Protein AF-A0A820LFN4-F1 (afdb_monomer)

pLDDT: mean 80.14, std 15.96, range [29.31, 95.5]

Radius of gyration: 34.93 Å; Cα contacts (8 Å, |Δi|>4): 357; chains: 1; bounding box: 84×39×100 Å

Nearest PDB structures (foldseek):
  8i0w-assembly1_V  TM=6.886E-01  e=8.663E-28  Homo sapiens
  5z58-assembly1_V  TM=6.796E-01  e=5.036E-28  Homo sapiens
  7a5p-assembly1_T  TM=9.919E-01  e=1.146E-20  Homo sapiens
  4c9b-assembly1_B  TM=9.437E-01  e=3.873E-21  Homo sapiens
  6yvh-assembly1_F  TM=9.446E-01  e=1.195E-20  Homo sapiens

Sequence (429 aa):
MFPTRTYYRPLSRFDIYKLALIDESTIEYQRSAWERLKKSINSKINKVNTSNLPSIIRELFNNNIIRGRGLLAHNIIRAQIASPFYTPVYAALVSVINTILPEIGELIAKHLISSFHHTYEQNDKINCLSTIKFIGHFINQNILHSLVALEMLVVLLENPTDDSVELAIEFLNICVEKLSQVSLHGLDSVFSTLNNLLNESSLNECTLHIIEVLFAIRKDQFKVNPMIQPGLDLVDESDQHTHIITLDDPCEPEPMLNIFRYDDQYEENENEYEEFRRKIISESYGDKQERQQRQIKIIDLTETNLVEHQCTVYRTIQSNTNVEECAQKLINMNLHSGQEIELCQMIVDICAQQRTYEHVFGLLGQHFCLSRKEYVEYFEKIFQDQYKIIDYLEYVKLRKVAKFFAHLLVTDAISCAVDVELVVRNSCN

Foldseek 3Di:
DDPDDPDDDPDDPVNVVVLVVDPCQDPVVLVVLLVVLLVQLLVLLLPFDLVCLVVSLLSNLVGLCVLCLLSNLVSLLVSLLVPVVCLLRSLLSLQVVCLLPVVSLLLSVLVLLVQLVVCVVVVPLSSNLSSLSNVLSNCLSQQAPCVQLLQLLCVLLVDDDLSSLVSSLSSCLQNVLVCVVPPVPSNVVSLVSLVCCLPPPPYDPVSNVSSVVSVVCVVVVSPVHDSHDPSSNPDDPVSGDYDHDHSPDNRDSPNVSVDDDNDSCVVVSVVVSVVSSCVCVCVVCVVCVVVVPPVPPVVPPPCVVVVVVLVVLVCLLVVDPDLLVSLVVLVPPPDDPPCVLVSLVSLLVSQLPDPDADCSSLVNLLVQLVVDVVSLVSVLVSVVVCVVCVVVDDPSSVVRSVVSVVSCVVVVSHDPVSVVVVVVVVVVD

Solvent-accessible surface area (backbone atoms only — not comparable to full-atom values): 24390 Å² total; per-residue (Å²): 136,79,84,78,78,80,77,85,72,83,80,48,77,67,55,56,57,54,54,74,74,51,62,81,86,38,67,69,44,50,52,51,51,49,54,49,49,53,52,49,53,48,56,50,61,79,64,65,43,75,89,47,39,76,59,49,52,55,61,49,61,72,42,69,51,82,79,35,35,38,47,49,41,53,44,52,55,53,48,31,67,77,38,58,88,51,32,61,51,54,33,35,54,44,41,62,44,19,53,79,40,49,69,55,41,51,50,39,50,28,36,44,54,41,47,35,55,53,24,56,77,68,66,37,64,71,63,26,47,42,37,43,51,44,52,23,35,26,38,48,60,41,40,34,44,66,64,42,57,54,53,51,46,47,64,31,56,72,69,71,41,65,66,36,46,51,48,39,50,58,35,41,63,52,31,45,58,52,38,58,74,75,37,52,69,62,50,51,50,53,53,49,52,54,51,48,45,70,76,75,52,96,66,52,72,68,51,48,49,54,52,51,52,50,56,54,43,56,74,62,69,44,76,88,46,65,53,65,58,92,77,51,78,84,70,60,80,88,58,57,55,60,42,87,65,60,89,86,53,90,46,72,63,62,69,66,50,62,50,94,71,89,63,96,55,48,70,60,56,50,50,54,48,50,53,51,41,50,50,52,52,48,55,61,41,61,51,40,58,45,44,73,59,49,57,73,66,70,78,63,87,56,66,57,69,59,50,50,49,51,51,50,53,49,51,46,58,73,70,41,93,48,58,68,63,37,50,54,51,61,69,68,43,92,68,57,97,77,48,63,54,56,51,57,50,49,54,51,51,53,48,32,67,43,97,61,77,59,70,64,58,28,53,38,53,34,52,46,27,72,71,40,71,68,47,30,58,40,53,53,51,49,49,55,55,53,59,75,44,47,93,79,49,55,71,74,33,48,57,28,45,50,52,37,51,50,43,25,48,75,66,67,39,40,70,74,64,61,60,54,59,56,54,57,60,65,74,74,110

Secondary structure (DSSP, 8-state):
--------PPPPHHHHHHHTTS-TTSHHHHHHHHHHHHHHHHHHHTT--TTTHHHHHHHHHTS-TTTTHHHHHHHHHHHHHH-GGGHHHHHHHHHHHHHH-HHHHHHHHHHHHHHHHHHHHTT-HHHHHHHHHHHHHHHHTTSB-THHHHHHHHHHHHS--HHHHHHHHHHHHHHHHHHHHH-HHHHHHHHHHHHHHHHH----HHHHHHHHHHHHHHHTTTTTS-SS-TT---S-TTT---B---TTS-----GGGGS----TTHHHHHHHHHHHHHHHHHHHHHHHHHHHSTTT----SSTHHHHHHHHHHHHHHHH-S-HHHHHHHHHHS---TT-HHHHHHHHHHHHHHSSS--HHHHHHHHHHHHH-HHHHHHHHHHHHHHHHTGGGS-HHHHHHHHHHHHHHHHTTSS-THHHHHHHHHHT--

Mean predicted aligned error: 17.39 Å

Structure (mmCIF, N/CA/C/O backbone):
data_AF-A0A820LFN4-F1
#
_entry.id   AF-A0A820LFN4-F1
#
loop_
_atom_site.group_PDB
_atom_site.id
_atom_site.type_symbol
_atom_site.label_atom_id
_atom_site.label_alt_id
_atom_site.label_comp_id
_atom_site.label_asym_id
_atom_site.label_entity_id
_atom_site.label_seq_id
_atom_site.pdbx_PDB_ins_code
_atom_site.Cartn_x
_atom_site.Cartn_y
_atom_site.Cartn_z
_atom_site.occupancy
_atom_site.B_iso_or_equiv
_atom_site.auth_seq_id
_atom_site.auth_comp_id
_atom_site.auth_asym_id
_atom_site.auth_atom_id
_atom_site.pdbx_PDB_model_num
ATOM 1 N N . MET A 1 1 ? 40.929 16.765 24.473 1.00 36.00 1 MET A N 1
ATOM 2 C CA . MET A 1 1 ? 41.136 16.481 23.038 1.00 36.00 1 MET A CA 1
ATOM 3 C C . MET A 1 1 ? 39.747 16.363 22.424 1.00 36.00 1 MET A C 1
ATOM 5 O O . MET A 1 1 ? 39.068 15.382 22.681 1.00 36.00 1 MET A O 1
ATOM 9 N N . PHE A 1 2 ? 39.244 17.432 21.803 1.00 29.31 2 PHE A N 1
ATOM 10 C CA . PHE A 1 2 ? 37.882 17.470 21.252 1.00 29.31 2 PHE A CA 1
ATOM 11 C C . PHE A 1 2 ? 37.838 16.719 19.913 1.00 29.31 2 PHE A C 1
ATOM 13 O O . PHE A 1 2 ? 38.783 16.867 19.135 1.00 29.31 2 PHE A O 1
ATOM 20 N N . PRO A 1 3 ? 36.780 15.942 19.613 1.00 37.44 3 PRO A N 1
ATOM 21 C CA . PRO A 1 3 ? 36.648 15.292 18.320 1.00 37.44 3 PRO A CA 1
ATOM 22 C C . PRO A 1 3 ? 36.396 16.367 17.261 1.00 37.44 3 PRO A C 1
ATOM 24 O O . PRO A 1 3 ? 35.478 17.184 17.363 1.00 37.44 3 PRO A O 1
ATOM 27 N N . THR A 1 4 ? 37.259 16.400 16.254 1.00 33.12 4 THR A N 1
ATOM 28 C CA . THR A 1 4 ? 37.147 17.276 15.094 1.00 33.12 4 THR A CA 1
ATOM 29 C C . THR A 1 4 ? 35.836 16.986 14.369 1.00 33.12 4 THR A C 1
ATOM 31 O O . THR A 1 4 ? 35.651 15.916 13.795 1.00 33.12 4 THR A O 1
ATOM 34 N N . ARG A 1 5 ? 34.911 17.956 14.395 1.00 35.72 5 ARG A N 1
ATOM 35 C CA . ARG A 1 5 ? 33.731 17.986 13.521 1.00 35.72 5 ARG A CA 1
ATOM 36 C C . ARG A 1 5 ? 34.196 17.780 12.079 1.00 35.72 5 ARG A C 1
ATOM 38 O O . ARG A 1 5 ? 34.885 18.634 11.522 1.00 35.72 5 ARG A O 1
ATOM 45 N N . THR A 1 6 ? 33.816 16.661 11.479 1.00 33.75 6 THR A N 1
ATOM 46 C CA . THR A 1 6 ? 33.948 16.418 10.045 1.00 33.75 6 THR A CA 1
ATOM 47 C C . THR A 1 6 ? 33.048 17.412 9.313 1.00 33.75 6 THR A C 1
ATOM 49 O O . THR A 1 6 ? 31.830 17.268 9.262 1.00 33.75 6 THR A O 1
ATOM 52 N N . TYR A 1 7 ? 33.643 18.487 8.793 1.00 33.78 7 TYR A N 1
ATOM 53 C CA . TYR A 1 7 ? 32.939 19.441 7.943 1.00 33.78 7 TYR A CA 1
ATOM 54 C C . TYR A 1 7 ? 32.480 18.728 6.665 1.00 33.78 7 TYR A C 1
ATOM 56 O O . TYR A 1 7 ? 33.297 18.289 5.857 1.00 33.78 7 TYR A O 1
ATOM 64 N N . TYR A 1 8 ? 31.164 18.614 6.481 1.00 40.34 8 TYR A N 1
ATOM 65 C CA . TYR A 1 8 ? 30.566 18.141 5.236 1.00 40.34 8 TYR A CA 1
ATOM 66 C C . TYR A 1 8 ? 30.820 19.184 4.142 1.00 40.34 8 TYR A C 1
ATOM 68 O O . TYR A 1 8 ? 30.209 20.253 4.131 1.00 40.34 8 TYR A O 1
ATOM 76 N N . ARG A 1 9 ? 31.741 18.881 3.223 1.00 41.72 9 ARG A N 1
ATOM 77 C CA . ARG A 1 9 ? 31.922 19.640 1.984 1.00 41.72 9 ARG A CA 1
ATOM 78 C C . ARG A 1 9 ? 31.079 18.979 0.886 1.00 41.72 9 ARG A C 1
ATOM 80 O O . ARG A 1 9 ? 31.307 17.804 0.599 1.00 41.72 9 ARG A O 1
ATOM 87 N N . PRO A 1 10 ? 30.128 19.688 0.254 1.00 40.12 10 PRO A N 1
ATOM 88 C CA . PRO A 1 10 ? 29.429 19.170 -0.917 1.00 40.12 10 PRO A CA 1
ATOM 89 C C . PRO A 1 10 ? 30.435 18.876 -2.041 1.00 40.12 10 PRO A C 1
ATOM 91 O O . PRO A 1 10 ? 31.251 19.737 -2.373 1.00 40.12 10 PRO A O 1
ATOM 94 N N . LEU A 1 11 ? 30.384 17.667 -2.605 1.00 42.28 11 LEU A N 1
ATOM 95 C CA . LEU A 1 11 ? 31.255 17.236 -3.706 1.00 42.28 11 LEU A CA 1
ATOM 96 C C . LEU A 1 11 ? 31.038 18.123 -4.941 1.00 42.28 11 LEU A C 1
ATOM 98 O O . LEU A 1 11 ? 29.904 18.318 -5.385 1.00 42.28 11 LEU A O 1
ATOM 102 N N . SER A 1 12 ? 32.125 18.665 -5.490 1.00 48.03 12 SER A N 1
ATOM 103 C CA . SER A 1 12 ? 32.093 19.492 -6.697 1.00 48.03 12 SER A CA 1
ATOM 104 C C . SER A 1 12 ? 31.940 18.629 -7.958 1.00 48.03 12 SER A C 1
ATOM 106 O O . SER A 1 12 ? 32.261 17.441 -7.954 1.00 48.03 12 SER A O 1
ATOM 108 N N . ARG A 1 13 ? 31.509 19.218 -9.086 1.00 43.47 13 ARG A N 1
ATOM 109 C CA . ARG A 1 13 ? 31.481 18.527 -10.398 1.00 43.47 13 ARG A CA 1
ATOM 110 C C . ARG A 1 13 ? 32.843 17.931 -10.793 1.00 43.47 13 ARG A C 1
ATOM 112 O O . ARG A 1 13 ? 32.877 16.930 -11.498 1.00 43.47 13 ARG A O 1
ATOM 119 N N . PHE A 1 14 ? 33.941 18.516 -10.313 1.00 37.91 14 PHE A N 1
ATOM 120 C CA . PHE A 1 14 ? 35.305 18.026 -10.523 1.00 37.91 14 PHE A CA 1
ATOM 121 C C . PHE A 1 14 ? 35.622 16.764 -9.706 1.00 37.91 14 PHE A C 1
ATOM 123 O O . PHE A 1 14 ? 36.299 15.870 -10.207 1.00 37.91 14 PHE A O 1
ATOM 130 N N . ASP A 1 15 ? 35.098 16.653 -8.482 1.00 46.69 15 ASP A N 1
ATOM 131 C CA . ASP A 1 15 ? 35.273 15.460 -7.640 1.00 46.69 15 ASP A CA 1
ATOM 132 C C . ASP A 1 15 ? 34.484 14.269 -8.204 1.00 46.69 15 ASP A C 1
ATOM 134 O O . ASP A 1 15 ? 34.960 13.137 -8.189 1.00 46.69 15 ASP A O 1
ATOM 138 N N . ILE A 1 16 ? 33.310 14.537 -8.792 1.00 51.78 16 ILE A N 1
ATOM 139 C CA . ILE A 1 16 ? 32.507 13.547 -9.530 1.00 51.78 16 ILE A CA 1
ATOM 140 C C . ILE A 1 16 ? 33.272 13.024 -10.759 1.00 51.78 16 ILE A C 1
ATOM 142 O O . ILE A 1 16 ? 33.251 11.825 -11.017 1.00 51.78 16 ILE A O 1
ATOM 146 N N . TYR A 1 17 ? 33.978 13.904 -11.480 1.00 46.34 17 TYR A N 1
ATOM 147 C CA . TYR A 1 17 ? 34.806 13.536 -12.637 1.00 46.34 17 TYR A CA 1
ATOM 148 C C . TYR A 1 17 ? 36.045 12.716 -12.251 1.00 46.34 17 TYR A C 1
ATOM 150 O O . TYR A 1 17 ? 36.409 11.795 -12.972 1.00 46.34 17 TYR A O 1
ATOM 158 N N . LYS A 1 18 ? 36.675 13.006 -11.103 1.00 46.16 18 LYS A N 1
ATOM 159 C CA . LYS A 1 18 ? 37.775 12.184 -10.571 1.00 46.16 18 LYS A CA 1
ATOM 160 C C . LYS A 1 18 ? 37.310 10.795 -10.136 1.00 46.16 18 LYS A C 1
ATOM 162 O O . LYS A 1 18 ? 38.029 9.840 -10.371 1.00 46.16 18 LYS A O 1
ATOM 167 N N . LEU A 1 19 ? 36.116 10.676 -9.553 1.00 46.59 19 LEU A N 1
ATOM 168 C CA . LEU A 1 19 ? 35.523 9.393 -9.145 1.00 46.59 19 LEU A CA 1
ATOM 169 C C . LEU A 1 19 ? 35.143 8.489 -10.326 1.00 46.59 19 LEU A C 1
ATOM 171 O O . LEU A 1 19 ? 35.111 7.279 -10.159 1.00 46.59 19 LEU A O 1
ATOM 175 N N . ALA A 1 20 ? 34.868 9.058 -11.504 1.00 47.06 20 ALA A N 1
ATOM 176 C CA . ALA A 1 20 ? 34.620 8.300 -12.735 1.00 47.06 20 ALA A CA 1
ATOM 177 C C . ALA A 1 20 ? 35.900 7.700 -13.359 1.00 47.06 20 ALA A C 1
ATOM 179 O O . ALA A 1 20 ? 35.815 6.991 -14.353 1.00 47.06 20 ALA A O 1
ATOM 180 N N . LEU A 1 21 ? 37.075 8.015 -12.799 1.00 47.03 21 LEU A N 1
ATOM 181 C CA . LEU A 1 21 ? 38.388 7.494 -13.202 1.00 47.03 21 LEU A CA 1
ATOM 182 C C . LEU A 1 21 ? 38.960 6.494 -12.175 1.00 47.03 21 LEU A C 1
ATOM 184 O O . LEU A 1 21 ? 40.120 6.108 -12.293 1.00 47.03 21 LEU A O 1
ATOM 188 N N . ILE A 1 22 ? 38.187 6.138 -11.142 1.00 53.41 22 ILE A N 1
ATOM 189 C CA . ILE A 1 22 ? 38.587 5.224 -10.063 1.00 53.41 22 ILE A CA 1
ATOM 190 C C . ILE A 1 22 ? 38.001 3.844 -10.365 1.00 53.41 22 ILE A C 1
ATOM 192 O O . ILE A 1 22 ? 36.822 3.757 -10.699 1.00 53.41 22 ILE A O 1
ATOM 196 N N . ASP A 1 23 ? 38.824 2.799 -10.236 1.00 56.22 23 ASP A N 1
ATOM 197 C CA . ASP A 1 23 ? 38.423 1.396 -10.408 1.00 56.22 23 ASP A CA 1
ATOM 198 C C . ASP A 1 23 ? 37.182 1.071 -9.563 1.00 56.22 23 ASP A C 1
ATOM 200 O O . ASP A 1 23 ? 37.118 1.429 -8.378 1.00 56.22 23 ASP A O 1
ATOM 204 N N . GLU A 1 24 ? 36.217 0.372 -10.166 1.00 61.47 24 GLU A N 1
ATOM 205 C CA . GLU A 1 24 ? 34.894 0.074 -9.591 1.00 61.47 24 GLU A CA 1
ATOM 206 C C . GLU A 1 24 ? 34.969 -0.769 -8.298 1.00 61.47 24 GLU A C 1
ATOM 208 O O . GLU A 1 24 ? 34.047 -0.758 -7.480 1.00 61.47 24 GLU A O 1
ATOM 213 N N . SER A 1 25 ? 36.116 -1.400 -8.038 1.00 62.16 25 SER A N 1
ATOM 214 C CA . SER A 1 25 ? 36.418 -2.174 -6.828 1.00 62.16 25 SER A CA 1
ATOM 215 C C . SER A 1 25 ? 36.936 -1.344 -5.642 1.00 62.16 25 SER A C 1
ATOM 217 O O . SER A 1 25 ? 37.047 -1.847 -4.525 1.00 62.16 25 SER A O 1
ATOM 219 N N . THR A 1 26 ? 37.235 -0.053 -5.818 1.00 76.31 26 THR A N 1
ATOM 220 C CA . THR A 1 26 ? 37.826 0.752 -4.736 1.00 76.31 26 THR A CA 1
ATOM 221 C C . THR A 1 26 ? 36.796 1.069 -3.641 1.00 76.31 26 THR A C 1
ATOM 223 O O . THR A 1 26 ? 35.670 1.485 -3.924 1.00 76.31 26 THR A O 1
ATOM 226 N N . ILE A 1 27 ? 37.200 0.998 -2.363 1.00 83.31 27 ILE A N 1
ATOM 227 C CA . ILE A 1 27 ? 36.373 1.371 -1.189 1.00 83.31 27 ILE A CA 1
ATOM 228 C C . ILE A 1 27 ? 35.704 2.750 -1.370 1.00 83.31 27 ILE A C 1
ATOM 230 O O . ILE A 1 27 ? 34.554 2.965 -0.985 1.00 83.31 27 ILE A O 1
ATOM 234 N N . GLU A 1 28 ? 36.422 3.701 -1.967 1.00 82.25 28 GLU A N 1
ATOM 235 C CA . GLU A 1 28 ? 35.956 5.067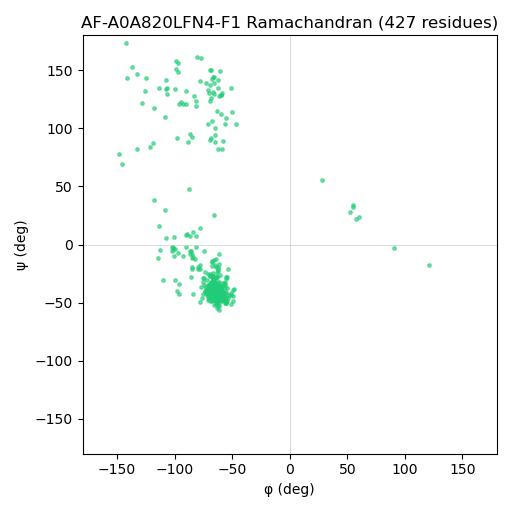 -2.226 1.00 82.25 28 GLU A CA 1
ATOM 236 C C . GLU A 1 28 ? 34.831 5.122 -3.269 1.00 82.25 28 GLU A C 1
ATOM 238 O O . GLU A 1 28 ? 33.867 5.877 -3.093 1.00 82.25 28 GLU A O 1
ATOM 243 N N . TYR A 1 29 ? 34.917 4.290 -4.312 1.00 83.94 29 TYR A N 1
ATOM 244 C CA . TYR A 1 29 ? 33.874 4.144 -5.323 1.00 83.94 29 TYR A CA 1
ATOM 245 C C . TYR A 1 29 ? 32.613 3.548 -4.700 1.00 83.94 29 TYR A C 1
ATOM 247 O O . TYR A 1 29 ? 31.550 4.173 -4.761 1.00 83.94 29 TYR A O 1
ATOM 255 N N . GLN A 1 30 ? 32.738 2.417 -3.995 1.00 85.75 30 GLN A N 1
ATOM 256 C CA . GLN A 1 30 ? 31.607 1.766 -3.330 1.00 85.75 30 GLN A CA 1
ATOM 257 C C . GLN A 1 30 ? 30.922 2.688 -2.315 1.00 85.75 30 GLN A C 1
ATOM 259 O O . GLN A 1 30 ? 29.693 2.721 -2.229 1.00 85.75 30 GLN A O 1
ATOM 264 N N . ARG A 1 31 ? 31.699 3.483 -1.569 1.00 87.31 31 ARG A N 1
ATOM 265 C CA . ARG A 1 31 ? 31.161 4.463 -0.619 1.00 87.31 31 ARG A CA 1
ATOM 266 C C . ARG A 1 31 ? 30.415 5.593 -1.325 1.00 87.31 31 ARG A C 1
ATOM 268 O O . ARG A 1 31 ? 29.363 6.025 -0.857 1.00 87.31 31 ARG A O 1
ATOM 275 N N . SER A 1 32 ? 30.930 6.071 -2.457 1.00 86.81 32 SER A N 1
ATOM 276 C CA . SER A 1 32 ? 30.243 7.066 -3.288 1.00 86.81 32 SER A CA 1
ATOM 277 C C . SER A 1 32 ? 28.946 6.507 -3.878 1.00 86.81 32 SER A C 1
ATOM 279 O O . SER A 1 32 ? 27.911 7.177 -3.833 1.00 86.81 32 SER A O 1
ATOM 281 N N . ALA A 1 33 ? 28.975 5.266 -4.373 1.00 87.31 33 ALA A N 1
ATOM 282 C CA . ALA A 1 33 ? 27.810 4.549 -4.879 1.00 87.31 33 ALA A CA 1
ATOM 283 C C . ALA A 1 33 ? 26.737 4.382 -3.791 1.00 87.31 33 ALA A C 1
ATOM 285 O O . ALA A 1 33 ? 25.573 4.707 -4.025 1.00 87.31 33 ALA A O 1
ATOM 286 N N . TRP A 1 34 ? 27.130 4.009 -2.570 1.00 89.69 34 TRP A N 1
ATOM 287 C CA . TRP A 1 34 ? 26.231 3.920 -1.417 1.00 89.69 34 TRP A CA 1
ATOM 288 C C . TRP A 1 34 ? 25.566 5.260 -1.069 1.00 89.69 34 TRP A C 1
ATOM 290 O O . TRP A 1 34 ? 24.355 5.331 -0.854 1.00 89.69 34 TRP A O 1
ATOM 300 N N . GLU A 1 35 ? 26.322 6.361 -1.061 1.00 89.44 35 GLU A N 1
ATOM 301 C CA . GLU A 1 35 ? 25.761 7.696 -0.813 1.00 89.44 35 GLU A CA 1
ATOM 302 C C . GLU A 1 35 ? 24.798 8.146 -1.924 1.00 89.44 35 GLU A C 1
ATOM 304 O O . GLU A 1 35 ? 23.790 8.809 -1.651 1.00 89.44 35 GLU A O 1
ATOM 309 N N . ARG A 1 36 ? 25.068 7.776 -3.184 1.00 89.81 36 ARG A N 1
ATOM 310 C CA . ARG A 1 36 ? 24.137 8.006 -4.302 1.00 89.81 36 ARG A CA 1
ATOM 311 C C . ARG A 1 36 ? 22.860 7.188 -4.127 1.00 89.81 36 ARG A C 1
ATOM 313 O O . ARG A 1 36 ? 21.778 7.762 -4.242 1.00 89.81 36 ARG A O 1
ATOM 320 N N . LEU A 1 37 ? 22.981 5.904 -3.786 1.00 91.19 37 LEU A N 1
ATOM 321 C CA . LEU A 1 37 ? 21.861 5.001 -3.518 1.00 91.19 37 LEU A CA 1
ATOM 322 C C . LEU A 1 37 ? 20.960 5.560 -2.410 1.00 91.19 37 LEU A C 1
ATOM 324 O O . LEU A 1 37 ? 19.761 5.745 -2.613 1.00 91.19 37 LEU A O 1
ATOM 328 N N . LYS A 1 38 ? 21.553 5.951 -1.277 1.00 92.25 38 LYS A N 1
ATOM 329 C CA . LYS A 1 38 ? 20.849 6.565 -0.143 1.00 92.25 38 LYS A CA 1
ATOM 330 C C . LYS A 1 38 ? 20.072 7.821 -0.538 1.00 92.25 38 LYS A C 1
ATOM 332 O O . LYS A 1 38 ? 18.911 7.977 -0.158 1.00 92.25 38 LYS A O 1
ATOM 337 N N . LYS A 1 39 ? 20.692 8.725 -1.304 1.00 92.25 39 LYS A N 1
ATOM 338 C CA . LYS A 1 39 ? 20.036 9.954 -1.787 1.00 92.25 39 LYS A CA 1
ATOM 339 C C . LYS A 1 39 ? 18.926 9.655 -2.791 1.00 92.25 39 LYS A C 1
ATOM 341 O O . LYS A 1 39 ? 17.886 10.310 -2.736 1.00 92.25 39 LYS A O 1
ATOM 346 N N . SER A 1 40 ? 19.143 8.687 -3.680 1.00 92.88 40 SER A N 1
ATOM 347 C CA . SER A 1 40 ? 18.160 8.250 -4.672 1.00 92.88 40 SER A CA 1
ATOM 348 C C . SER A 1 40 ? 16.910 7.705 -3.981 1.00 92.88 40 SER A C 1
ATOM 350 O O . SER A 1 40 ? 15.837 8.282 -4.146 1.00 92.88 40 SER A O 1
ATOM 352 N N . ILE A 1 41 ? 17.064 6.702 -3.106 1.00 93.75 41 ILE A N 1
ATOM 353 C CA . ILE A 1 41 ? 15.966 6.074 -2.351 1.00 93.75 41 ILE A CA 1
ATOM 354 C C . ILE A 1 41 ? 15.178 7.124 -1.557 1.00 93.75 41 ILE A C 1
ATOM 356 O O . ILE A 1 41 ? 13.961 7.225 -1.705 1.00 93.75 41 ILE A O 1
ATOM 360 N N . ASN A 1 42 ? 15.862 7.973 -0.784 1.00 93.38 42 ASN A N 1
ATOM 361 C CA . ASN A 1 42 ? 15.201 9.017 0.002 1.00 93.38 42 ASN A CA 1
ATOM 362 C C . ASN A 1 42 ? 14.433 10.021 -0.885 1.00 93.38 42 ASN A C 1
ATOM 364 O O . ASN A 1 42 ? 13.319 10.427 -0.566 1.00 93.38 42 ASN A O 1
ATOM 368 N N . SER A 1 43 ? 15.000 10.420 -2.027 1.00 92.88 43 SER A N 1
ATOM 369 C CA . SER A 1 43 ? 14.329 11.319 -2.977 1.00 92.88 43 SER A CA 1
ATOM 370 C C . SER A 1 43 ? 13.078 10.688 -3.591 1.00 92.88 43 SER A C 1
ATOM 372 O O . SER A 1 43 ? 12.085 11.386 -3.788 1.00 92.88 43 SER A O 1
ATOM 374 N N . LYS A 1 44 ? 13.109 9.380 -3.881 1.00 92.75 44 LYS A N 1
ATOM 375 C CA . LYS A 1 44 ? 11.953 8.648 -4.410 1.00 92.75 44 LYS A CA 1
ATOM 376 C C . LYS A 1 44 ? 10.841 8.535 -3.372 1.00 92.75 44 LYS A C 1
ATOM 378 O O . LYS A 1 44 ? 9.725 8.927 -3.686 1.00 92.75 44 LYS A O 1
ATOM 383 N N . ILE A 1 45 ? 11.156 8.119 -2.143 1.00 93.44 45 ILE A N 1
ATOM 384 C CA . ILE A 1 45 ? 10.174 7.947 -1.054 1.00 93.44 45 ILE A CA 1
ATOM 385 C C . ILE A 1 45 ? 9.455 9.262 -0.727 1.00 93.44 45 ILE A C 1
ATOM 387 O O . ILE A 1 45 ? 8.232 9.286 -0.648 1.00 93.44 45 ILE A O 1
ATOM 391 N N . ASN A 1 46 ? 10.181 10.380 -0.640 1.00 91.62 46 ASN A N 1
ATOM 392 C CA . ASN A 1 46 ? 9.573 11.685 -0.340 1.00 91.62 46 ASN A CA 1
ATOM 393 C C . ASN A 1 46 ? 8.651 12.220 -1.451 1.00 91.62 46 ASN A C 1
ATOM 395 O O . ASN A 1 46 ? 7.939 13.197 -1.236 1.00 91.62 46 ASN A O 1
ATOM 399 N N . LYS A 1 47 ? 8.696 11.639 -2.656 1.00 91.00 47 LYS A N 1
ATOM 400 C CA . LYS A 1 47 ? 7.859 12.047 -3.793 1.00 91.00 47 LYS A CA 1
ATOM 401 C C . LYS A 1 47 ? 6.645 11.145 -3.991 1.00 91.00 47 LYS A C 1
ATOM 403 O O . LYS A 1 47 ? 5.867 11.426 -4.900 1.00 91.00 47 LYS A O 1
ATOM 408 N N . VAL A 1 48 ? 6.497 10.075 -3.210 1.00 91.25 48 VAL A N 1
ATOM 409 C CA . VAL A 1 48 ? 5.437 9.085 -3.421 1.00 91.25 48 VAL A CA 1
ATOM 410 C C . VAL A 1 48 ? 4.062 9.693 -3.171 1.00 91.25 48 VAL A C 1
ATOM 412 O O . VAL A 1 48 ? 3.818 10.323 -2.149 1.00 91.25 48 VAL A O 1
ATOM 415 N N . ASN A 1 49 ? 3.162 9.494 -4.129 1.00 89.81 49 ASN A N 1
ATOM 416 C CA . ASN A 1 49 ? 1.747 9.812 -4.044 1.00 89.81 49 ASN A CA 1
ATOM 417 C C . ASN A 1 49 ? 0.922 8.721 -4.757 1.00 89.81 49 ASN A C 1
ATOM 419 O O . ASN A 1 49 ? 1.472 7.829 -5.401 1.00 89.81 49 ASN A O 1
ATOM 423 N N . THR A 1 50 ? -0.403 8.789 -4.652 1.00 89.00 50 THR A N 1
ATOM 424 C CA . THR A 1 50 ? -1.318 7.796 -5.241 1.00 89.00 50 THR A CA 1
ATOM 425 C C . THR A 1 50 ? -1.216 7.701 -6.769 1.00 89.00 50 THR A C 1
ATOM 427 O O . THR A 1 50 ? -1.326 6.612 -7.321 1.00 89.00 50 THR A O 1
ATOM 430 N N . SER A 1 51 ? -0.971 8.810 -7.475 1.00 87.94 51 SER A N 1
ATOM 431 C CA . SER A 1 51 ? -0.965 8.850 -8.946 1.00 87.94 51 SER A CA 1
ATOM 432 C C . SER A 1 51 ? 0.374 8.465 -9.580 1.00 87.94 51 SER A C 1
ATOM 434 O O . SER A 1 51 ? 0.410 7.965 -10.703 1.00 87.94 51 SER A O 1
ATOM 436 N N . ASN A 1 52 ? 1.487 8.677 -8.880 1.00 90.38 52 ASN A N 1
ATOM 437 C CA . ASN A 1 52 ? 2.839 8.419 -9.369 1.00 90.38 52 ASN A CA 1
ATOM 438 C C . ASN A 1 52 ? 3.447 7.118 -8.830 1.00 90.38 52 ASN A C 1
ATOM 440 O O . ASN A 1 52 ? 4.543 6.752 -9.265 1.00 90.38 52 ASN A O 1
ATOM 444 N N . LEU A 1 53 ? 2.744 6.415 -7.937 1.00 89.56 53 LEU A N 1
ATOM 445 C CA . LEU A 1 53 ? 3.210 5.193 -7.290 1.00 89.56 53 LEU A CA 1
ATOM 446 C C . LEU A 1 53 ? 3.778 4.165 -8.295 1.00 89.56 53 LEU A C 1
ATOM 448 O O . LEU A 1 53 ? 4.933 3.769 -8.119 1.00 89.56 53 LEU A O 1
ATOM 452 N N . PRO A 1 54 ? 3.106 3.823 -9.419 1.00 88.31 54 PRO A N 1
ATOM 453 C CA . PRO A 1 54 ? 3.659 2.876 -10.395 1.00 88.31 54 PRO A CA 1
ATOM 454 C C . PRO A 1 54 ? 4.955 3.360 -11.060 1.00 88.31 54 PRO A C 1
ATOM 456 O O . PRO A 1 54 ? 5.833 2.561 -11.387 1.00 88.31 54 PRO A O 1
ATOM 459 N N . SER A 1 55 ? 5.087 4.672 -11.277 1.00 89.12 55 SER A N 1
ATOM 460 C CA . SER A 1 55 ? 6.297 5.259 -11.855 1.00 89.12 55 SER A CA 1
ATOM 461 C C . SER A 1 55 ? 7.452 5.210 -10.862 1.00 89.12 55 SER A C 1
ATOM 463 O O . SER A 1 55 ? 8.558 4.824 -11.235 1.00 89.12 55 SER A O 1
ATOM 465 N N . ILE A 1 56 ? 7.203 5.563 -9.599 1.00 91.44 56 ILE A N 1
ATOM 466 C CA . ILE A 1 56 ? 8.242 5.551 -8.568 1.00 91.44 56 ILE A CA 1
ATOM 467 C C . ILE A 1 56 ? 8.720 4.134 -8.293 1.00 91.44 56 ILE A C 1
ATOM 469 O O . ILE A 1 56 ? 9.922 3.941 -8.163 1.00 91.44 56 ILE A O 1
ATOM 473 N N . ILE A 1 57 ? 7.823 3.147 -8.275 1.00 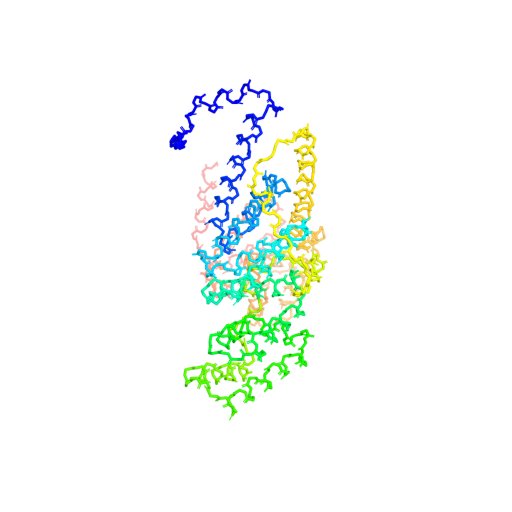89.94 57 ILE A N 1
ATOM 474 C CA . ILE A 1 57 ? 8.194 1.737 -8.117 1.00 89.94 57 ILE A CA 1
ATOM 475 C C . ILE A 1 57 ? 9.225 1.329 -9.180 1.00 89.94 57 ILE A C 1
ATOM 477 O O . ILE A 1 57 ? 10.285 0.804 -8.850 1.00 89.94 57 ILE A O 1
ATOM 481 N N . ARG A 1 58 ? 8.979 1.653 -10.456 1.00 87.00 58 ARG A N 1
ATOM 482 C CA . ARG A 1 58 ? 9.925 1.359 -11.551 1.00 87.00 58 ARG A CA 1
ATOM 483 C C . ARG A 1 58 ? 11.268 2.054 -11.355 1.00 87.00 58 ARG A C 1
ATOM 485 O O . ARG A 1 58 ? 12.320 1.450 -11.538 1.00 87.00 58 ARG A O 1
ATOM 492 N N . GLU A 1 59 ? 11.241 3.331 -10.989 1.00 88.88 59 GLU A N 1
ATOM 493 C CA . GLU A 1 59 ? 12.463 4.088 -10.722 1.00 88.88 59 GLU A CA 1
ATOM 494 C C . GLU A 1 59 ? 13.208 3.589 -9.480 1.00 88.88 59 GLU A C 1
ATOM 496 O O . GLU A 1 59 ? 14.426 3.738 -9.405 1.00 88.88 59 GLU A O 1
ATOM 501 N N . LEU A 1 60 ? 12.496 3.018 -8.508 1.00 90.62 60 LEU A N 1
ATOM 502 C CA . LEU A 1 60 ? 13.066 2.447 -7.300 1.00 90.62 60 LEU A CA 1
ATOM 503 C C . LEU A 1 60 ? 13.812 1.154 -7.630 1.00 90.62 60 LEU A C 1
ATOM 505 O O . LEU A 1 60 ? 14.981 1.060 -7.264 1.00 90.62 60 LEU A O 1
ATOM 509 N N . PHE A 1 61 ? 13.201 0.252 -8.409 1.00 89.19 61 PHE A N 1
ATOM 510 C CA . PHE A 1 61 ? 13.830 -0.983 -8.902 1.00 89.19 61 PHE A CA 1
ATOM 511 C C . PHE A 1 61 ? 15.041 -0.735 -9.814 1.00 89.19 61 PHE A C 1
ATOM 513 O O . PHE A 1 61 ? 15.889 -1.614 -9.958 1.00 89.19 61 PHE A O 1
ATOM 520 N N . ASN A 1 62 ? 15.178 0.465 -10.393 1.00 88.00 62 ASN A N 1
ATOM 521 C CA . ASN A 1 62 ? 16.408 0.851 -11.092 1.00 88.00 62 ASN A CA 1
ATOM 522 C C . ASN A 1 62 ? 17.619 1.004 -10.162 1.00 88.00 62 ASN A C 1
ATOM 524 O O . ASN A 1 62 ? 18.743 0.998 -10.652 1.00 88.00 62 ASN A O 1
ATOM 528 N N . ASN A 1 63 ? 17.410 1.161 -8.854 1.00 88.19 63 ASN A N 1
ATOM 529 C CA . ASN A 1 63 ? 18.482 1.159 -7.866 1.00 88.19 63 ASN A CA 1
ATOM 530 C C . ASN A 1 63 ? 18.564 -0.220 -7.204 1.00 88.19 63 ASN A C 1
ATOM 532 O O . ASN A 1 63 ? 17.537 -0.872 -7.048 1.00 88.19 63 ASN A O 1
ATOM 536 N N . ASN A 1 64 ? 19.751 -0.627 -6.748 1.00 89.69 64 ASN A N 1
ATOM 537 C CA . ASN A 1 64 ? 19.943 -1.885 -6.025 1.00 89.69 64 ASN A CA 1
ATOM 538 C C . ASN A 1 64 ? 19.290 -1.851 -4.631 1.00 89.69 64 ASN A C 1
ATOM 540 O O . ASN A 1 64 ? 19.894 -1.433 -3.638 1.00 89.69 64 ASN A O 1
ATOM 544 N N . ILE A 1 65 ? 18.021 -2.261 -4.566 1.00 90.00 65 ILE A N 1
ATOM 545 C CA . ILE A 1 65 ? 17.242 -2.308 -3.322 1.00 90.00 65 ILE A CA 1
ATOM 546 C C . ILE A 1 65 ? 17.574 -3.517 -2.445 1.00 90.00 65 ILE A C 1
ATOM 548 O O . ILE A 1 65 ? 17.291 -3.452 -1.255 1.00 90.00 65 ILE A O 1
ATOM 552 N N . ILE A 1 66 ? 18.213 -4.569 -2.971 1.00 89.75 66 ILE A N 1
ATOM 553 C CA . ILE A 1 66 ? 18.677 -5.705 -2.152 1.00 89.75 66 ILE A CA 1
ATOM 554 C C . ILE A 1 66 ? 19.821 -5.241 -1.250 1.00 89.75 66 ILE A C 1
ATOM 556 O O . ILE A 1 66 ? 19.788 -5.427 -0.030 1.00 89.75 66 ILE A O 1
ATOM 560 N N . ARG A 1 67 ? 20.796 -4.542 -1.843 1.00 89.44 67 ARG A N 1
ATOM 561 C CA . ARG A 1 67 ? 21.892 -3.891 -1.118 1.00 89.44 67 ARG A CA 1
ATOM 562 C C . ARG A 1 67 ? 21.381 -2.751 -0.236 1.00 89.44 67 ARG A C 1
ATOM 564 O O . ARG A 1 67 ? 21.818 -2.582 0.898 1.00 89.44 67 ARG A O 1
ATOM 571 N N . GLY A 1 68 ? 20.432 -1.971 -0.748 1.00 90.06 68 GLY A N 1
ATOM 572 C CA . GLY A 1 68 ? 19.824 -0.839 -0.054 1.00 90.06 68 GLY A CA 1
ATOM 573 C C . GLY A 1 68 ? 18.667 -1.181 0.889 1.00 90.06 68 GLY A C 1
ATOM 574 O O . GLY A 1 68 ? 17.993 -0.246 1.319 1.00 90.06 68 GLY A O 1
ATOM 575 N N . ARG A 1 69 ? 18.398 -2.455 1.211 1.00 91.56 69 ARG A N 1
ATOM 576 C CA . ARG A 1 69 ? 17.160 -2.866 1.907 1.00 91.56 69 ARG A CA 1
ATOM 577 C C . ARG A 1 69 ? 16.963 -2.192 3.263 1.00 91.56 69 ARG A C 1
ATOM 579 O O . ARG A 1 69 ? 15.874 -1.703 3.550 1.00 91.56 69 ARG A O 1
ATOM 586 N N . GLY A 1 70 ? 18.038 -2.054 4.045 1.00 90.75 70 GLY A N 1
ATOM 587 C CA . GLY A 1 70 ? 18.006 -1.315 5.308 1.00 90.75 70 GLY A CA 1
ATOM 588 C C . GLY A 1 70 ? 17.684 0.164 5.087 1.00 90.75 70 GLY A C 1
ATOM 589 O O . GLY A 1 70 ? 16.776 0.708 5.713 1.00 90.75 70 GLY A O 1
ATOM 590 N N . LEU A 1 71 ? 18.362 0.807 4.127 1.00 92.00 71 LEU A N 1
ATOM 591 C CA . LEU A 1 71 ? 18.109 2.210 3.779 1.00 92.00 71 LEU A CA 1
ATOM 592 C C . LEU A 1 71 ? 16.662 2.431 3.335 1.00 92.00 71 LEU A C 1
ATOM 594 O O . LEU A 1 71 ? 16.066 3.449 3.679 1.00 92.00 71 LEU A O 1
ATOM 598 N N . LEU A 1 72 ? 16.112 1.509 2.549 1.00 93.75 72 LEU A N 1
ATOM 599 C CA . LEU A 1 72 ? 14.731 1.546 2.093 1.00 93.75 72 LEU A CA 1
ATOM 600 C C . LEU A 1 72 ? 13.771 1.455 3.282 1.00 93.75 72 LEU A C 1
ATOM 602 O O . LEU A 1 72 ? 12.972 2.373 3.467 1.00 93.75 72 LEU A O 1
ATOM 606 N N . ALA A 1 73 ? 13.914 0.426 4.120 1.00 93.50 73 ALA A N 1
ATOM 607 C CA . ALA A 1 73 ? 13.098 0.234 5.315 1.00 93.50 73 ALA A CA 1
ATOM 608 C C . ALA A 1 73 ? 13.145 1.460 6.242 1.00 93.50 73 ALA A C 1
ATOM 610 O O . ALA A 1 73 ? 12.113 2.042 6.579 1.00 93.50 73 ALA A O 1
ATOM 611 N N . HIS A 1 74 ? 14.351 1.937 6.559 1.00 91.88 74 HIS A N 1
ATOM 612 C CA . HIS A 1 74 ? 14.558 3.101 7.415 1.00 91.88 74 HIS A CA 1
ATOM 613 C C . HIS A 1 74 ? 13.924 4.377 6.844 1.00 91.88 74 HIS A C 1
ATOM 615 O O . HIS A 1 74 ? 13.279 5.129 7.575 1.00 91.88 74 HIS A O 1
ATOM 621 N N . ASN A 1 75 ? 14.101 4.647 5.546 1.00 93.62 75 ASN A N 1
ATOM 622 C CA . ASN A 1 75 ? 13.537 5.849 4.934 1.00 93.62 75 ASN A CA 1
ATOM 623 C C . ASN A 1 75 ? 12.004 5.785 4.846 1.00 93.62 75 ASN A C 1
ATOM 625 O O . ASN A 1 75 ? 11.374 6.819 5.045 1.00 93.62 75 ASN A O 1
ATOM 629 N N . ILE A 1 76 ? 11.404 4.614 4.591 1.00 94.69 76 ILE A N 1
ATOM 630 C CA . ILE A 1 76 ? 9.940 4.448 4.564 1.00 94.69 76 ILE A CA 1
ATOM 631 C C . ILE A 1 76 ? 9.352 4.711 5.954 1.00 94.69 76 ILE A C 1
ATOM 633 O O . ILE A 1 76 ? 8.459 5.545 6.084 1.00 94.69 76 ILE A O 1
ATOM 637 N N . ILE A 1 77 ? 9.890 4.070 6.997 1.00 92.62 77 ILE A N 1
ATOM 638 C CA . ILE A 1 77 ? 9.414 4.246 8.380 1.00 92.62 77 ILE A CA 1
ATOM 639 C C . ILE A 1 77 ? 9.556 5.708 8.811 1.00 92.62 77 ILE A C 1
ATOM 641 O O . ILE A 1 77 ? 8.621 6.317 9.325 1.00 92.62 77 ILE A O 1
ATOM 645 N N . ARG A 1 78 ? 10.709 6.325 8.534 1.00 93.06 78 ARG A N 1
ATOM 646 C CA . ARG A 1 78 ? 10.943 7.733 8.867 1.00 93.06 78 ARG A CA 1
ATOM 647 C C . ARG A 1 78 ? 10.011 8.682 8.107 1.00 93.06 78 ARG A C 1
ATOM 649 O O . ARG A 1 78 ? 9.561 9.672 8.682 1.00 93.06 78 ARG A O 1
ATOM 656 N N . ALA A 1 79 ? 9.745 8.416 6.829 1.00 92.94 79 ALA A N 1
ATOM 657 C CA . ALA A 1 79 ? 8.824 9.217 6.028 1.00 92.94 79 ALA A CA 1
ATOM 658 C C . ALA A 1 79 ? 7.376 9.081 6.521 1.00 92.94 79 ALA A C 1
ATOM 660 O O . ALA A 1 79 ? 6.637 10.064 6.520 1.00 92.94 79 ALA A O 1
ATOM 661 N N . GLN A 1 80 ? 6.994 7.895 7.000 1.00 94.31 80 GLN A N 1
ATOM 662 C CA . GLN A 1 80 ? 5.688 7.648 7.601 1.00 94.31 80 GLN A CA 1
ATOM 663 C C . GLN A 1 80 ? 5.514 8.412 8.920 1.00 94.31 80 GLN A C 1
ATOM 665 O O . GLN A 1 80 ? 4.532 9.135 9.056 1.00 94.31 80 GLN A O 1
ATOM 670 N N . ILE A 1 81 ? 6.496 8.360 9.828 1.00 91.50 81 ILE A N 1
ATOM 671 C CA . ILE A 1 81 ? 6.469 9.124 11.090 1.00 91.50 81 ILE A CA 1
ATOM 672 C C . ILE A 1 81 ? 6.380 10.633 10.814 1.00 91.50 81 ILE A C 1
ATOM 674 O O . ILE A 1 81 ? 5.637 11.357 11.473 1.00 91.50 81 ILE A O 1
ATOM 678 N N . ALA A 1 82 ? 7.110 11.127 9.809 1.00 91.88 82 ALA A N 1
ATOM 679 C CA . ALA A 1 82 ? 7.064 12.536 9.425 1.00 91.88 82 ALA A CA 1
ATOM 680 C C . ALA A 1 82 ? 5.748 12.939 8.736 1.00 91.88 82 ALA A C 1
ATOM 682 O O . ALA A 1 82 ? 5.396 14.119 8.719 1.00 91.88 82 ALA A O 1
ATOM 683 N N . SER A 1 83 ? 5.042 12.002 8.100 1.00 91.50 83 SER A N 1
ATOM 684 C CA . SER A 1 83 ? 3.809 12.275 7.354 1.00 91.50 83 SER A CA 1
ATOM 685 C C . SER A 1 83 ? 2.832 11.090 7.394 1.00 91.50 83 SER A C 1
ATOM 687 O O . SER A 1 83 ? 2.660 10.396 6.385 1.00 91.50 83 SER A O 1
ATOM 689 N N . PRO A 1 84 ? 2.109 10.903 8.518 1.00 89.31 84 PRO A N 1
ATOM 690 C CA . PRO A 1 84 ? 1.196 9.771 8.706 1.00 89.31 84 PRO A CA 1
ATOM 691 C C . PRO A 1 84 ? 0.010 9.750 7.733 1.00 89.31 84 PRO A C 1
ATOM 693 O O . PRO A 1 84 ? -0.594 8.704 7.510 1.00 89.31 84 PRO A O 1
ATOM 696 N N . PHE A 1 85 ? -0.319 10.882 7.10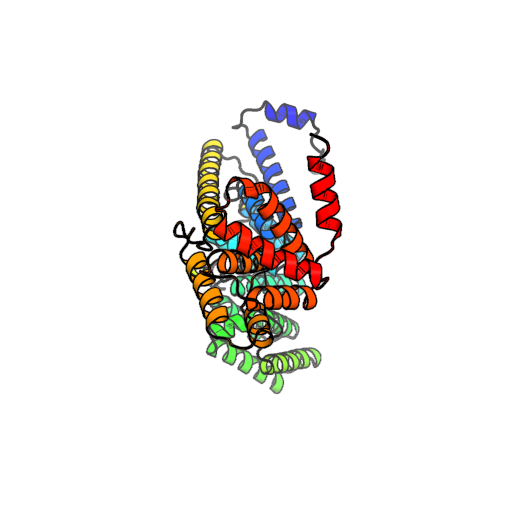5 1.00 90.19 85 PHE A N 1
ATOM 697 C CA . PHE A 1 85 ? -1.387 10.964 6.104 1.00 90.19 85 PHE A CA 1
ATOM 698 C C . PHE A 1 85 ? -1.127 10.076 4.871 1.00 90.19 85 PHE A C 1
ATOM 700 O O . PHE A 1 85 ? -2.061 9.525 4.299 1.00 90.19 85 PHE A O 1
ATOM 707 N N . TYR A 1 86 ? 0.139 9.885 4.485 1.00 91.56 86 TYR A N 1
ATOM 708 C CA . TYR A 1 86 ? 0.519 9.066 3.326 1.00 91.56 86 TYR A CA 1
ATOM 709 C C . TYR A 1 86 ? 0.761 7.589 3.672 1.00 91.56 86 TYR A C 1
ATOM 711 O O . TYR A 1 86 ? 1.200 6.826 2.813 1.00 91.56 86 TYR A O 1
ATOM 719 N N . THR A 1 87 ? 0.447 7.154 4.899 1.00 93.75 87 THR A N 1
ATOM 720 C CA . THR A 1 87 ? 0.624 5.758 5.340 1.00 93.75 87 THR A CA 1
ATOM 721 C C . THR A 1 87 ? 0.006 4.722 4.385 1.00 93.75 87 THR A C 1
ATOM 723 O O . THR A 1 87 ? 0.711 3.766 4.056 1.00 93.75 87 THR A O 1
ATOM 726 N N . PRO A 1 88 ? -1.224 4.903 3.850 1.00 93.38 88 PRO A N 1
ATOM 727 C CA . PRO A 1 88 ? -1.789 3.963 2.877 1.00 93.38 88 PRO A CA 1
ATOM 728 C C . PRO A 1 88 ? -0.921 3.819 1.621 1.00 93.38 88 PRO A C 1
ATOM 730 O O . PRO A 1 88 ? -0.759 2.726 1.085 1.00 93.38 88 PRO A O 1
ATOM 733 N N . VAL A 1 89 ? -0.328 4.926 1.166 1.00 94.00 89 VAL A N 1
ATOM 734 C CA . VAL A 1 89 ? 0.515 4.971 -0.032 1.00 94.00 89 VAL A CA 1
ATOM 735 C C . VAL A 1 89 ? 1.850 4.268 0.218 1.00 94.00 89 VAL A C 1
ATOM 737 O O . VAL A 1 89 ? 2.318 3.517 -0.635 1.00 94.00 89 VAL A O 1
ATOM 740 N N . TYR A 1 90 ? 2.448 4.461 1.398 1.00 95.12 90 TYR A N 1
ATOM 741 C CA . TYR A 1 90 ? 3.650 3.725 1.792 1.00 95.12 90 TYR A CA 1
ATOM 742 C C . TYR A 1 90 ? 3.378 2.224 1.936 1.00 95.12 90 TYR A C 1
ATOM 744 O O . TYR A 1 90 ? 4.195 1.423 1.494 1.00 95.12 90 TYR A O 1
ATOM 752 N N . ALA A 1 91 ? 2.226 1.828 2.484 1.00 94.62 91 ALA A N 1
ATOM 753 C CA . ALA A 1 91 ? 1.842 0.420 2.574 1.00 94.62 91 ALA A CA 1
ATOM 754 C C . ALA A 1 91 ? 1.648 -0.210 1.184 1.00 94.62 91 ALA A C 1
ATOM 756 O O . ALA A 1 91 ? 2.154 -1.299 0.935 1.00 94.62 91 ALA A O 1
ATOM 757 N N . ALA A 1 92 ? 1.011 0.501 0.248 1.00 93.81 92 ALA A N 1
ATOM 758 C CA . ALA A 1 92 ? 0.874 0.050 -1.137 1.00 93.81 92 ALA A CA 1
ATOM 759 C C . ALA A 1 92 ? 2.231 -0.072 -1.856 1.00 93.81 92 ALA A C 1
ATOM 761 O O . ALA A 1 92 ? 2.464 -1.030 -2.591 1.00 93.81 92 ALA A O 1
ATOM 762 N N . LEU A 1 93 ? 3.160 0.863 -1.612 1.00 94.12 93 LEU A N 1
ATOM 763 C CA . LEU A 1 93 ? 4.535 0.765 -2.110 1.00 94.12 93 LEU A CA 1
ATOM 764 C C . LEU A 1 93 ? 5.221 -0.506 -1.600 1.00 94.12 93 LEU A C 1
ATOM 766 O O . LEU A 1 93 ? 5.824 -1.227 -2.392 1.00 94.12 93 LEU A O 1
ATOM 770 N N . VAL A 1 94 ? 5.135 -0.776 -0.294 1.00 95.00 94 VAL A N 1
ATOM 771 C CA . VAL A 1 94 ? 5.743 -1.976 0.294 1.00 95.00 94 VAL A CA 1
ATOM 772 C C . VAL A 1 94 ? 5.059 -3.240 -0.214 1.00 95.00 94 VAL A C 1
ATOM 774 O O . VAL A 1 94 ? 5.765 -4.197 -0.496 1.00 95.00 94 VAL A O 1
ATOM 777 N N . SER A 1 95 ? 3.739 -3.236 -0.421 1.00 94.00 95 SER A N 1
ATOM 778 C CA . SER A 1 95 ? 2.997 -4.378 -0.975 1.00 94.00 95 SER A CA 1
ATOM 779 C C . SER A 1 95 ? 3.575 -4.830 -2.320 1.00 94.00 95 SER A C 1
ATOM 781 O O . SER A 1 95 ? 3.944 -5.991 -2.474 1.00 94.00 95 SER A O 1
ATOM 783 N N . VAL A 1 96 ? 3.802 -3.896 -3.252 1.00 91.94 96 VAL A N 1
ATOM 784 C CA . VAL A 1 96 ? 4.404 -4.215 -4.562 1.00 91.94 96 VAL A CA 1
ATOM 785 C C . VAL A 1 96 ? 5.868 -4.654 -4.445 1.00 91.94 96 VAL A C 1
ATOM 787 O O . VAL A 1 96 ? 6.351 -5.454 -5.240 1.00 91.94 96 VAL A O 1
ATOM 790 N N . ILE A 1 97 ? 6.618 -4.128 -3.475 1.00 92.44 97 ILE A N 1
ATOM 791 C CA . ILE A 1 97 ? 7.999 -4.578 -3.245 1.00 92.44 97 ILE A CA 1
ATOM 792 C C . ILE A 1 97 ? 8.000 -5.996 -2.665 1.00 92.44 97 ILE A C 1
ATOM 794 O O . ILE A 1 97 ? 8.824 -6.810 -3.065 1.00 92.44 97 ILE A O 1
ATOM 798 N N . ASN A 1 98 ? 7.059 -6.299 -1.776 1.00 94.31 98 ASN A N 1
ATOM 799 C CA . ASN A 1 98 ? 6.940 -7.562 -1.062 1.00 94.31 98 ASN A CA 1
ATOM 800 C C . ASN A 1 98 ? 6.601 -8.744 -1.982 1.00 94.31 98 ASN A C 1
ATOM 802 O O . ASN A 1 98 ? 7.051 -9.852 -1.719 1.00 94.31 98 ASN A O 1
ATOM 806 N N . THR A 1 99 ? 5.888 -8.524 -3.091 1.00 91.12 99 THR A N 1
ATOM 807 C CA . THR A 1 99 ? 5.654 -9.586 -4.089 1.00 91.12 99 THR A CA 1
ATOM 808 C C . THR A 1 99 ? 6.931 -10.031 -4.797 1.00 91.12 99 THR A C 1
ATOM 810 O O . THR A 1 99 ? 7.035 -11.168 -5.241 1.00 91.12 99 THR A O 1
ATOM 813 N N . ILE A 1 100 ? 7.898 -9.122 -4.948 1.00 89.19 100 ILE A N 1
ATOM 814 C CA . ILE A 1 100 ? 9.137 -9.361 -5.700 1.00 89.19 100 ILE A CA 1
ATOM 815 C C . ILE A 1 100 ? 10.285 -9.736 -4.753 1.00 89.19 100 ILE A C 1
ATOM 817 O O . ILE A 1 100 ? 11.089 -10.610 -5.066 1.00 89.19 100 ILE A O 1
ATOM 821 N N . LEU A 1 101 ? 10.367 -9.069 -3.601 1.00 90.94 101 LEU A N 1
ATOM 822 C CA . LEU A 1 101 ? 11.372 -9.260 -2.556 1.00 90.94 101 LEU A CA 1
ATOM 823 C C . LEU A 1 101 ? 10.681 -9.344 -1.180 1.00 90.94 101 LEU A C 1
ATOM 825 O O . LEU A 1 101 ? 10.648 -8.342 -0.452 1.00 90.94 101 LEU A O 1
ATOM 829 N N . PRO A 1 102 ? 10.158 -10.525 -0.795 1.00 92.19 102 PRO A N 1
ATOM 830 C CA . PRO A 1 102 ? 9.473 -10.717 0.484 1.00 92.19 102 PRO A CA 1
ATOM 831 C C . PRO A 1 102 ? 10.329 -10.358 1.703 1.00 92.19 102 PRO A C 1
ATOM 833 O O . PRO A 1 102 ? 9.816 -9.811 2.675 1.00 92.19 102 PRO A O 1
ATOM 836 N N . GLU A 1 103 ? 11.645 -10.574 1.620 1.00 91.06 103 GLU A N 1
ATOM 837 C CA . GLU A 1 103 ? 12.610 -10.248 2.681 1.00 91.06 103 GLU A CA 1
ATOM 838 C C . GLU A 1 103 ? 12.560 -8.768 3.095 1.00 91.06 103 GLU A C 1
ATOM 840 O O . GLU A 1 103 ? 12.762 -8.427 4.259 1.00 91.06 103 GLU A O 1
ATOM 845 N N . ILE A 1 104 ? 12.274 -7.860 2.152 1.00 92.12 104 ILE A N 1
ATOM 846 C CA . ILE A 1 104 ? 12.163 -6.426 2.449 1.00 92.12 104 ILE A CA 1
ATOM 847 C C . ILE A 1 104 ? 10.865 -6.139 3.209 1.00 92.12 104 ILE A C 1
ATOM 849 O O . ILE A 1 104 ? 10.872 -5.341 4.148 1.00 92.12 104 ILE A O 1
ATOM 853 N N . GLY A 1 105 ? 9.761 -6.779 2.812 1.00 92.56 105 GLY A N 1
ATOM 854 C CA . GLY A 1 105 ? 8.486 -6.668 3.518 1.00 92.56 105 GLY A CA 1
ATOM 855 C C . GLY A 1 105 ? 8.587 -7.207 4.944 1.00 92.56 105 GLY A C 1
ATOM 856 O O . GLY A 1 105 ? 8.161 -6.532 5.881 1.00 92.56 105 GLY A O 1
ATOM 857 N N . GLU A 1 106 ? 9.240 -8.359 5.111 1.00 91.75 106 GLU A N 1
ATOM 858 C CA . GLU A 1 106 ? 9.508 -8.976 6.411 1.00 91.75 106 GLU A CA 1
ATOM 859 C C . GLU A 1 106 ? 10.377 -8.075 7.301 1.00 91.75 106 GLU A C 1
ATOM 861 O O . GLU A 1 106 ? 10.043 -7.842 8.462 1.00 91.75 106 GLU A O 1
ATOM 866 N N . LEU A 1 107 ? 11.464 -7.513 6.756 1.00 92.19 107 LEU A N 1
ATOM 867 C CA . LEU A 1 107 ? 12.356 -6.610 7.488 1.00 92.19 107 LEU A CA 1
ATOM 868 C C . LEU A 1 107 ? 11.600 -5.383 8.019 1.00 92.19 107 LEU A C 1
ATOM 870 O O . LEU A 1 107 ? 11.723 -5.043 9.196 1.00 92.19 107 LEU A O 1
ATOM 874 N N . ILE A 1 108 ? 10.786 -4.742 7.172 1.00 93.50 108 ILE A N 1
ATOM 875 C CA . ILE A 1 108 ? 9.980 -3.582 7.580 1.00 93.50 108 ILE A CA 1
ATOM 876 C C . ILE A 1 108 ? 8.943 -3.994 8.629 1.00 93.50 108 ILE A C 1
ATOM 878 O O . ILE A 1 108 ? 8.743 -3.273 9.604 1.00 93.50 108 ILE A O 1
ATOM 882 N N . ALA A 1 109 ? 8.305 -5.153 8.474 1.00 93.12 109 ALA A N 1
ATOM 883 C CA . ALA A 1 109 ? 7.349 -5.654 9.452 1.00 93.12 109 ALA A CA 1
ATOM 884 C C . ALA A 1 109 ? 7.998 -5.892 10.829 1.00 93.12 109 ALA A C 1
ATOM 886 O O . ALA A 1 109 ? 7.480 -5.405 11.835 1.00 93.12 109 ALA A O 1
ATOM 887 N N . LYS A 1 110 ? 9.174 -6.536 10.879 1.00 91.94 110 LYS A N 1
ATOM 888 C CA . LYS A 1 110 ? 9.958 -6.716 12.117 1.00 91.94 110 LYS A CA 1
ATOM 889 C C . LYS A 1 110 ? 10.340 -5.379 12.752 1.00 91.94 110 LYS A C 1
ATOM 891 O O . LYS A 1 110 ? 10.227 -5.222 13.967 1.00 91.94 110 LYS A O 1
ATOM 896 N N . HIS A 1 111 ? 10.743 -4.388 11.948 1.00 91.12 111 HIS A N 1
ATOM 897 C CA . HIS A 1 111 ? 11.002 -3.030 12.442 1.00 91.12 111 HIS A CA 1
ATOM 898 C C . HIS A 1 111 ? 9.778 -2.404 13.099 1.00 91.12 111 HIS A C 1
ATOM 900 O O . HIS A 1 111 ? 9.911 -1.784 14.151 1.00 91.12 111 HIS A O 1
ATOM 906 N N . LEU A 1 112 ? 8.606 -2.540 12.481 1.00 92.50 112 LEU A N 1
ATOM 907 C CA . LEU A 1 112 ? 7.371 -1.946 12.985 1.00 92.50 112 LEU A CA 1
ATOM 908 C C . LEU A 1 112 ? 6.908 -2.609 14.282 1.00 92.50 112 LEU A C 1
ATOM 910 O O . LEU A 1 112 ? 6.557 -1.895 15.215 1.00 92.50 112 LEU A O 1
ATOM 914 N N . ILE A 1 113 ? 6.980 -3.937 14.376 1.00 92.25 113 ILE A N 1
ATOM 915 C CA . ILE A 1 113 ? 6.632 -4.676 15.598 1.00 92.25 113 ILE A CA 1
ATOM 916 C C . ILE A 1 113 ? 7.594 -4.315 16.739 1.00 92.25 113 ILE A C 1
ATOM 918 O O . ILE A 1 113 ? 7.158 -3.972 17.837 1.00 92.25 113 ILE A O 1
ATOM 922 N N . SER A 1 114 ? 8.903 -4.284 16.470 1.00 91.38 114 SER A N 1
ATOM 923 C CA . SER A 1 114 ? 9.906 -3.851 17.453 1.00 91.38 114 SER A CA 1
ATOM 924 C C . SER A 1 114 ? 9.699 -2.390 17.890 1.00 91.38 114 SER A C 1
ATOM 926 O O . SER A 1 114 ? 9.770 -2.071 19.077 1.00 91.38 114 SER A O 1
ATOM 928 N N . SER A 1 115 ? 9.376 -1.498 16.946 1.00 90.44 115 SER A N 1
ATOM 929 C CA . SER A 1 115 ? 9.053 -0.093 17.228 1.00 90.44 115 SER A CA 1
ATOM 930 C C . SER A 1 115 ? 7.781 0.043 18.064 1.00 90.44 115 SER A C 1
ATOM 932 O O . SER A 1 115 ? 7.727 0.897 18.947 1.00 90.44 115 SER A O 1
ATOM 934 N N . PHE A 1 116 ? 6.768 -0.792 17.827 1.00 92.31 116 PHE A N 1
ATOM 935 C CA . PHE A 1 116 ? 5.541 -0.810 18.621 1.00 92.31 116 PHE A CA 1
ATOM 936 C C . PHE A 1 116 ? 5.841 -1.170 20.076 1.00 92.31 116 PHE A C 1
ATOM 938 O O . PHE A 1 116 ? 5.529 -0.370 20.953 1.00 92.31 116 PHE A O 1
ATOM 945 N N . HIS A 1 117 ? 6.535 -2.285 20.327 1.00 90.50 117 HIS A N 1
ATOM 946 C CA . HIS A 1 117 ? 6.940 -2.680 21.683 1.00 90.50 117 HIS A CA 1
ATOM 947 C C . HIS A 1 117 ? 7.732 -1.576 22.382 1.00 90.50 117 HIS A C 1
ATOM 949 O O . HIS A 1 117 ? 7.374 -1.145 23.474 1.00 90.50 117 HIS A O 1
ATOM 955 N N . HIS A 1 118 ? 8.751 -1.032 21.711 1.00 89.69 118 HIS A N 1
ATOM 956 C CA . HIS A 1 118 ? 9.574 0.024 22.290 1.00 89.69 118 HIS A CA 1
ATOM 957 C C . HIS A 1 118 ? 8.773 1.301 22.597 1.00 89.69 118 HIS A C 1
ATOM 959 O O . HIS A 1 118 ? 8.905 1.872 23.676 1.00 89.69 118 HIS A O 1
ATOM 965 N N . THR A 1 119 ? 7.935 1.771 21.670 1.00 89.69 119 THR A N 1
ATOM 966 C CA . THR A 1 119 ? 7.151 3.006 21.869 1.00 89.69 119 THR A CA 1
ATOM 967 C C . THR A 1 119 ? 6.025 2.832 22.883 1.00 89.69 119 THR A C 1
ATOM 969 O O . THR A 1 119 ? 5.714 3.786 23.599 1.00 89.69 119 THR A O 1
ATOM 972 N N . TYR A 1 120 ? 5.460 1.627 22.995 1.00 88.62 120 TYR A N 1
ATOM 973 C CA . TYR A 1 120 ? 4.461 1.285 24.001 1.00 88.62 120 TYR A CA 1
ATOM 974 C C . TYR A 1 120 ? 5.076 1.223 25.405 1.00 88.62 120 TYR A C 1
ATOM 976 O O . TYR A 1 120 ? 4.582 1.889 26.311 1.00 88.62 120 TYR A O 1
ATOM 984 N N . GLU A 1 121 ? 6.221 0.552 25.577 1.00 88.62 121 GLU A N 1
ATOM 985 C CA . GLU A 1 121 ? 6.949 0.519 26.857 1.00 88.62 121 GLU A CA 1
ATOM 986 C C . GLU A 1 121 ? 7.396 1.914 27.326 1.00 88.62 121 GLU A C 1
ATOM 988 O O . GLU A 1 121 ? 7.382 2.215 28.521 1.00 88.62 121 GLU A O 1
ATOM 993 N N . GLN A 1 122 ? 7.785 2.787 26.391 1.00 90.69 122 GLN A N 1
ATOM 994 C CA . GLN A 1 122 ? 8.188 4.166 26.692 1.00 90.69 122 GLN A CA 1
ATOM 995 C C . GLN A 1 122 ? 7.003 5.132 26.873 1.00 90.69 122 GLN A C 1
ATOM 997 O O . GLN A 1 122 ? 7.228 6.300 27.189 1.00 90.69 122 GLN A O 1
ATOM 1002 N N . ASN A 1 123 ? 5.757 4.673 26.703 1.00 87.38 123 ASN A N 1
ATOM 1003 C CA . ASN A 1 123 ? 4.543 5.499 26.735 1.00 87.38 123 ASN A CA 1
ATOM 1004 C C . ASN A 1 123 ? 4.577 6.692 25.750 1.00 87.38 123 ASN A C 1
ATOM 1006 O O . ASN A 1 123 ? 4.038 7.766 26.025 1.00 87.38 123 ASN A O 1
ATOM 1010 N N . ASP A 1 124 ? 5.206 6.522 24.583 1.00 91.62 124 ASP A N 1
ATOM 1011 C CA . ASP A 1 124 ? 5.238 7.543 23.530 1.00 91.62 124 ASP A CA 1
ATOM 1012 C C . ASP A 1 124 ? 4.030 7.394 22.598 1.00 91.62 124 ASP A C 1
ATOM 1014 O O . ASP A 1 124 ? 4.078 6.724 21.560 1.00 91.62 124 ASP A O 1
ATOM 1018 N N . LYS A 1 125 ? 2.927 8.051 22.969 1.00 89.50 125 LYS A N 1
ATOM 1019 C CA . LYS A 1 125 ? 1.652 7.989 22.241 1.00 89.50 125 LYS A CA 1
ATOM 1020 C C . LYS A 1 125 ? 1.774 8.369 20.765 1.00 89.50 125 LYS A C 1
ATOM 1022 O O . LYS A 1 125 ? 1.147 7.733 19.923 1.00 89.50 125 LYS A O 1
ATOM 1027 N N . ILE A 1 126 ? 2.553 9.397 20.423 1.00 90.44 126 ILE A N 1
ATOM 1028 C CA . ILE A 1 126 ? 2.586 9.951 19.057 1.00 90.44 126 ILE A CA 1
ATOM 1029 C C . ILE A 1 126 ? 3.276 8.974 18.099 1.00 90.44 126 ILE A C 1
ATOM 1031 O O . ILE A 1 126 ? 2.781 8.702 16.997 1.00 90.44 126 ILE A O 1
ATOM 1035 N N . ASN A 1 127 ? 4.414 8.426 18.526 1.00 90.50 127 ASN A N 1
ATOM 1036 C CA . ASN A 1 127 ? 5.154 7.457 17.725 1.00 90.50 127 ASN A CA 1
ATOM 1037 C C . ASN A 1 127 ? 4.461 6.088 17.714 1.00 90.50 127 ASN A C 1
ATOM 1039 O O . ASN A 1 127 ? 4.431 5.433 16.667 1.00 90.50 127 ASN A O 1
ATOM 1043 N N . CYS A 1 128 ? 3.827 5.695 18.823 1.00 93.12 128 CYS A N 1
ATOM 1044 C CA . CYS A 1 128 ? 3.015 4.483 18.886 1.00 93.12 128 CYS A CA 1
ATOM 1045 C C . CYS A 1 128 ? 1.822 4.567 17.919 1.00 93.12 128 CYS A C 1
ATOM 1047 O O . CYS A 1 128 ? 1.654 3.688 17.077 1.00 93.12 128 CYS A O 1
ATOM 1049 N N . LEU A 1 129 ? 1.080 5.682 17.921 1.00 93.31 129 LEU A N 1
ATOM 1050 C CA . LEU A 1 129 ? -0.018 5.942 16.983 1.00 93.31 129 LEU A CA 1
ATOM 1051 C C . LEU A 1 129 ? 0.435 5.823 15.523 1.00 93.31 129 LEU A C 1
ATOM 1053 O O . LEU A 1 129 ? -0.233 5.188 14.710 1.00 93.31 129 LEU A O 1
ATOM 1057 N N . SER A 1 130 ? 1.580 6.417 15.179 1.00 93.31 130 SER A N 1
ATOM 1058 C CA . SER A 1 130 ? 2.126 6.348 13.817 1.00 93.31 130 SER A CA 1
ATOM 1059 C C . SER A 1 130 ? 2.482 4.909 13.427 1.00 93.31 130 SER A C 1
ATOM 1061 O O . SER A 1 130 ? 2.135 4.473 12.329 1.00 93.31 130 SER A O 1
ATOM 1063 N N . THR A 1 131 ? 3.097 4.155 14.340 1.00 93.62 131 THR A N 1
ATOM 1064 C CA . THR A 1 131 ? 3.482 2.751 14.126 1.00 93.62 131 THR A CA 1
ATOM 1065 C C . THR A 1 131 ? 2.255 1.854 13.946 1.00 93.62 131 THR A C 1
ATOM 1067 O O . THR A 1 131 ? 2.169 1.109 12.972 1.00 93.62 131 THR A O 1
ATOM 1070 N N . ILE A 1 132 ? 1.265 1.990 14.829 1.00 94.25 132 ILE A N 1
ATOM 1071 C CA . ILE A 1 132 ? -0.014 1.273 14.795 1.00 94.25 132 ILE A CA 1
ATOM 1072 C C . ILE A 1 132 ? -0.758 1.531 13.480 1.00 94.25 132 ILE A C 1
ATOM 1074 O O . ILE A 1 132 ? -1.211 0.589 12.829 1.00 94.25 132 ILE A O 1
ATOM 1078 N N . LYS A 1 133 ? -0.833 2.796 13.039 1.00 94.25 133 LYS A N 1
ATOM 1079 C CA . LYS A 1 133 ? -1.429 3.154 11.740 1.00 94.25 133 LYS A CA 1
ATOM 1080 C C . LYS A 1 133 ? -0.756 2.412 10.594 1.00 94.25 133 LYS A C 1
ATOM 1082 O O . LYS A 1 133 ? -1.427 1.946 9.674 1.00 94.25 133 LYS A O 1
ATOM 1087 N N . PHE A 1 134 ? 0.568 2.301 10.644 1.00 95.50 134 PHE A N 1
ATOM 1088 C CA . PHE A 1 134 ? 1.319 1.659 9.579 1.00 95.50 134 PHE A CA 1
ATOM 1089 C C . PHE A 1 134 ? 1.142 0.141 9.565 1.00 95.50 134 PHE A C 1
ATOM 1091 O O . PHE A 1 134 ? 0.883 -0.422 8.501 1.00 95.50 134 PHE A O 1
ATOM 1098 N N . ILE A 1 135 ? 1.165 -0.498 10.739 1.00 95.19 135 ILE A N 1
ATOM 1099 C CA . ILE A 1 135 ? 0.849 -1.924 10.885 1.00 95.19 135 ILE A CA 1
ATOM 1100 C C . ILE A 1 135 ? -0.576 -2.212 10.393 1.00 95.19 135 ILE A C 1
ATOM 1102 O O . ILE A 1 135 ? -0.793 -3.186 9.673 1.00 95.19 135 ILE A O 1
ATOM 1106 N N . GLY A 1 136 ? -1.538 -1.335 10.689 1.00 94.31 136 GLY A N 1
ATOM 1107 C CA . GLY A 1 136 ? -2.920 -1.529 10.254 1.00 94.31 136 GLY A CA 1
ATOM 1108 C C . GLY A 1 136 ? -3.069 -1.540 8.734 1.00 94.31 136 GLY A C 1
ATOM 1109 O O . GLY A 1 136 ? -3.694 -2.432 8.163 1.00 94.31 136 GLY A O 1
ATOM 1110 N N . HIS A 1 137 ? -2.393 -0.619 8.046 1.00 94.62 137 HIS A N 1
ATOM 1111 C CA . HIS A 1 137 ? -2.362 -0.637 6.585 1.00 94.62 137 HIS A CA 1
ATOM 1112 C C . HIS A 1 137 ? -1.567 -1.819 6.000 1.00 94.62 137 HIS A C 1
ATOM 1114 O O . HIS A 1 137 ? -1.891 -2.259 4.899 1.00 94.62 137 HIS A O 1
ATOM 1120 N N . PHE A 1 138 ? -0.576 -2.370 6.711 1.00 94.62 138 PHE A N 1
ATOM 1121 C CA . PHE A 1 138 ? 0.110 -3.608 6.306 1.00 94.62 138 PHE A CA 1
ATOM 1122 C C . PHE A 1 138 ? -0.820 -4.822 6.336 1.00 94.62 138 PHE A C 1
ATOM 1124 O O . PHE A 1 138 ? -0.764 -5.655 5.432 1.00 94.62 138 PHE A O 1
ATOM 1131 N N . ILE A 1 139 ? -1.690 -4.905 7.344 1.00 93.62 139 ILE A N 1
ATOM 1132 C CA . ILE A 1 139 ? -2.708 -5.958 7.455 1.00 93.62 139 ILE A CA 1
ATOM 1133 C C . ILE A 1 139 ? -3.754 -5.801 6.347 1.00 93.62 139 ILE A C 1
ATOM 1135 O O . ILE A 1 139 ? -4.116 -6.776 5.689 1.00 93.62 139 ILE A O 1
ATOM 1139 N N . ASN A 1 140 ? -4.195 -4.569 6.075 1.00 92.50 140 ASN A N 1
ATOM 1140 C CA . ASN A 1 140 ? -5.130 -4.307 4.981 1.00 92.50 140 ASN A CA 1
ATOM 1141 C C . ASN A 1 140 ? -4.537 -4.634 3.600 1.00 92.50 140 ASN A C 1
ATOM 1143 O O . ASN A 1 140 ? -5.273 -5.031 2.711 1.00 92.50 140 ASN A O 1
ATOM 1147 N N . GLN A 1 141 ? -3.225 -4.499 3.412 1.00 91.69 141 GLN A N 1
ATOM 1148 C CA . GLN A 1 141 ? -2.530 -4.857 2.167 1.00 91.69 141 GLN A CA 1
ATOM 1149 C C . GLN A 1 141 ? -2.061 -6.328 2.132 1.00 91.69 141 GLN A C 1
ATOM 1151 O O . GLN A 1 141 ? -1.302 -6.697 1.240 1.00 91.69 141 GLN A O 1
ATOM 1156 N N . ASN A 1 142 ? -2.469 -7.164 3.100 1.00 92.00 142 ASN A N 1
ATOM 1157 C CA . ASN A 1 142 ? -2.082 -8.580 3.234 1.00 92.00 142 ASN A CA 1
ATOM 1158 C C . ASN A 1 142 ? -0.566 -8.847 3.330 1.00 92.00 142 ASN A C 1
ATOM 1160 O O . ASN A 1 142 ? -0.116 -9.964 3.073 1.00 92.00 142 ASN A O 1
ATOM 1164 N N . ILE A 1 143 ? 0.231 -7.855 3.736 1.00 93.50 143 ILE A N 1
ATOM 1165 C CA . ILE A 1 143 ? 1.668 -8.038 3.998 1.00 93.50 143 ILE A CA 1
ATOM 1166 C C . ILE A 1 143 ? 1.854 -8.780 5.323 1.00 93.50 143 ILE A C 1
ATOM 1168 O O . ILE A 1 143 ? 2.682 -9.680 5.424 1.00 93.50 143 ILE A O 1
ATOM 1172 N N . LEU A 1 144 ? 1.068 -8.406 6.336 1.00 93.62 144 LEU A N 1
ATOM 1173 C CA . LEU A 1 144 ? 1.037 -9.044 7.649 1.00 93.62 144 LEU A CA 1
ATOM 1174 C C . LEU A 1 144 ? -0.244 -9.852 7.820 1.00 93.62 144 LEU A C 1
ATOM 1176 O O . LEU A 1 144 ? -1.326 -9.420 7.417 1.00 93.62 144 LEU A O 1
ATOM 1180 N N . HIS A 1 145 ? -0.126 -11.006 8.468 1.00 92.25 145 HIS A N 1
ATOM 1181 C CA . HIS A 1 145 ? -1.286 -11.807 8.826 1.00 92.25 145 HIS A CA 1
ATOM 1182 C C . HIS A 1 145 ? -2.174 -11.084 9.859 1.00 92.25 145 HIS A C 1
ATOM 1184 O O . HIS A 1 145 ? -1.686 -10.432 10.783 1.00 92.25 145 HIS A O 1
ATOM 1190 N N . SER A 1 146 ? -3.498 -11.244 9.754 1.00 89.06 146 SER A N 1
ATOM 1191 C CA . SER A 1 146 ? -4.476 -10.553 10.612 1.00 89.06 146 SER A CA 1
ATOM 1192 C C . SER A 1 146 ? -4.422 -10.953 12.092 1.00 89.06 146 SER A C 1
ATOM 1194 O O . SER A 1 146 ? -5.002 -10.265 12.929 1.00 89.06 146 SER A O 1
ATOM 1196 N N . LEU A 1 147 ? -3.731 -12.048 12.425 1.00 90.19 147 LEU A N 1
ATOM 1197 C CA . LEU A 1 147 ? -3.503 -12.483 13.809 1.00 90.19 147 LEU A CA 1
ATOM 1198 C C . LEU A 1 147 ? -2.759 -11.414 14.619 1.00 90.19 147 LEU A C 1
ATOM 1200 O O . LEU A 1 147 ? -3.175 -11.125 15.736 1.00 90.19 147 LEU A O 1
ATOM 1204 N N . VAL A 1 148 ? -1.763 -10.751 14.016 1.00 91.38 148 VAL A N 1
ATOM 1205 C CA . VAL A 1 148 ? -1.011 -9.656 14.654 1.00 91.38 148 VAL A CA 1
ATOM 1206 C C . VAL A 1 148 ? -1.950 -8.545 15.112 1.00 91.38 148 VAL A C 1
ATOM 1208 O O . VAL A 1 148 ? -1.773 -7.981 16.185 1.00 91.38 148 VAL A O 1
ATOM 1211 N N . ALA A 1 149 ? -2.997 -8.255 14.333 1.00 92.62 149 ALA A N 1
ATOM 1212 C CA . ALA A 1 149 ? -3.966 -7.232 14.704 1.00 92.62 149 ALA A CA 1
ATOM 1213 C C . ALA A 1 149 ? -4.721 -7.598 15.991 1.00 92.62 149 ALA A C 1
ATOM 1215 O O . ALA A 1 149 ? -4.926 -6.749 16.853 1.00 92.62 149 ALA A O 1
ATOM 1216 N N . LEU A 1 150 ? -5.138 -8.860 16.123 1.00 91.19 150 LEU A N 1
ATOM 1217 C CA . LEU A 1 150 ? -5.835 -9.334 17.317 1.00 91.19 150 LEU A CA 1
ATOM 1218 C C . LEU A 1 150 ? -4.903 -9.345 18.528 1.00 91.19 150 LEU A C 1
ATOM 1220 O O . LEU A 1 150 ? -5.297 -8.863 19.584 1.00 91.19 150 LEU A O 1
ATOM 1224 N N . GLU A 1 151 ? -3.671 -9.830 18.368 1.00 91.50 151 GLU A N 1
ATOM 1225 C CA . GLU A 1 151 ? -2.663 -9.823 19.434 1.00 91.50 151 GLU A CA 1
ATOM 1226 C C . GLU A 1 151 ? -2.382 -8.391 19.918 1.00 91.50 151 GLU A C 1
ATOM 1228 O O . GLU A 1 151 ? -2.422 -8.129 21.119 1.00 91.50 151 GLU A O 1
ATOM 1233 N N . MET A 1 152 ? -2.213 -7.431 19.000 1.00 92.25 152 MET A N 1
ATOM 1234 C CA . MET A 1 152 ? -1.992 -6.023 19.356 1.00 92.25 152 MET A CA 1
ATOM 1235 C C . MET A 1 152 ? -3.186 -5.423 20.100 1.00 92.25 152 MET A C 1
ATOM 1237 O O . MET A 1 152 ? -3.000 -4.695 21.072 1.00 92.25 152 MET A O 1
ATOM 1241 N N . LEU A 1 153 ? -4.414 -5.726 19.666 1.00 92.88 153 LEU A N 1
ATOM 1242 C CA . LEU A 1 153 ? -5.629 -5.265 20.345 1.00 92.88 153 LEU A CA 1
ATOM 1243 C C . LEU A 1 153 ? -5.757 -5.860 21.750 1.00 92.88 153 LEU A C 1
ATOM 1245 O O . LEU A 1 153 ? -6.192 -5.157 22.657 1.00 92.88 153 LEU A O 1
ATOM 1249 N N . VAL A 1 154 ? -5.365 -7.122 21.944 1.00 91.88 154 VAL A N 1
ATOM 1250 C CA . VAL A 1 154 ? -5.342 -7.754 23.270 1.00 91.88 154 VAL A CA 1
ATOM 1251 C C . VAL A 1 154 ? -4.327 -7.059 24.175 1.00 91.88 154 VAL A C 1
ATOM 1253 O O . VAL A 1 154 ? -4.703 -6.657 25.270 1.00 91.88 154 VAL A O 1
ATOM 1256 N N . VAL A 1 155 ? -3.096 -6.826 23.705 1.00 92.19 155 VAL A N 1
ATOM 1257 C CA . VAL A 1 155 ? -2.054 -6.128 24.484 1.00 92.19 155 VAL A CA 1
ATOM 1258 C C . VAL A 1 155 ? -2.491 -4.708 24.862 1.00 92.19 155 VAL A C 1
ATOM 1260 O O . VAL A 1 155 ? -2.343 -4.296 26.010 1.00 92.19 155 VAL A O 1
ATOM 1263 N N . LEU A 1 156 ? -3.087 -3.960 23.927 1.00 91.25 156 LEU A N 1
ATOM 1264 C CA . LEU A 1 156 ? -3.558 -2.594 24.189 1.00 91.25 156 LEU A CA 1
ATOM 1265 C C . LEU A 1 156 ? -4.744 -2.536 25.166 1.00 91.25 156 LEU A C 1
ATOM 1267 O O . LEU A 1 156 ? -4.914 -1.522 25.839 1.00 91.25 156 LEU A O 1
ATOM 1271 N N . LEU A 1 157 ? -5.567 -3.587 25.242 1.00 90.50 157 LEU A N 1
ATOM 1272 C CA . LEU A 1 157 ? -6.768 -3.633 26.085 1.00 90.50 157 LEU A CA 1
ATOM 1273 C C . LEU A 1 157 ? -6.597 -4.441 27.381 1.00 90.50 157 LEU A C 1
ATOM 1275 O O . LEU A 1 157 ? -7.514 -4.441 28.201 1.00 90.50 157 LEU A O 1
ATOM 1279 N N . GLU A 1 158 ? -5.459 -5.110 27.592 1.00 88.69 158 GLU A N 1
ATOM 1280 C CA . GLU A 1 158 ? -5.194 -5.900 28.803 1.00 88.69 158 GLU A CA 1
ATOM 1281 C C . GLU A 1 158 ? -5.153 -5.013 30.056 1.00 88.69 158 GLU A C 1
ATOM 1283 O O . GLU A 1 158 ? -5.787 -5.325 31.063 1.00 88.69 158 GLU A O 1
ATOM 1288 N N . ASN A 1 159 ? -4.459 -3.873 29.970 1.00 85.19 159 ASN A N 1
ATOM 1289 C CA . ASN A 1 159 ? -4.382 -2.864 31.027 1.00 85.19 159 ASN A CA 1
ATOM 1290 C C . ASN A 1 159 ? -4.901 -1.513 30.497 1.00 85.19 159 ASN A C 1
ATOM 1292 O O . ASN A 1 159 ? -4.107 -0.680 30.050 1.00 85.19 159 ASN A O 1
ATOM 1296 N N . PRO A 1 160 ? -6.228 -1.287 30.517 1.00 84.69 160 PRO A N 1
ATOM 1297 C CA . PRO A 1 160 ? -6.863 -0.159 29.845 1.00 84.69 160 PRO A CA 1
ATOM 1298 C C . PRO A 1 160 ? -6.555 1.166 30.557 1.00 84.69 160 PRO A C 1
ATOM 1300 O O . PRO A 1 160 ? -7.129 1.506 31.590 1.00 84.69 160 PRO A O 1
ATOM 1303 N N . THR A 1 161 ? -5.655 1.938 29.964 1.00 87.88 161 THR A N 1
ATOM 1304 C CA . THR A 1 161 ? -5.459 3.376 30.207 1.00 87.88 161 THR A CA 1
ATOM 1305 C C . THR A 1 161 ? -6.157 4.191 29.116 1.00 87.88 161 THR A C 1
ATOM 1307 O O . THR A 1 161 ? -6.350 3.682 28.009 1.00 87.88 161 THR A O 1
ATOM 1310 N N . ASP A 1 162 ? -6.489 5.460 29.377 1.00 88.12 162 ASP A N 1
ATOM 1311 C CA . ASP A 1 162 ? -7.138 6.327 28.376 1.00 88.12 162 ASP A CA 1
ATOM 1312 C C . ASP A 1 162 ? -6.370 6.361 27.043 1.00 88.12 162 ASP A C 1
ATOM 1314 O O . ASP A 1 162 ? -6.962 6.200 25.976 1.00 88.12 162 ASP A O 1
ATOM 1318 N N . ASP A 1 163 ? -5.040 6.474 27.106 1.00 89.62 163 ASP A N 1
ATOM 1319 C CA . ASP A 1 163 ? -4.185 6.492 25.919 1.00 89.62 163 ASP A CA 1
ATOM 1320 C C . ASP A 1 163 ? -4.169 5.142 25.194 1.00 89.62 163 ASP A C 1
ATOM 1322 O O . ASP A 1 163 ? -4.284 5.105 23.971 1.00 89.62 163 ASP A O 1
ATOM 1326 N N . SER A 1 164 ? -4.066 4.024 25.920 1.00 91.19 164 SER A N 1
ATOM 1327 C CA . SER A 1 164 ? -4.083 2.689 25.302 1.00 91.19 164 SER A CA 1
ATOM 1328 C C . SER A 1 164 ? -5.414 2.373 24.615 1.00 91.19 164 SER A C 1
ATOM 1330 O O . SER A 1 164 ? -5.421 1.788 23.533 1.00 91.19 164 SER A O 1
ATOM 1332 N N . VAL A 1 165 ? -6.533 2.823 25.195 1.00 90.81 165 VAL A N 1
ATOM 1333 C CA . VAL A 1 165 ? -7.871 2.647 24.624 1.00 90.81 165 VAL A CA 1
ATOM 1334 C C . VAL A 1 165 ? -8.030 3.513 23.376 1.00 90.81 165 VAL A C 1
ATOM 1336 O O . VAL A 1 165 ? -8.525 3.026 22.362 1.00 90.81 165 VAL A O 1
ATOM 1339 N N . GLU A 1 166 ? -7.555 4.760 23.393 1.00 91.38 166 GLU A N 1
ATOM 1340 C CA . GLU A 1 166 ? -7.550 5.616 22.201 1.00 91.38 166 GLU A CA 1
ATOM 1341 C C . GLU A 1 166 ? -6.722 4.997 21.061 1.00 91.38 166 GLU A C 1
ATOM 1343 O O . GLU A 1 166 ? -7.192 4.922 19.923 1.00 91.38 166 GLU A O 1
ATOM 1348 N N . LEU A 1 167 ? -5.523 4.485 21.367 1.00 93.38 167 LEU A N 1
ATOM 1349 C CA . LEU A 1 167 ? -4.673 3.784 20.400 1.00 93.38 167 LEU A CA 1
ATOM 1350 C C . LEU A 1 167 ? -5.354 2.523 19.845 1.00 93.38 167 LEU A C 1
ATOM 1352 O O . LEU A 1 167 ? -5.306 2.288 18.635 1.00 93.38 167 LEU A O 1
ATOM 1356 N N . ALA A 1 168 ? -6.014 1.738 20.702 1.00 93.50 168 ALA A N 1
ATOM 1357 C CA . ALA A 1 168 ? -6.746 0.541 20.298 1.00 93.50 168 ALA A CA 1
ATOM 1358 C C . ALA A 1 168 ? -7.912 0.874 19.361 1.00 93.50 168 ALA A C 1
ATOM 1360 O O . ALA A 1 168 ? -8.108 0.188 18.359 1.00 93.50 168 ALA A O 1
ATOM 1361 N N . ILE A 1 169 ? -8.668 1.937 19.649 1.00 91.38 169 ILE A N 1
ATOM 1362 C CA . ILE A 1 169 ? -9.807 2.351 18.822 1.00 91.38 169 ILE A CA 1
ATOM 1363 C C . ILE A 1 169 ? -9.334 2.872 17.465 1.00 91.38 169 ILE A C 1
ATOM 1365 O O . ILE A 1 169 ? -9.912 2.502 16.441 1.00 91.38 169 ILE A O 1
ATOM 1369 N N . GLU A 1 170 ? -8.269 3.676 17.426 1.00 91.44 170 GLU A N 1
ATOM 1370 C CA . GLU A 1 170 ? -7.705 4.137 16.155 1.00 91.44 170 GLU A CA 1
ATOM 1371 C C . GLU A 1 170 ? -7.204 2.957 15.309 1.00 91.44 170 GLU A C 1
ATOM 1373 O O . GLU A 1 170 ? -7.482 2.889 14.111 1.00 91.44 170 GLU A O 1
ATOM 1378 N N . PHE A 1 171 ? -6.502 2.001 15.925 1.00 93.75 171 PHE A N 1
ATOM 1379 C CA . PHE A 1 171 ? -6.046 0.799 15.231 1.00 93.75 171 PHE A CA 1
ATOM 1380 C C . PHE A 1 171 ? -7.211 -0.021 14.681 1.00 93.75 171 PHE A C 1
ATOM 1382 O O . PHE A 1 171 ? -7.206 -0.433 13.518 1.00 93.75 171 PHE A O 1
ATOM 1389 N N . LEU A 1 172 ? -8.229 -0.228 15.519 1.00 91.56 172 LEU A N 1
ATOM 1390 C CA . LEU A 1 172 ? -9.418 -0.975 15.161 1.00 91.56 172 LEU A CA 1
ATOM 1391 C C . LEU A 1 172 ? -10.112 -0.319 13.970 1.00 91.56 172 LEU A C 1
ATOM 1393 O O . LEU A 1 172 ? -10.390 -1.009 12.999 1.00 91.56 172 LEU A O 1
ATOM 1397 N N . ASN A 1 173 ? -10.296 1.004 13.978 1.00 89.25 173 ASN A N 1
ATOM 1398 C CA . ASN A 1 173 ? -10.919 1.749 12.878 1.00 89.25 173 ASN A CA 1
ATOM 1399 C C . ASN A 1 173 ? -10.250 1.530 11.510 1.00 89.25 173 ASN A C 1
ATOM 1401 O O . ASN A 1 173 ? -10.931 1.655 10.491 1.00 89.25 173 ASN A O 1
ATOM 1405 N N . ILE A 1 174 ? -8.953 1.213 11.475 1.00 89.50 174 ILE A N 1
ATOM 1406 C CA . ILE A 1 174 ? -8.194 0.953 10.242 1.00 89.50 174 ILE A CA 1
ATOM 1407 C C . ILE A 1 174 ? -8.361 -0.500 9.787 1.00 89.50 174 ILE A C 1
ATOM 1409 O O . ILE A 1 174 ? -8.549 -0.754 8.598 1.00 89.50 174 ILE A O 1
ATOM 1413 N N . CYS A 1 175 ? -8.302 -1.449 10.724 1.00 90.50 175 CYS A N 1
ATOM 1414 C CA . CYS A 1 175 ? -8.276 -2.888 10.437 1.00 90.50 175 CYS A CA 1
ATOM 1415 C C . CYS A 1 175 ? -9.660 -3.553 10.435 1.00 90.50 175 CYS A C 1
ATOM 1417 O O . CYS A 1 175 ? -9.771 -4.728 10.085 1.00 90.50 175 CYS A O 1
ATOM 1419 N N . VAL A 1 176 ? -10.714 -2.856 10.871 1.00 88.31 176 VAL A N 1
ATOM 1420 C CA . VAL A 1 176 ? -12.006 -3.478 11.200 1.00 88.31 176 VAL A CA 1
ATOM 1421 C C . VAL A 1 176 ? -12.654 -4.194 10.020 1.00 88.31 176 VAL A C 1
ATOM 1423 O O . VAL A 1 176 ? -13.183 -5.287 10.198 1.00 88.31 176 VAL A O 1
ATOM 1426 N N . GLU A 1 177 ? -12.583 -3.628 8.812 1.00 87.31 177 GLU A N 1
ATOM 1427 C CA . GLU A 1 177 ? -13.160 -4.256 7.621 1.00 87.31 177 GLU A CA 1
ATOM 1428 C C . GLU A 1 177 ? -12.434 -5.568 7.301 1.00 87.31 177 GLU A C 1
ATOM 1430 O O . GLU A 1 177 ? -13.073 -6.599 7.087 1.00 87.31 177 GLU A O 1
ATOM 1435 N N . LYS A 1 178 ? -11.098 -5.563 7.384 1.00 87.69 178 LYS A N 1
ATOM 1436 C CA . LYS A 1 178 ? -10.275 -6.755 7.172 1.00 87.69 178 LYS A CA 1
ATOM 1437 C C . LYS A 1 178 ? -10.524 -7.823 8.239 1.00 87.69 178 LYS A C 1
ATOM 1439 O O . LYS A 1 178 ? -10.694 -8.996 7.912 1.00 87.69 178 LYS A O 1
ATOM 1444 N N . LEU A 1 179 ? -10.602 -7.430 9.509 1.00 87.88 179 LEU A N 1
ATOM 1445 C CA . LEU A 1 179 ? -10.909 -8.346 10.612 1.00 87.88 179 LEU A CA 1
ATOM 1446 C C . LEU A 1 179 ? -12.329 -8.912 10.526 1.00 87.88 179 LEU A C 1
ATOM 1448 O O . LEU A 1 179 ? -12.534 -10.080 10.838 1.00 87.88 179 LEU A O 1
ATOM 1452 N N . SER A 1 180 ? -13.295 -8.132 10.044 1.00 87.62 180 SER A N 1
ATOM 1453 C CA . SER A 1 180 ? -14.664 -8.600 9.808 1.00 87.62 180 SER A CA 1
ATOM 1454 C C . SER A 1 180 ? -14.726 -9.681 8.719 1.00 87.62 180 SER A C 1
ATOM 1456 O O . SER A 1 180 ? -15.518 -10.614 8.818 1.00 87.62 180 SER A O 1
ATOM 1458 N N . GLN A 1 181 ? -13.867 -9.605 7.697 1.00 85.44 181 GLN A N 1
ATOM 1459 C CA . GLN A 1 181 ? -13.805 -10.613 6.633 1.00 85.44 181 GLN A CA 1
ATOM 1460 C C . GLN A 1 181 ? -13.090 -11.901 7.067 1.00 85.44 181 GLN A C 1
ATOM 1462 O O . GLN A 1 181 ? -13.483 -12.987 6.645 1.00 85.44 181 GLN A O 1
ATOM 1467 N N . VAL A 1 182 ? -12.041 -11.792 7.892 1.00 86.50 182 VAL A N 1
ATOM 1468 C CA . VAL A 1 182 ? -11.181 -12.935 8.251 1.00 86.50 182 VAL A CA 1
ATOM 1469 C C . VAL A 1 182 ? -11.588 -13.591 9.575 1.00 86.50 182 VAL A C 1
ATOM 1471 O O . VAL A 1 182 ? -11.600 -14.817 9.673 1.00 86.50 182 VAL A O 1
ATOM 1474 N N . SER A 1 183 ? -11.914 -12.809 10.609 1.00 85.19 183 SER A N 1
ATOM 1475 C CA . SER A 1 183 ? -12.067 -13.297 11.987 1.00 85.19 183 SER A CA 1
ATOM 1476 C C . SER A 1 183 ? -13.157 -12.568 12.794 1.00 85.19 183 SER A C 1
ATOM 1478 O O . SER A 1 183 ? -12.888 -11.921 13.809 1.00 85.19 183 SER A O 1
ATOM 1480 N N . LEU A 1 184 ? -14.427 -12.785 12.424 1.00 85.31 184 LEU A N 1
ATOM 1481 C CA . LEU A 1 184 ? -15.610 -12.270 13.145 1.00 85.31 184 LEU A CA 1
ATOM 1482 C C . LEU A 1 184 ? -15.577 -12.541 14.659 1.00 85.31 184 LEU A C 1
ATOM 1484 O O . LEU A 1 184 ? -15.824 -11.639 15.452 1.00 85.31 184 LEU A O 1
ATOM 1488 N N . HIS A 1 185 ? -15.211 -13.758 15.073 1.00 88.75 185 HIS A N 1
ATOM 1489 C CA . HIS A 1 185 ? -15.160 -14.122 16.494 1.00 88.75 185 HIS A CA 1
ATOM 1490 C C . HIS A 1 185 ? -14.099 -13.328 17.274 1.00 88.75 185 HIS A C 1
ATOM 1492 O O . HIS A 1 185 ? -14.335 -12.917 18.409 1.00 88.75 185 HIS A O 1
ATOM 1498 N N . GLY A 1 186 ? -12.922 -13.105 16.676 1.00 87.31 186 GLY A N 1
ATOM 1499 C CA . GLY A 1 186 ? -11.871 -12.296 17.298 1.00 87.31 186 GLY A CA 1
ATOM 1500 C C . GLY A 1 186 ? -12.324 -10.848 17.469 1.00 87.31 186 GLY A C 1
ATOM 1501 O O . GLY A 1 186 ? -12.163 -10.265 18.539 1.00 87.31 186 GLY A O 1
ATOM 1502 N N . LEU A 1 187 ? -12.982 -10.307 16.442 1.00 87.81 187 LEU A N 1
ATOM 1503 C CA . LEU A 1 187 ? -13.545 -8.964 16.469 1.00 87.81 187 LEU A CA 1
ATOM 1504 C C . LEU A 1 187 ? -14.638 -8.807 17.542 1.00 87.81 187 LEU A C 1
ATOM 1506 O O . LEU A 1 187 ? -14.622 -7.843 18.307 1.00 87.81 187 LEU A O 1
ATOM 1510 N N . ASP A 1 188 ? -15.562 -9.764 17.643 1.00 90.12 188 ASP A N 1
ATOM 1511 C CA . ASP A 1 188 ? -16.626 -9.744 18.653 1.00 90.12 188 ASP A CA 1
ATOM 1512 C C . ASP A 1 188 ? -16.081 -9.827 20.084 1.00 90.12 188 ASP A C 1
ATOM 1514 O O . ASP A 1 188 ? -16.613 -9.167 20.981 1.00 90.12 188 ASP A O 1
ATOM 1518 N N . SER A 1 189 ? -14.986 -10.564 20.297 1.00 91.31 189 SER A N 1
ATOM 1519 C CA . SER A 1 189 ? -14.290 -10.589 21.587 1.00 91.31 189 SER A CA 1
ATOM 1520 C C . SER A 1 189 ? -13.755 -9.205 21.963 1.00 91.31 189 SER A C 1
ATOM 1522 O O . SER A 1 189 ? -13.983 -8.751 23.080 1.00 91.31 189 SER A O 1
ATOM 1524 N N . VAL A 1 190 ? -13.105 -8.500 21.028 1.00 91.06 190 VAL A N 1
ATOM 1525 C CA . VAL A 1 190 ? -12.574 -7.143 21.260 1.00 91.06 190 VAL A CA 1
ATOM 1526 C C . VAL A 1 190 ? -13.698 -6.160 21.594 1.00 91.06 190 VAL A C 1
ATOM 1528 O O . VAL A 1 190 ? -13.601 -5.399 22.556 1.00 91.06 190 VAL A O 1
ATOM 1531 N N . PHE A 1 191 ? -14.806 -6.201 20.851 1.00 90.38 191 PHE A N 1
ATOM 1532 C CA . PHE A 1 191 ? -15.963 -5.348 21.134 1.00 90.38 191 PHE A CA 1
ATOM 1533 C C . PHE A 1 191 ? -16.649 -5.675 22.461 1.00 90.38 191 PHE A C 1
ATOM 1535 O O . PHE A 1 191 ? -17.175 -4.770 23.107 1.00 90.38 191 PHE A O 1
ATOM 1542 N N . SER A 1 192 ? -16.639 -6.940 22.880 1.00 91.00 192 SER A N 1
ATOM 1543 C CA . SER A 1 192 ? -17.147 -7.334 24.196 1.00 91.00 192 SER A CA 1
ATOM 1544 C C . SER A 1 192 ? -16.291 -6.728 25.308 1.00 91.00 192 SER A C 1
ATOM 1546 O O . SER A 1 192 ? -16.841 -6.147 26.241 1.00 91.00 192 SER A O 1
ATOM 1548 N N . THR A 1 193 ? -14.961 -6.760 25.169 1.00 89.94 193 THR A N 1
ATOM 1549 C CA . THR A 1 193 ? -14.040 -6.084 26.095 1.00 89.94 193 THR A CA 1
ATOM 1550 C C . THR A 1 193 ? -14.304 -4.579 26.145 1.00 89.94 193 THR A C 1
ATOM 1552 O O . THR A 1 193 ? -14.473 -4.031 27.229 1.00 89.94 193 THR A O 1
ATOM 1555 N N . LEU A 1 194 ? -14.439 -3.911 24.992 1.00 89.44 194 LEU A N 1
ATOM 1556 C CA . LEU A 1 194 ? -14.758 -2.476 24.929 1.00 89.44 194 LEU A CA 1
ATOM 1557 C C . LEU A 1 194 ? -16.113 -2.136 25.574 1.00 89.44 194 LEU A C 1
ATOM 1559 O O . LEU A 1 194 ? -16.242 -1.103 26.227 1.00 89.44 194 LEU A O 1
ATOM 1563 N N . ASN A 1 195 ? -17.118 -3.004 25.431 1.00 90.38 195 ASN A N 1
ATOM 1564 C CA . ASN A 1 195 ? -18.415 -2.822 26.081 1.00 90.38 195 ASN A CA 1
ATOM 1565 C C . ASN A 1 195 ? -18.325 -2.994 27.607 1.00 90.38 195 ASN A C 1
ATOM 1567 O O . ASN A 1 195 ? -18.970 -2.259 28.350 1.00 90.38 195 ASN A O 1
ATOM 1571 N N . ASN A 1 196 ? -17.507 -3.931 28.093 1.00 89.44 196 ASN A N 1
ATOM 1572 C CA . ASN A 1 196 ? -17.255 -4.068 29.528 1.00 89.44 196 ASN A CA 1
ATOM 1573 C C . ASN A 1 196 ? -16.556 -2.817 30.076 1.00 89.44 196 ASN A C 1
ATOM 1575 O O . ASN A 1 196 ? -16.964 -2.301 31.112 1.00 89.44 196 ASN A O 1
ATOM 1579 N N . LEU A 1 197 ? -15.590 -2.256 29.338 1.00 87.06 197 LEU A N 1
ATOM 1580 C CA . LEU A 1 197 ? -14.951 -0.990 29.709 1.00 87.06 197 LEU A CA 1
ATOM 1581 C C . LEU A 1 197 ? -15.961 0.161 29.784 1.00 87.06 197 LEU A C 1
ATOM 1583 O O . LEU A 1 197 ? -15.936 0.914 30.753 1.00 87.06 197 LEU A O 1
ATOM 1587 N N . LEU A 1 198 ? -16.898 0.265 28.839 1.00 86.31 198 LEU A N 1
ATOM 1588 C CA . LEU A 1 198 ? -17.936 1.303 28.870 1.00 86.31 198 LEU A CA 1
ATOM 1589 C C . LEU A 1 198 ? -18.797 1.253 30.153 1.00 86.31 198 LEU A C 1
ATOM 1591 O O . LEU A 1 198 ? -19.242 2.293 30.630 1.00 86.31 198 LEU A O 1
ATOM 1595 N N . ASN A 1 199 ? -19.029 0.058 30.708 1.00 83.56 199 ASN A N 1
ATOM 1596 C CA . ASN A 1 199 ? -19.918 -0.145 31.857 1.00 83.56 199 ASN A CA 1
ATOM 1597 C C . ASN A 1 199 ? -19.196 -0.183 33.217 1.00 83.56 199 ASN A C 1
ATOM 1599 O O . ASN A 1 199 ? -19.778 0.226 34.221 1.00 83.56 199 ASN A O 1
ATOM 1603 N N . GLU A 1 200 ? -17.969 -0.708 33.274 1.00 73.56 200 GLU A N 1
ATOM 1604 C CA . GLU A 1 200 ? -17.299 -1.084 34.531 1.00 73.56 200 GLU A CA 1
ATOM 1605 C C . GLU A 1 200 ? -16.049 -0.249 34.851 1.00 73.56 200 GLU A C 1
ATOM 1607 O O . GLU A 1 200 ? -15.534 -0.328 35.968 1.00 73.56 200 GLU A O 1
ATOM 1612 N N . SER A 1 201 ? -15.538 0.548 33.905 1.00 68.50 201 SER A N 1
ATOM 1613 C CA . SER A 1 201 ? -14.245 1.223 34.068 1.00 68.50 201 SER A CA 1
ATOM 1614 C C . SER A 1 201 ? -14.353 2.672 34.557 1.00 68.50 201 SER A C 1
ATOM 1616 O O . SER A 1 201 ? -15.288 3.403 34.238 1.00 68.50 201 SER A O 1
ATOM 1618 N N . SER A 1 202 ? -13.348 3.114 35.319 1.00 75.81 202 SER A N 1
ATOM 1619 C CA . SER A 1 202 ? -13.156 4.511 35.730 1.00 75.81 202 SER A CA 1
ATOM 1620 C C . SER A 1 202 ? -12.358 5.304 34.683 1.00 75.81 202 SER A C 1
ATOM 1622 O O . SER A 1 202 ? -11.359 5.941 35.023 1.00 75.81 202 SER A O 1
ATOM 1624 N N . LEU A 1 203 ? -12.729 5.188 33.406 1.00 82.38 203 LEU A N 1
ATOM 1625 C CA . LEU A 1 203 ? -12.106 5.936 32.310 1.00 82.38 203 LEU A CA 1
ATOM 1626 C C . LEU A 1 203 ? -12.662 7.362 32.225 1.00 82.38 203 LEU A C 1
ATOM 1628 O O . LEU A 1 203 ? -13.739 7.667 32.742 1.00 82.38 203 LEU A O 1
ATOM 1632 N N . ASN A 1 204 ? -11.925 8.241 31.549 1.00 86.81 204 ASN A N 1
ATOM 1633 C CA . ASN A 1 204 ? -12.366 9.614 31.332 1.00 86.81 204 ASN A CA 1
ATOM 1634 C C . ASN A 1 204 ? -13.576 9.684 30.381 1.00 86.81 204 ASN A C 1
ATOM 1636 O O . ASN A 1 204 ? -13.699 8.894 29.444 1.00 86.81 204 ASN A O 1
ATOM 1640 N N . GLU A 1 205 ? -14.435 10.696 30.563 1.00 84.88 205 GLU A N 1
ATOM 1641 C CA . GLU A 1 205 ? -15.633 10.908 29.727 1.00 84.88 205 GLU A CA 1
ATOM 1642 C C . GLU A 1 205 ? -15.297 11.013 28.229 1.00 84.88 205 GLU A C 1
ATOM 1644 O O . GLU A 1 205 ? -16.038 10.507 27.388 1.00 84.88 205 GLU A O 1
ATOM 1649 N N . CYS A 1 206 ? -14.149 11.608 27.883 1.00 85.62 206 CYS A N 1
ATOM 1650 C CA . CYS A 1 206 ? -13.666 11.676 26.503 1.00 85.62 206 CYS A CA 1
ATOM 1651 C C . CYS A 1 206 ? -13.422 10.282 25.907 1.00 85.62 206 CYS A C 1
ATOM 1653 O O . CYS A 1 206 ? -13.851 10.011 24.788 1.00 85.62 206 CYS A O 1
ATOM 1655 N N . THR A 1 207 ? -12.760 9.393 26.650 1.00 84.81 207 THR A N 1
ATOM 1656 C CA . THR A 1 207 ? -12.443 8.025 26.216 1.00 84.81 207 THR A CA 1
ATOM 1657 C C . THR A 1 207 ? -13.721 7.210 26.027 1.00 84.81 207 THR A C 1
ATOM 1659 O O . THR A 1 207 ? -13.877 6.522 25.018 1.00 84.81 207 THR A O 1
ATOM 1662 N N . LEU A 1 208 ? -14.678 7.352 26.950 1.00 86.44 208 LEU A N 1
ATOM 1663 C CA . LEU A 1 208 ? -16.000 6.729 26.844 1.00 86.44 208 LEU A CA 1
ATOM 1664 C C . LEU A 1 208 ? -16.746 7.210 25.592 1.00 86.44 208 LEU A C 1
ATOM 1666 O O . LEU A 1 208 ? -17.280 6.392 24.845 1.00 86.44 208 LEU A O 1
ATOM 1670 N N . HIS A 1 209 ? -16.706 8.512 25.299 1.00 88.50 209 HIS A N 1
ATOM 1671 C CA . HIS A 1 209 ? -17.318 9.055 24.088 1.00 88.50 209 HIS A CA 1
ATOM 1672 C C . HIS A 1 209 ? -16.685 8.496 22.802 1.00 88.50 209 HIS A C 1
ATOM 1674 O O . HIS A 1 209 ? -17.397 8.191 21.846 1.00 88.50 209 HIS A O 1
ATOM 1680 N N . ILE A 1 210 ? -15.360 8.300 22.766 1.00 86.81 210 ILE A N 1
ATOM 1681 C CA . ILE A 1 210 ? -14.678 7.687 21.611 1.00 86.81 210 ILE A CA 1
ATOM 1682 C C . ILE A 1 210 ? -15.160 6.237 21.403 1.00 86.81 210 ILE A C 1
ATOM 1684 O O . ILE A 1 210 ? -15.396 5.826 20.263 1.00 86.81 210 ILE A O 1
ATOM 1688 N N . ILE A 1 211 ? -15.383 5.479 22.484 1.00 87.56 211 ILE A N 1
ATOM 1689 C CA . ILE A 1 211 ? -15.966 4.127 22.417 1.00 87.56 211 ILE A CA 1
ATOM 1690 C C . ILE A 1 211 ? -17.405 4.178 21.875 1.00 87.56 211 ILE A C 1
ATOM 1692 O O . ILE A 1 211 ? -17.765 3.386 21.003 1.00 87.56 211 ILE A O 1
ATOM 1696 N N . GLU A 1 212 ? -18.236 5.116 22.334 1.00 87.75 212 GLU A N 1
ATOM 1697 C CA . GLU A 1 212 ? -19.608 5.282 21.826 1.00 87.75 212 GLU A CA 1
ATOM 1698 C C . GLU A 1 212 ? -19.638 5.597 20.324 1.00 87.75 212 GLU A C 1
ATOM 1700 O O . GLU A 1 212 ? -20.422 5.001 19.575 1.00 87.75 212 GLU A O 1
ATOM 1705 N N . VAL A 1 213 ? -18.759 6.498 19.871 1.00 87.00 213 VAL A N 1
ATOM 1706 C CA . VAL A 1 213 ? -18.603 6.838 18.450 1.00 87.00 213 VAL A CA 1
ATOM 1707 C C . VAL A 1 213 ? -18.221 5.597 17.645 1.00 87.00 213 VAL A C 1
ATOM 1709 O O . VAL A 1 213 ? -18.818 5.343 16.598 1.00 87.00 213 VAL A O 1
ATOM 1712 N N . LEU A 1 214 ? -17.307 4.764 18.148 1.00 86.62 214 LEU A N 1
ATOM 1713 C CA . LEU A 1 214 ? -16.943 3.501 17.504 1.00 86.62 214 LEU A CA 1
ATOM 1714 C C . LEU A 1 214 ? -18.153 2.552 17.355 1.00 86.62 214 LEU A C 1
ATOM 1716 O O . LEU A 1 214 ? -18.346 1.958 16.290 1.00 86.62 214 LEU A O 1
ATOM 1720 N N . PHE A 1 215 ? -19.010 2.429 18.374 1.00 87.38 215 PHE A N 1
ATOM 1721 C CA . PHE A 1 215 ? -20.238 1.624 18.276 1.00 87.38 215 PHE A CA 1
ATOM 1722 C C . PHE A 1 215 ? -21.250 2.193 17.272 1.00 87.38 215 PHE A C 1
ATOM 1724 O O . PHE A 1 215 ? -21.987 1.422 16.650 1.00 87.38 215 PHE A O 1
ATOM 1731 N N . ALA A 1 216 ? -21.286 3.513 17.078 1.00 86.06 216 ALA A N 1
ATOM 1732 C CA . ALA A 1 216 ? -22.079 4.125 16.015 1.00 86.06 216 ALA A CA 1
ATOM 1733 C C . ALA A 1 216 ? -21.534 3.746 14.626 1.00 86.06 216 ALA A C 1
ATOM 1735 O O . ALA A 1 216 ? -22.301 3.274 13.788 1.00 86.06 216 ALA A O 1
ATOM 1736 N N . ILE A 1 217 ? -20.213 3.825 14.418 1.00 82.94 217 ILE A N 1
ATOM 1737 C CA . ILE A 1 217 ? -19.565 3.424 13.155 1.00 82.94 217 ILE A CA 1
ATOM 1738 C C . ILE A 1 217 ? -19.823 1.935 12.850 1.00 82.94 217 ILE A C 1
ATOM 1740 O O . ILE A 1 217 ? -20.065 1.565 11.696 1.00 82.94 217 ILE A O 1
ATOM 1744 N N . ARG A 1 218 ? -19.860 1.073 13.879 1.00 82.44 218 ARG A N 1
ATOM 1745 C CA . ARG A 1 218 ? -20.213 -0.349 13.727 1.00 82.44 218 ARG A CA 1
ATOM 1746 C C . ARG A 1 218 ? -21.625 -0.555 13.171 1.00 82.44 218 ARG A C 1
ATOM 1748 O O . ARG A 1 218 ? -21.825 -1.467 12.369 1.00 82.44 218 ARG A O 1
ATOM 1755 N N . LYS A 1 219 ? -22.605 0.269 13.563 1.00 82.62 219 LYS A N 1
ATOM 1756 C CA . LYS A 1 219 ? -23.984 0.180 13.036 1.00 82.62 219 LYS A CA 1
ATOM 1757 C C . LYS A 1 219 ? -24.046 0.499 11.545 1.00 82.62 219 LYS A C 1
ATOM 1759 O O . LYS A 1 219 ? -24.809 -0.137 10.824 1.00 82.62 219 LYS A O 1
ATOM 1764 N N . ASP A 1 220 ? -23.189 1.405 11.087 1.00 81.38 220 ASP A N 1
ATOM 1765 C CA . ASP A 1 220 ? -23.064 1.776 9.676 1.00 81.38 220 ASP A CA 1
ATOM 1766 C C . ASP A 1 220 ? -22.209 0.788 8.859 1.00 81.38 220 ASP A C 1
ATOM 1768 O O . ASP A 1 220 ? -21.923 1.042 7.686 1.00 81.38 220 ASP A O 1
ATOM 1772 N N . GLN A 1 221 ? -21.816 -0.349 9.452 1.00 74.88 221 GLN A N 1
ATOM 1773 C CA . GLN A 1 221 ? -20.969 -1.380 8.840 1.00 74.88 221 GLN A CA 1
ATOM 1774 C C . GLN A 1 221 ? -19.639 -0.828 8.303 1.00 74.88 221 GLN A C 1
ATOM 1776 O O . GLN A 1 221 ? -19.117 -1.327 7.312 1.00 74.88 221 GLN A O 1
ATOM 1781 N N . PHE A 1 222 ? -19.091 0.207 8.949 1.00 73.12 222 PHE A N 1
ATOM 1782 C CA . PHE A 1 222 ? -17.760 0.749 8.649 1.00 73.12 222 PHE A CA 1
ATOM 1783 C C . PHE A 1 222 ? -17.558 1.283 7.218 1.00 73.12 222 PHE A C 1
ATOM 1785 O O . PHE A 1 222 ? -16.424 1.447 6.782 1.00 73.12 222 PHE A O 1
ATOM 1792 N N . LYS A 1 223 ? -18.630 1.669 6.507 1.00 69.25 223 LYS A N 1
ATOM 1793 C CA . LYS A 1 223 ? -18.567 2.210 5.127 1.00 69.25 223 LYS A CA 1
ATOM 1794 C C . LYS A 1 223 ? -17.621 3.403 4.929 1.00 69.25 223 LYS A C 1
ATOM 1796 O O . LYS A 1 223 ? -17.260 3.714 3.799 1.00 69.25 223 LYS A O 1
ATOM 1801 N N . VAL A 1 224 ? -17.281 4.106 6.008 1.00 69.62 224 VAL A N 1
ATOM 1802 C CA . VAL A 1 224 ? -16.422 5.298 5.994 1.00 69.62 224 VAL A CA 1
ATOM 1803 C C . VAL A 1 224 ? -14.945 4.938 5.789 1.00 69.62 224 VAL A C 1
ATOM 1805 O O . VAL A 1 224 ? -14.215 5.730 5.196 1.00 69.62 224 VAL A O 1
ATOM 1808 N N . ASN A 1 225 ? -14.516 3.746 6.216 1.00 72.75 225 ASN A N 1
ATOM 1809 C CA . ASN A 1 225 ? -13.113 3.335 6.212 1.00 72.75 225 ASN A CA 1
ATOM 1810 C C . ASN A 1 225 ? -12.921 2.099 5.323 1.00 72.75 225 ASN A C 1
ATOM 1812 O O . ASN A 1 225 ? -12.985 0.984 5.837 1.00 72.75 225 ASN A O 1
ATOM 1816 N N . PRO A 1 226 ? -12.683 2.276 4.010 1.00 79.00 226 PRO A N 1
ATOM 1817 C CA . PRO A 1 226 ? -12.383 1.154 3.134 1.00 79.00 226 PRO A CA 1
ATOM 1818 C C . PRO A 1 226 ? -11.026 0.532 3.489 1.00 79.00 226 PRO A C 1
ATOM 1820 O O . PRO A 1 226 ? -10.059 1.248 3.767 1.00 79.00 226 PRO A O 1
ATOM 1823 N N . MET A 1 227 ? -10.940 -0.794 3.398 1.00 79.69 227 MET A N 1
ATOM 1824 C CA . MET A 1 227 ? -9.743 -1.598 3.649 1.00 79.69 227 MET A CA 1
ATOM 1825 C C . MET A 1 227 ? -8.538 -1.071 2.856 1.00 79.69 227 MET A C 1
ATOM 1827 O O . MET A 1 227 ? -7.486 -0.780 3.431 1.00 79.69 227 MET A O 1
ATOM 1831 N N . ILE A 1 228 ? -8.707 -0.870 1.546 1.00 84.38 228 ILE A N 1
ATOM 1832 C CA . ILE A 1 228 ? -7.711 -0.254 0.663 1.00 84.38 228 ILE A CA 1
ATOM 1833 C C . ILE A 1 228 ? -8.365 0.927 -0.057 1.00 84.38 228 ILE A C 1
ATOM 1835 O O . ILE A 1 228 ? -9.463 0.820 -0.602 1.00 84.38 228 ILE A O 1
ATOM 1839 N N . GLN A 1 229 ? -7.688 2.078 -0.070 1.00 84.50 229 GLN A N 1
ATOM 1840 C CA . GLN A 1 229 ? -8.173 3.246 -0.806 1.00 84.50 229 GLN A CA 1
ATOM 1841 C C . GLN A 1 229 ? -8.146 2.980 -2.323 1.00 84.50 229 GLN A C 1
ATOM 1843 O O . GLN A 1 229 ? -7.209 2.347 -2.820 1.00 84.50 229 GLN A O 1
ATOM 1848 N N . PRO A 1 230 ? -9.120 3.500 -3.092 1.00 79.12 230 PRO A N 1
ATOM 1849 C CA . PRO A 1 230 ? -9.177 3.272 -4.531 1.00 79.12 230 PRO A CA 1
ATOM 1850 C C . PRO A 1 230 ? -7.899 3.773 -5.221 1.00 79.12 230 PRO A C 1
ATOM 1852 O O . PRO A 1 230 ? -7.461 4.903 -5.006 1.00 79.12 230 PRO A O 1
ATOM 1855 N N . GLY A 1 231 ? -7.301 2.919 -6.055 1.00 80.31 231 GLY A N 1
ATOM 1856 C CA . GLY A 1 231 ? -6.042 3.197 -6.759 1.00 80.31 231 GLY A CA 1
ATOM 1857 C C . GLY A 1 231 ? -4.767 2.774 -6.020 1.00 80.31 231 GLY A C 1
ATOM 1858 O O . GLY A 1 231 ? -3.684 2.905 -6.587 1.00 80.31 231 GLY A O 1
ATOM 1859 N N . LEU A 1 232 ? -4.876 2.256 -4.790 1.00 85.81 232 LEU A N 1
ATOM 1860 C CA . LEU A 1 232 ? -3.755 1.677 -4.034 1.00 85.81 232 LEU A CA 1
ATOM 1861 C C . LEU A 1 232 ? -3.737 0.143 -4.025 1.00 85.81 232 LEU A C 1
ATOM 1863 O O . LEU A 1 232 ? -2.810 -0.445 -3.472 1.00 85.81 232 LEU A O 1
ATOM 1867 N N . ASP A 1 233 ? -4.734 -0.485 -4.640 1.00 85.12 233 ASP A N 1
ATOM 1868 C CA . ASP A 1 233 ? -4.763 -1.921 -4.893 1.00 85.12 233 ASP A CA 1
ATOM 1869 C C . ASP A 1 233 ? -4.049 -2.208 -6.223 1.00 85.12 233 ASP A C 1
ATOM 1871 O O . ASP A 1 233 ? -4.592 -1.985 -7.308 1.00 85.12 233 ASP A O 1
ATOM 1875 N N . LEU A 1 234 ? -2.762 -2.550 -6.134 1.00 84.62 234 LEU A N 1
ATOM 1876 C CA . LEU A 1 234 ? -1.867 -2.722 -7.288 1.00 84.62 234 LEU A CA 1
ATOM 1877 C C . LEU A 1 234 ? -1.414 -4.170 -7.496 1.00 84.62 234 LEU A C 1
ATOM 1879 O O . LEU A 1 234 ? -0.684 -4.433 -8.457 1.00 84.62 234 LEU A O 1
ATOM 1883 N N . VAL A 1 235 ? -1.778 -5.068 -6.582 1.00 85.25 235 VAL A N 1
ATOM 1884 C CA . VAL A 1 235 ? -1.249 -6.427 -6.500 1.00 85.25 235 VAL A CA 1
ATOM 1885 C C . VAL A 1 235 ? -2.404 -7.415 -6.446 1.00 85.25 235 VAL A C 1
ATOM 1887 O O . VAL A 1 235 ? -3.197 -7.376 -5.509 1.00 85.25 235 VAL A O 1
ATOM 1890 N N . ASP A 1 236 ? -2.433 -8.337 -7.407 1.00 84.81 236 ASP A N 1
ATOM 1891 C CA . ASP A 1 236 ? -3.409 -9.424 -7.450 1.00 84.81 236 ASP A CA 1
ATOM 1892 C C . ASP A 1 236 ? -3.263 -10.338 -6.218 1.00 84.81 236 ASP A C 1
ATOM 1894 O O . ASP A 1 236 ? -2.149 -10.651 -5.796 1.00 84.81 236 ASP A O 1
ATOM 1898 N N . GLU A 1 237 ? -4.378 -10.815 -5.656 1.00 82.00 237 GLU A N 1
ATOM 1899 C CA . GLU A 1 237 ? -4.394 -11.634 -4.429 1.00 82.00 237 GLU A CA 1
ATOM 1900 C C . GLU A 1 237 ? -3.515 -12.897 -4.511 1.00 82.00 237 GLU A C 1
ATOM 1902 O O . GLU A 1 237 ? -2.982 -13.338 -3.495 1.00 82.00 237 GLU A O 1
ATOM 1907 N N . SER A 1 238 ? -3.329 -13.470 -5.707 1.00 82.81 238 SER A N 1
ATOM 1908 C CA . SER A 1 238 ? -2.489 -14.659 -5.922 1.00 82.81 238 SER A CA 1
ATOM 1909 C C . SER A 1 238 ? -0.998 -14.406 -5.730 1.00 82.81 238 SER A C 1
ATOM 1911 O O . SER A 1 238 ? -0.260 -15.336 -5.409 1.00 82.81 238 SER A O 1
ATOM 1913 N N . ASP A 1 239 ? -0.563 -13.167 -5.950 1.00 86.00 239 ASP A N 1
ATOM 1914 C CA . ASP A 1 239 ? 0.850 -12.786 -5.959 1.00 86.00 239 ASP A CA 1
ATOM 1915 C C . ASP A 1 239 ? 1.276 -12.199 -4.604 1.00 86.00 239 ASP A C 1
ATOM 1917 O O . ASP A 1 239 ? 2.458 -11.938 -4.367 1.00 86.00 239 ASP A O 1
ATOM 1921 N N . GLN A 1 240 ? 0.317 -11.989 -3.698 1.00 88.12 240 GLN A N 1
ATOM 1922 C CA . GLN A 1 240 ? 0.557 -11.454 -2.365 1.00 88.12 240 GLN A CA 1
ATOM 1923 C C . GLN A 1 240 ? 1.266 -12.486 -1.486 1.00 88.12 240 GLN A C 1
ATOM 1925 O O . GLN A 1 240 ? 0.869 -13.645 -1.383 1.00 88.12 240 GLN A O 1
ATOM 1930 N N . HIS A 1 241 ? 2.313 -12.032 -0.799 1.00 89.50 241 HIS A N 1
ATOM 1931 C CA . HIS A 1 241 ? 3.037 -12.834 0.175 1.00 89.50 241 HIS A CA 1
ATOM 1932 C C . HIS A 1 241 ? 2.745 -12.335 1.591 1.00 89.50 241 HIS A C 1
ATOM 1934 O O . HIS A 1 241 ? 3.188 -11.253 1.976 1.00 89.50 241 HIS A O 1
ATOM 1940 N N . THR A 1 242 ? 2.005 -13.117 2.373 1.00 92.00 242 THR A N 1
ATOM 1941 C CA . THR A 1 242 ? 1.646 -12.750 3.747 1.00 92.00 242 THR A CA 1
ATOM 1942 C C . THR A 1 242 ? 2.632 -13.337 4.748 1.00 92.00 242 THR A C 1
ATOM 1944 O O . THR A 1 242 ? 2.783 -14.554 4.850 1.00 92.00 242 THR A O 1
ATOM 1947 N N . HIS A 1 243 ? 3.253 -12.466 5.537 1.00 91.88 243 HIS A N 1
ATOM 1948 C CA . HIS A 1 243 ? 4.163 -12.840 6.613 1.00 91.88 243 HIS A CA 1
ATOM 1949 C C . HIS A 1 243 ? 3.387 -13.193 7.882 1.00 91.88 243 HIS A C 1
ATOM 1951 O O . HIS A 1 243 ? 2.561 -12.413 8.369 1.00 91.88 243 HIS A O 1
ATOM 1957 N N . ILE A 1 244 ? 3.677 -14.370 8.435 1.00 88.88 244 ILE A N 1
ATOM 1958 C CA . ILE A 1 244 ? 3.162 -14.825 9.729 1.00 88.88 244 ILE A CA 1
ATOM 1959 C C . ILE A 1 244 ? 4.252 -14.543 10.763 1.00 88.88 244 ILE A C 1
ATOM 1961 O O . ILE A 1 244 ? 5.152 -15.351 10.962 1.00 88.88 244 ILE A O 1
ATOM 1965 N N . ILE A 1 245 ? 4.181 -13.362 11.368 1.00 87.00 245 ILE A N 1
ATOM 1966 C CA . ILE A 1 245 ? 5.052 -12.923 12.463 1.00 87.00 245 ILE A CA 1
ATOM 1967 C C . ILE A 1 245 ? 4.158 -12.785 13.689 1.00 87.00 245 ILE A C 1
ATOM 1969 O O . ILE A 1 245 ? 3.068 -12.235 13.560 1.00 87.00 245 ILE A O 1
ATOM 1973 N N . THR A 1 246 ? 4.582 -13.284 14.843 1.00 85.44 246 THR A N 1
ATOM 1974 C CA . THR A 1 246 ? 3.869 -13.083 16.113 1.00 85.44 246 THR A CA 1
ATOM 1975 C C . THR A 1 246 ? 4.485 -11.926 16.893 1.00 85.44 246 THR A C 1
ATOM 1977 O O . THR A 1 246 ? 5.648 -11.573 16.682 1.00 85.44 246 THR A O 1
ATOM 1980 N N . LEU A 1 247 ? 3.718 -11.302 17.792 1.00 82.50 247 LEU A N 1
ATOM 1981 C CA . LEU A 1 247 ? 4.245 -10.201 18.610 1.00 82.50 247 LEU A CA 1
ATOM 1982 C C . LEU A 1 247 ? 5.393 -10.618 19.540 1.00 82.50 247 LEU A C 1
ATOM 1984 O O . LEU A 1 247 ? 6.234 -9.775 19.853 1.00 82.50 247 LEU A O 1
ATOM 1988 N N . ASP A 1 248 ? 5.437 -11.881 19.961 1.00 76.88 248 ASP A N 1
ATOM 1989 C CA . ASP A 1 248 ? 6.441 -12.403 20.898 1.00 76.88 248 ASP A CA 1
ATOM 1990 C C . ASP A 1 248 ? 7.755 -12.814 20.213 1.00 76.88 248 ASP A C 1
ATOM 1992 O O . ASP A 1 248 ? 8.757 -13.083 20.886 1.00 76.88 248 ASP A O 1
ATOM 1996 N N . ASP A 1 249 ? 7.775 -12.869 18.878 1.00 78.75 249 ASP A N 1
ATOM 1997 C CA . ASP A 1 249 ? 8.968 -13.255 18.134 1.00 78.75 249 ASP A CA 1
ATOM 1998 C C . ASP A 1 249 ? 10.088 -12.215 18.314 1.00 78.75 249 ASP A C 1
ATOM 2000 O O . ASP A 1 249 ? 9.839 -11.004 18.240 1.00 78.75 249 ASP A O 1
ATOM 2004 N N . PRO A 1 250 ? 11.356 -12.647 18.482 1.00 70.56 250 PRO A N 1
ATOM 2005 C CA . PRO A 1 250 ? 12.487 -11.732 18.556 1.00 70.56 250 PRO A CA 1
ATOM 2006 C C . PRO A 1 250 ? 12.666 -11.008 17.213 1.00 70.56 250 PRO A C 1
ATOM 2008 O O . PRO A 1 250 ? 13.303 -11.495 16.278 1.00 70.56 250 PRO A O 1
ATOM 2011 N N . CYS A 1 251 ? 12.081 -9.818 17.114 1.00 75.75 251 CYS A N 1
ATOM 2012 C CA . CYS A 1 251 ? 12.157 -8.966 15.937 1.00 75.75 251 CYS A CA 1
ATOM 2013 C C . CYS A 1 251 ? 13.436 -8.127 15.992 1.00 75.75 251 CYS A C 1
ATOM 2015 O O . CYS A 1 251 ? 13.452 -7.043 16.577 1.00 75.75 251 CYS A O 1
ATOM 2017 N N . GLU A 1 252 ? 14.520 -8.616 15.386 1.00 73.75 252 GLU A N 1
ATOM 2018 C CA . GLU A 1 252 ? 15.765 -7.853 15.303 1.00 73.75 252 GLU A CA 1
ATOM 2019 C C . GLU A 1 252 ? 15.725 -6.832 14.151 1.00 73.75 252 GLU A C 1
ATOM 2021 O O . GLU A 1 252 ? 15.635 -7.209 12.983 1.00 73.75 252 GLU A O 1
ATOM 2026 N N . PRO A 1 253 ? 15.855 -5.527 14.441 1.00 68.44 253 PRO A N 1
ATOM 2027 C CA . PRO A 1 253 ? 15.787 -4.470 13.438 1.00 68.44 253 PRO A CA 1
ATOM 2028 C C . PRO A 1 253 ? 17.074 -4.313 12.598 1.00 68.44 253 PRO A C 1
ATOM 2030 O O . PRO A 1 253 ? 17.266 -3.271 11.979 1.00 68.44 253 PRO A O 1
ATOM 2033 N N . GLU A 1 254 ? 18.010 -5.265 12.616 1.00 82.19 254 GLU A N 1
ATOM 2034 C CA . GLU A 1 254 ? 19.263 -5.273 11.829 1.00 82.19 254 GLU A CA 1
ATOM 2035 C C . GLU A 1 254 ? 19.847 -3.877 11.459 1.00 82.19 254 GLU A C 1
ATOM 2037 O O . GLU A 1 254 ? 20.092 -3.575 10.283 1.00 82.19 254 GLU A O 1
ATOM 2042 N N . PRO A 1 255 ? 20.107 -2.970 12.428 1.00 79.12 255 PRO A N 1
ATOM 2043 C CA . PRO A 1 255 ? 20.425 -1.563 12.140 1.00 79.12 255 PRO A CA 1
ATOM 2044 C C . PRO A 1 255 ? 21.741 -1.397 11.368 1.00 79.12 255 PRO A C 1
ATOM 2046 O O . PRO A 1 255 ? 22.000 -0.359 10.756 1.00 79.12 255 PRO A O 1
ATOM 2049 N N . MET A 1 256 ? 22.566 -2.443 11.379 1.00 82.44 256 MET A N 1
ATOM 2050 C CA . MET A 1 256 ? 23.815 -2.548 10.642 1.00 82.44 256 MET A CA 1
ATOM 2051 C C . MET A 1 256 ? 23.636 -2.455 9.124 1.00 82.44 256 MET A C 1
ATOM 2053 O O . MET A 1 256 ? 24.550 -1.973 8.458 1.00 82.44 256 MET A O 1
ATOM 2057 N N . LEU A 1 257 ? 22.469 -2.826 8.585 1.00 84.12 257 LEU A N 1
ATOM 2058 C CA . LEU A 1 257 ? 22.154 -2.702 7.156 1.00 84.12 257 LEU A CA 1
ATOM 2059 C C . LEU A 1 257 ? 22.043 -1.242 6.684 1.00 84.12 257 LEU A C 1
ATOM 2061 O O . LEU A 1 257 ? 22.072 -0.968 5.487 1.00 84.12 257 LEU A O 1
ATOM 2065 N N . ASN A 1 258 ? 21.932 -0.287 7.611 1.00 85.38 258 ASN A N 1
ATOM 2066 C CA . ASN A 1 258 ? 21.874 1.143 7.293 1.00 85.38 258 ASN A CA 1
ATOM 2067 C C . ASN A 1 258 ? 23.262 1.778 7.130 1.00 85.38 258 ASN A C 1
ATOM 2069 O O . ASN A 1 258 ? 23.378 2.932 6.698 1.00 85.38 258 ASN A O 1
ATOM 2073 N N . ILE A 1 259 ? 24.314 1.056 7.513 1.00 86.56 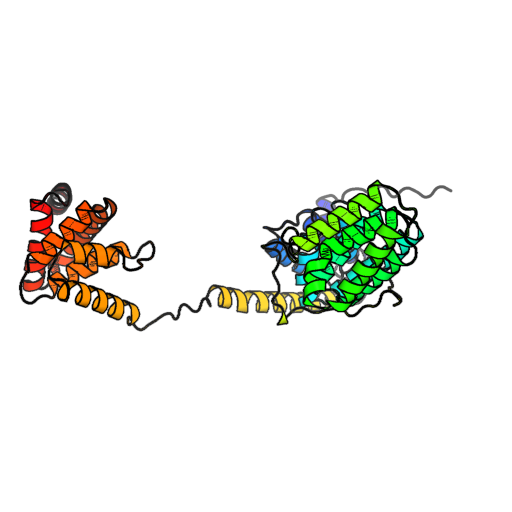259 ILE A N 1
ATOM 2074 C CA . ILE A 1 259 ? 25.688 1.547 7.561 1.00 86.56 259 ILE A CA 1
ATOM 2075 C C . ILE A 1 259 ? 26.462 0.933 6.399 1.00 86.56 259 ILE A C 1
ATOM 2077 O O . ILE A 1 259 ? 26.388 -0.264 6.146 1.00 86.56 259 ILE A O 1
ATOM 2081 N N . PHE A 1 260 ? 27.239 1.767 5.707 1.00 87.19 260 PHE A N 1
ATOM 2082 C CA . PHE A 1 260 ? 28.114 1.302 4.640 1.00 87.19 260 PHE A CA 1
ATOM 2083 C C . PHE A 1 260 ? 29.129 0.284 5.171 1.00 87.19 260 PHE A C 1
ATOM 2085 O O . PHE A 1 260 ? 29.854 0.565 6.130 1.00 87.19 260 PHE A O 1
ATOM 2092 N N . ARG A 1 261 ? 29.213 -0.860 4.496 1.00 85.81 261 ARG A N 1
ATOM 2093 C CA . ARG A 1 261 ? 30.266 -1.860 4.664 1.00 85.81 261 ARG A CA 1
ATOM 2094 C C . ARG A 1 261 ? 30.904 -2.112 3.304 1.00 85.81 261 ARG A C 1
ATOM 2096 O O . ARG A 1 261 ? 30.214 -2.054 2.288 1.00 85.81 261 ARG A O 1
ATOM 2103 N N . TYR A 1 262 ? 32.216 -2.318 3.311 1.00 85.88 262 TYR A N 1
ATOM 2104 C CA . TYR A 1 262 ? 32.935 -2.709 2.107 1.00 85.88 262 TYR A CA 1
ATOM 2105 C C . TYR A 1 262 ? 32.532 -4.131 1.722 1.00 85.88 262 TYR A C 1
ATOM 2107 O O . TYR A 1 262 ? 32.383 -4.978 2.603 1.00 85.88 262 TYR A O 1
ATOM 2115 N N . ASP A 1 263 ? 32.323 -4.338 0.430 1.00 86.69 263 ASP A N 1
ATOM 2116 C CA . ASP A 1 263 ? 31.909 -5.606 -0.147 1.00 86.69 263 ASP A CA 1
ATOM 2117 C C . ASP A 1 263 ? 32.999 -6.092 -1.106 1.00 86.69 263 ASP A C 1
ATOM 2119 O O . ASP A 1 263 ? 33.313 -5.412 -2.086 1.00 86.69 263 ASP A O 1
ATOM 2123 N N . ASP A 1 264 ? 33.592 -7.244 -0.799 1.00 85.69 264 ASP A N 1
ATOM 2124 C CA . ASP A 1 264 ? 34.641 -7.857 -1.617 1.00 85.69 264 ASP A CA 1
ATOM 2125 C C . ASP A 1 264 ? 34.086 -8.376 -2.959 1.00 85.69 264 ASP A C 1
ATOM 2127 O O . ASP A 1 264 ? 34.826 -8.431 -3.938 1.00 85.69 264 ASP A O 1
ATOM 2131 N N . GLN A 1 265 ? 32.787 -8.704 -3.028 1.00 87.81 265 GLN A N 1
ATOM 2132 C CA . GLN A 1 265 ? 32.096 -9.250 -4.210 1.00 87.81 265 GLN A CA 1
ATOM 2133 C C . GLN A 1 265 ? 31.150 -8.227 -4.856 1.00 87.81 265 GLN A C 1
ATOM 2135 O O . GLN A 1 265 ? 30.137 -8.571 -5.463 1.00 87.81 265 GLN A O 1
ATOM 2140 N N . TYR A 1 266 ? 31.477 -6.941 -4.732 1.00 85.75 266 TYR A N 1
ATOM 2141 C CA . TYR A 1 266 ? 30.612 -5.851 -5.176 1.00 85.75 266 TYR A CA 1
ATOM 2142 C C . TYR A 1 266 ? 30.178 -5.949 -6.648 1.00 85.75 266 TYR A C 1
ATOM 2144 O O . TYR A 1 266 ? 29.008 -5.733 -6.957 1.00 85.75 266 TYR A O 1
ATOM 2152 N N . GLU A 1 267 ? 31.102 -6.287 -7.549 1.00 86.00 267 GLU A N 1
ATOM 2153 C CA . GLU A 1 267 ? 30.810 -6.409 -8.983 1.00 86.00 267 GLU A CA 1
ATOM 2154 C C . GLU A 1 267 ? 29.859 -7.576 -9.275 1.00 86.00 267 GLU A C 1
ATOM 2156 O O . GLU A 1 267 ? 28.924 -7.427 -10.058 1.00 86.00 267 GLU A O 1
ATOM 2161 N N . GLU A 1 268 ? 30.052 -8.719 -8.613 1.00 88.25 268 GLU A N 1
ATOM 2162 C CA . GLU A 1 268 ? 29.180 -9.892 -8.748 1.00 88.25 268 GLU A CA 1
ATOM 2163 C C . GLU A 1 268 ? 27.762 -9.558 -8.267 1.00 88.25 268 GLU A C 1
ATOM 2165 O O . GLU A 1 268 ? 26.802 -9.738 -9.012 1.00 88.25 268 GLU A O 1
ATOM 2170 N N . ASN A 1 269 ? 27.639 -8.951 -7.084 1.00 88.06 269 ASN A N 1
ATOM 2171 C CA . ASN A 1 269 ? 26.353 -8.583 -6.490 1.00 88.06 269 ASN A CA 1
ATOM 2172 C C . ASN A 1 269 ? 25.585 -7.527 -7.307 1.00 88.06 269 ASN A C 1
ATOM 2174 O O . ASN A 1 269 ? 24.353 -7.565 -7.382 1.00 88.06 269 ASN A O 1
ATOM 2178 N N . GLU A 1 270 ? 26.279 -6.555 -7.910 1.00 88.06 270 GLU A N 1
ATOM 2179 C CA . GLU A 1 270 ? 25.628 -5.583 -8.797 1.00 88.06 270 GLU A CA 1
ATOM 2180 C C . GLU A 1 270 ? 25.196 -6.237 -10.117 1.00 88.06 270 GLU A C 1
ATOM 2182 O O . GLU A 1 270 ? 24.079 -5.985 -10.571 1.00 88.06 270 GLU A O 1
ATOM 2187 N N . ASN A 1 271 ? 26.005 -7.134 -10.689 1.00 89.81 271 ASN A N 1
ATOM 2188 C CA . ASN A 1 271 ? 25.636 -7.877 -11.896 1.00 89.81 271 ASN A CA 1
ATOM 2189 C C . ASN A 1 271 ? 24.427 -8.798 -11.658 1.00 89.81 271 ASN A C 1
ATOM 2191 O O . ASN A 1 271 ? 23.484 -8.787 -12.450 1.00 89.81 271 ASN A O 1
ATOM 2195 N N . GLU A 1 272 ? 24.404 -9.537 -10.545 1.00 89.75 272 GLU A N 1
ATOM 2196 C CA . GLU A 1 272 ? 23.261 -10.369 -10.146 1.00 89.75 272 GLU A CA 1
ATOM 2197 C C . GLU A 1 272 ? 21.985 -9.531 -10.003 1.00 89.75 272 GLU A C 1
ATOM 2199 O O . GLU A 1 272 ? 20.917 -9.906 -10.499 1.00 89.75 272 GLU A O 1
ATOM 2204 N N . TYR A 1 273 ? 22.090 -8.351 -9.381 1.00 90.00 273 TYR A N 1
ATOM 2205 C CA . TYR A 1 273 ? 20.958 -7.440 -9.266 1.00 90.00 273 TYR A CA 1
ATOM 2206 C C . TYR A 1 273 ? 20.518 -6.887 -10.629 1.00 90.00 273 TYR A C 1
ATOM 2208 O O . TYR A 1 273 ? 19.319 -6.736 -10.871 1.00 90.00 273 TYR A O 1
ATOM 2216 N N . GLU A 1 274 ? 21.442 -6.589 -11.544 1.00 88.88 274 GLU A N 1
ATOM 2217 C CA . GLU A 1 274 ? 21.104 -6.148 -12.899 1.00 88.88 274 GLU A CA 1
ATOM 2218 C C . GLU A 1 274 ? 20.373 -7.226 -13.707 1.00 88.88 274 GLU A C 1
ATOM 2220 O O . GLU A 1 274 ? 19.401 -6.915 -14.409 1.00 88.88 274 GLU A O 1
ATOM 2225 N N . GLU A 1 275 ? 20.793 -8.486 -13.597 1.00 89.19 275 GLU A N 1
ATOM 2226 C CA . GLU A 1 275 ? 20.110 -9.623 -14.216 1.00 89.19 275 GLU A CA 1
ATOM 2227 C C . GLU A 1 275 ? 18.710 -9.819 -13.629 1.00 89.19 275 GLU A C 1
ATOM 2229 O O . GLU A 1 275 ? 17.725 -9.901 -14.373 1.00 89.19 275 GLU A O 1
ATOM 2234 N N . PHE A 1 276 ? 18.602 -9.797 -12.300 1.00 88.06 276 PHE A N 1
ATOM 2235 C CA . PHE A 1 276 ? 17.333 -9.861 -11.582 1.00 88.06 276 PHE A CA 1
ATOM 2236 C C . PHE A 1 276 ? 16.391 -8.720 -11.985 1.00 88.06 276 PHE A C 1
ATOM 2238 O O . PHE A 1 276 ? 15.232 -8.946 -12.342 1.00 88.06 276 PHE A O 1
ATOM 2245 N N . ARG A 1 277 ? 16.900 -7.486 -12.033 1.00 86.88 277 ARG A N 1
ATOM 2246 C CA . ARG A 1 277 ? 16.162 -6.304 -12.490 1.00 86.88 277 ARG A CA 1
ATOM 2247 C C . ARG A 1 277 ? 15.672 -6.480 -13.923 1.00 86.88 277 ARG A C 1
ATOM 2249 O O . ARG A 1 277 ? 14.526 -6.135 -14.219 1.00 86.88 277 ARG A O 1
ATOM 2256 N N . ARG A 1 278 ? 16.513 -6.995 -14.825 1.00 85.69 278 ARG A N 1
ATOM 2257 C CA . ARG A 1 278 ? 16.127 -7.247 -16.220 1.00 85.69 278 ARG A CA 1
ATOM 2258 C C . ARG A 1 278 ? 15.006 -8.274 -16.294 1.00 85.69 278 ARG A C 1
ATOM 2260 O O . ARG A 1 278 ? 14.078 -8.068 -17.069 1.00 85.69 278 ARG A O 1
ATOM 2267 N N . LYS A 1 279 ? 15.054 -9.319 -15.467 1.00 85.25 279 LYS A N 1
ATOM 2268 C CA . LYS A 1 279 ? 13.997 -10.328 -15.369 1.00 85.25 279 LYS A CA 1
ATOM 2269 C C . LYS A 1 279 ? 12.677 -9.722 -14.889 1.00 85.25 279 LYS A C 1
ATOM 2271 O O . LYS A 1 279 ? 11.686 -9.847 -15.597 1.00 85.25 279 LYS A O 1
ATOM 2276 N N . ILE A 1 280 ? 12.680 -8.959 -13.792 1.00 80.81 280 ILE A N 1
ATOM 2277 C CA . ILE A 1 280 ? 11.470 -8.300 -13.266 1.00 80.81 280 ILE A CA 1
ATOM 2278 C C . ILE A 1 280 ? 10.868 -7.341 -14.286 1.00 80.81 280 ILE A C 1
ATOM 2280 O O . ILE A 1 280 ? 9.657 -7.340 -14.493 1.00 80.81 280 ILE A O 1
ATOM 2284 N N . ILE A 1 281 ? 11.691 -6.498 -14.916 1.00 75.62 281 ILE A N 1
ATOM 2285 C CA . ILE A 1 281 ? 11.214 -5.553 -15.930 1.00 75.62 281 ILE A CA 1
ATOM 2286 C C . ILE A 1 281 ? 10.730 -6.330 -17.164 1.00 75.62 281 ILE A C 1
ATOM 2288 O O . ILE A 1 281 ? 9.688 -6.008 -17.718 1.00 75.62 281 ILE A O 1
ATOM 2292 N N . SER A 1 282 ? 11.406 -7.393 -17.587 1.00 72.12 282 SER A N 1
ATOM 2293 C CA . SER A 1 282 ? 10.935 -8.204 -18.712 1.00 72.12 282 SER A CA 1
ATOM 2294 C C . SER A 1 282 ? 9.601 -8.893 -18.412 1.00 72.12 282 SER A C 1
ATOM 2296 O O . SER A 1 282 ? 8.721 -8.879 -19.262 1.00 72.12 282 SER A O 1
ATOM 2298 N N . GLU A 1 283 ? 9.410 -9.451 -17.218 1.00 65.25 283 GLU A N 1
ATOM 2299 C CA . GLU A 1 283 ? 8.163 -10.113 -16.804 1.00 65.25 283 GLU A CA 1
ATOM 2300 C C . GLU A 1 283 ? 7.037 -9.088 -16.582 1.00 65.25 283 GLU A C 1
ATOM 2302 O O . GLU A 1 283 ? 5.928 -9.246 -17.089 1.00 65.25 283 GLU A O 1
ATOM 2307 N N . SER A 1 284 ? 7.344 -7.955 -15.942 1.00 57.59 284 SER A N 1
ATOM 2308 C CA . SER A 1 284 ? 6.383 -6.874 -15.684 1.00 57.59 284 SER A CA 1
ATOM 2309 C C . SER A 1 284 ? 5.890 -6.170 -16.949 1.00 57.59 284 SER A C 1
ATOM 2311 O O . SER A 1 284 ? 4.827 -5.553 -16.911 1.00 57.59 284 SER A O 1
ATOM 2313 N N . TYR A 1 285 ? 6.651 -6.195 -18.049 1.00 50.03 285 TYR A N 1
ATOM 2314 C CA . TYR A 1 285 ? 6.293 -5.524 -19.307 1.00 50.03 285 TYR A CA 1
ATOM 2315 C C . TYR A 1 285 ? 5.938 -6.495 -20.431 1.00 50.03 285 TYR A C 1
ATOM 2317 O O . TYR A 1 285 ? 5.067 -6.159 -21.234 1.00 50.03 285 TYR A O 1
ATOM 2325 N N . GLY A 1 286 ? 6.526 -7.693 -20.441 1.00 42.62 286 GLY A N 1
ATOM 2326 C CA . GLY A 1 286 ? 6.120 -8.795 -21.308 1.00 42.62 286 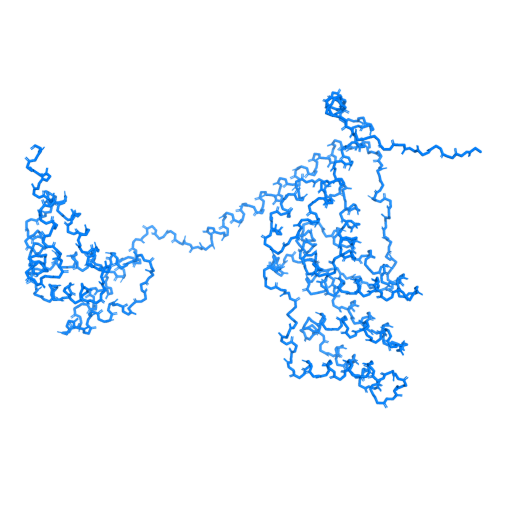GLY A CA 1
ATOM 2327 C C . GLY A 1 286 ? 4.663 -9.165 -21.073 1.00 42.62 286 GLY A C 1
ATOM 2328 O O . GLY A 1 286 ? 3.940 -9.389 -22.032 1.00 42.62 286 GLY A O 1
ATOM 2329 N N . ASP A 1 287 ? 4.196 -9.062 -19.824 1.00 41.53 287 ASP A N 1
ATOM 2330 C CA . ASP A 1 287 ? 2.811 -9.363 -19.481 1.00 41.53 287 ASP A CA 1
ATOM 2331 C C . ASP A 1 287 ? 1.924 -8.115 -19.326 1.00 41.53 287 ASP A C 1
ATOM 2333 O O . ASP A 1 287 ? 0.715 -8.257 -19.271 1.00 41.53 287 ASP A O 1
ATOM 2337 N N . LYS A 1 288 ? 2.441 -6.871 -19.308 1.00 40.84 288 LYS A N 1
ATOM 2338 C CA . LYS A 1 288 ? 1.590 -5.649 -19.268 1.00 40.84 288 LYS A CA 1
ATOM 2339 C C . LYS A 1 288 ? 1.390 -4.971 -20.616 1.00 40.84 288 LYS A C 1
ATOM 2341 O O . LYS A 1 288 ? 0.309 -4.423 -20.818 1.00 40.84 288 LYS A O 1
ATOM 2346 N N . GLN A 1 289 ? 2.347 -5.036 -21.547 1.00 36.28 289 GLN A N 1
ATOM 2347 C CA . GLN A 1 289 ? 2.014 -4.740 -22.945 1.00 36.28 289 GLN A CA 1
ATOM 2348 C C . GLN A 1 289 ? 1.044 -5.795 -23.461 1.00 36.28 289 GLN A C 1
ATOM 2350 O O . GLN A 1 289 ? 0.039 -5.420 -24.050 1.00 36.28 289 GLN A O 1
ATOM 2355 N N . GLU A 1 290 ? 1.239 -7.065 -23.096 1.00 36.06 290 GLU A N 1
ATOM 2356 C CA . GLU A 1 290 ? 0.260 -8.098 -23.395 1.00 36.06 290 GLU A CA 1
ATOM 2357 C C . GLU A 1 290 ? -1.023 -7.964 -22.571 1.00 36.06 290 GLU A C 1
ATOM 2359 O O . GLU A 1 290 ? -2.056 -8.066 -23.188 1.00 36.06 290 GLU A O 1
ATOM 2364 N N . ARG A 1 291 ? -1.069 -7.659 -21.263 1.00 35.69 291 ARG A N 1
ATOM 2365 C CA . ARG A 1 291 ? -2.353 -7.533 -20.517 1.00 35.69 291 ARG A CA 1
ATOM 2366 C C . ARG A 1 291 ? -3.137 -6.250 -20.802 1.00 35.69 291 ARG A C 1
ATOM 2368 O O . ARG A 1 291 ? -4.360 -6.307 -20.846 1.00 35.69 291 ARG A O 1
ATOM 2375 N N . GLN A 1 292 ? -2.488 -5.117 -21.082 1.00 36.84 292 GLN A N 1
ATOM 2376 C CA . GLN A 1 292 ? -3.198 -3.920 -21.567 1.00 36.84 292 GLN A CA 1
ATOM 2377 C C . GLN A 1 292 ? -3.555 -4.016 -23.063 1.00 36.84 292 GLN A C 1
ATOM 2379 O O . GLN A 1 292 ? -4.514 -3.374 -23.485 1.00 36.84 292 GLN A O 1
ATOM 2384 N N . GLN A 1 293 ? -2.879 -4.873 -23.845 1.00 36.94 293 GLN A N 1
ATOM 2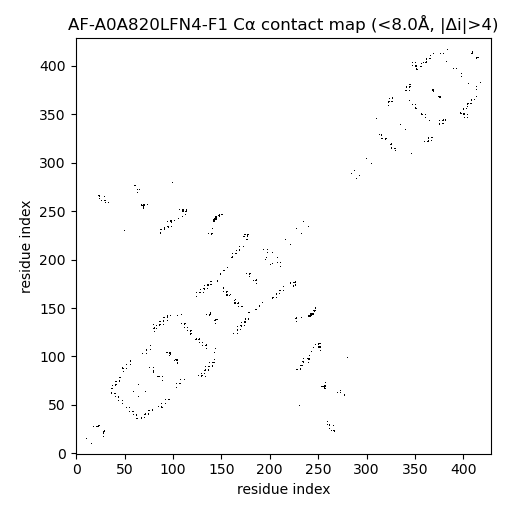385 C CA . GLN A 1 293 ? -3.347 -5.329 -25.171 1.00 36.94 293 GLN A CA 1
ATOM 2386 C C . GLN A 1 293 ? -4.208 -6.610 -25.119 1.00 36.94 293 GLN A C 1
ATOM 2388 O O . GLN A 1 293 ? -4.721 -7.028 -26.152 1.00 36.94 293 GLN A O 1
ATOM 2393 N N . ARG A 1 294 ? -4.403 -7.200 -23.930 1.00 32.88 294 ARG A N 1
ATOM 2394 C CA . ARG A 1 294 ? -5.270 -8.349 -23.604 1.00 32.88 294 ARG A CA 1
ATOM 2395 C C . ARG A 1 294 ? -6.359 -7.929 -22.598 1.00 32.88 294 ARG A C 1
ATOM 2397 O O . ARG A 1 294 ? -6.874 -8.751 -21.851 1.00 32.88 294 ARG A O 1
ATOM 2404 N N . GLN A 1 295 ? -6.901 -6.714 -22.742 1.00 33.34 295 GLN A N 1
ATOM 2405 C CA . GLN A 1 295 ? -8.271 -6.754 -23.255 1.00 33.34 295 GLN A CA 1
ATOM 2406 C C . GLN A 1 295 ? -8.122 -7.530 -24.543 1.00 33.34 295 GLN A C 1
ATOM 2408 O O . GLN A 1 295 ? -7.502 -7.008 -25.463 1.00 33.34 295 GLN A O 1
ATOM 2413 N N . ILE A 1 296 ? -8.522 -8.798 -24.561 1.00 43.06 296 ILE A N 1
ATOM 2414 C CA . ILE A 1 296 ? -8.525 -9.577 -25.787 1.00 43.06 296 ILE A CA 1
ATOM 2415 C C . ILE A 1 296 ? -9.518 -8.843 -26.701 1.00 43.06 296 ILE A C 1
ATOM 2417 O O . ILE A 1 296 ? -10.682 -9.208 -26.806 1.00 43.06 296 ILE A O 1
ATOM 2421 N N . LYS A 1 297 ? -9.065 -7.774 -27.371 1.00 39.19 297 LYS A N 1
ATOM 2422 C CA . LYS A 1 297 ? -9.413 -7.521 -28.749 1.00 39.19 297 LYS A CA 1
ATOM 2423 C C . LYS A 1 297 ? -8.918 -8.781 -29.412 1.00 39.19 297 LYS A C 1
ATOM 2425 O O . LYS A 1 297 ? -7.759 -8.897 -29.799 1.00 39.19 297 LYS A O 1
ATOM 2430 N N . ILE A 1 298 ? -9.813 -9.761 -29.458 1.00 44.22 298 ILE A N 1
ATOM 2431 C CA . ILE A 1 298 ? -9.863 -10.680 -30.569 1.00 44.22 298 ILE A CA 1
ATOM 2432 C C . ILE A 1 298 ? -9.774 -9.719 -31.747 1.00 44.22 298 ILE A C 1
ATOM 2434 O O . ILE A 1 298 ? -10.691 -8.929 -31.975 1.00 44.22 298 ILE A O 1
ATOM 2438 N N . ILE A 1 299 ? -8.599 -9.635 -32.369 1.00 50.69 299 ILE A N 1
ATOM 2439 C CA . ILE A 1 299 ? -8.510 -9.005 -33.671 1.00 50.69 299 ILE A CA 1
ATOM 2440 C C . ILE A 1 299 ? -9.263 -10.002 -34.526 1.00 50.69 299 ILE A C 1
ATOM 2442 O O . ILE A 1 299 ? -8.725 -11.033 -34.927 1.00 50.69 299 ILE A O 1
ATOM 2446 N N . ASP A 1 300 ? -10.559 -9.744 -34.638 1.00 37.94 300 ASP A N 1
ATOM 2447 C CA . ASP A 1 300 ? -11.472 -10.468 -35.486 1.00 37.94 300 ASP A CA 1
ATOM 2448 C C . ASP A 1 300 ? -10.981 -10.168 -36.906 1.00 37.94 300 ASP A C 1
ATOM 2450 O O . ASP A 1 300 ? -11.318 -9.158 -37.515 1.00 37.94 300 ASP A O 1
ATOM 2454 N N . LEU A 1 301 ? -10.044 -10.991 -37.391 1.00 54.34 301 LEU A N 1
ATOM 2455 C CA . LEU A 1 301 ? -9.624 -11.017 -38.796 1.00 54.34 301 LEU A CA 1
ATOM 2456 C C . LEU A 1 301 ? -10.791 -11.451 -39.694 1.00 54.34 301 LEU A C 1
ATOM 2458 O O . LEU A 1 301 ? -10.725 -11.342 -40.915 1.00 54.34 301 LEU A O 1
ATOM 2462 N N . THR A 1 302 ? -11.851 -11.960 -39.078 1.00 52.38 302 THR A N 1
ATOM 2463 C CA . THR A 1 302 ? -13.157 -12.176 -39.660 1.00 52.38 302 THR A CA 1
ATOM 2464 C C . THR A 1 302 ? -14.007 -10.922 -39.451 1.00 52.38 302 THR A C 1
ATOM 2466 O O . THR A 1 302 ? -14.266 -10.515 -38.329 1.00 52.38 302 THR A O 1
ATOM 2469 N N . GLU A 1 303 ? -14.496 -10.302 -40.527 1.00 55.88 303 GLU A N 1
ATOM 2470 C CA . GLU A 1 303 ? -15.460 -9.182 -40.490 1.00 55.88 303 GLU A CA 1
ATOM 2471 C C . GLU A 1 303 ? -16.843 -9.603 -39.923 1.00 55.88 303 GLU A C 1
ATOM 2473 O O . GLU A 1 303 ? -17.871 -9.012 -40.239 1.00 55.88 303 GLU A O 1
ATOM 2478 N N . THR A 1 304 ? -16.913 -10.648 -39.095 1.00 58.34 304 THR A N 1
ATOM 2479 C CA . THR A 1 304 ? -18.140 -11.297 -38.623 1.00 58.34 304 THR A CA 1
ATOM 2480 C C . THR A 1 304 ? -19.012 -10.372 -37.792 1.00 58.34 304 THR A C 1
ATOM 2482 O O . THR A 1 304 ? -20.216 -10.313 -38.028 1.00 58.34 304 THR A O 1
ATOM 2485 N N . ASN A 1 305 ? -18.415 -9.584 -36.897 1.00 60.75 305 ASN A N 1
ATOM 2486 C CA . ASN A 1 305 ? -19.152 -8.595 -36.109 1.00 60.75 305 ASN A CA 1
ATOM 2487 C C . ASN A 1 305 ? -19.697 -7.444 -36.975 1.00 60.75 305 ASN A C 1
ATOM 2489 O O . ASN A 1 305 ? -20.807 -6.966 -36.747 1.00 60.75 305 ASN A O 1
ATOM 2493 N N . LEU A 1 306 ? -18.951 -7.025 -38.004 1.00 62.47 306 LEU A N 1
ATOM 2494 C CA . LEU A 1 306 ? -19.372 -5.968 -38.928 1.00 62.47 306 LEU A CA 1
ATOM 2495 C C . LEU A 1 306 ? -20.504 -6.457 -39.843 1.00 62.47 306 LEU A C 1
ATOM 2497 O O . LEU A 1 306 ? -21.501 -5.759 -40.018 1.00 62.47 306 LEU A O 1
ATOM 2501 N N . VAL A 1 307 ? -20.414 -7.693 -40.342 1.00 64.56 307 VAL A N 1
ATOM 2502 C CA . VAL A 1 307 ? -21.478 -8.346 -41.118 1.00 64.56 307 VAL A CA 1
ATOM 2503 C C . VAL A 1 307 ? -22.720 -8.603 -40.260 1.00 64.56 307 VAL A C 1
ATOM 2505 O O . VAL A 1 307 ? -23.838 -8.404 -40.734 1.00 64.56 307 VAL A O 1
ATOM 2508 N N . GLU A 1 308 ? -22.573 -9.011 -38.997 1.00 68.25 308 GLU A N 1
ATOM 2509 C CA . GLU A 1 308 ? -23.706 -9.182 -38.081 1.00 68.25 308 GLU A CA 1
ATOM 2510 C C . GLU A 1 308 ? -24.397 -7.847 -37.788 1.00 68.25 308 GLU A C 1
ATOM 2512 O O . GLU A 1 308 ? -25.634 -7.767 -37.800 1.00 68.25 308 GLU A O 1
ATOM 2517 N N . HIS A 1 309 ? -23.612 -6.785 -37.602 1.00 68.88 309 HIS A N 1
ATOM 2518 C CA . HIS A 1 309 ? -24.127 -5.433 -37.437 1.00 68.88 309 HIS A CA 1
ATOM 2519 C C . HIS A 1 309 ? -24.874 -4.966 -38.701 1.00 68.88 309 HIS A C 1
ATOM 2521 O O . HIS A 1 309 ? -26.037 -4.568 -38.607 1.00 68.88 309 HIS A O 1
ATOM 2527 N N . GLN A 1 310 ? -24.299 -5.155 -39.895 1.00 67.62 310 GLN A N 1
ATOM 2528 C CA . GLN A 1 310 ? -24.946 -4.883 -41.188 1.00 67.62 310 GLN A CA 1
ATOM 2529 C C . GLN A 1 310 ? -26.244 -5.680 -41.382 1.00 67.62 310 GLN A C 1
ATOM 2531 O O . GLN A 1 310 ? -27.268 -5.122 -41.781 1.00 67.62 310 GLN A O 1
ATOM 2536 N N . CYS A 1 311 ? -26.243 -6.976 -41.056 1.00 69.94 311 CYS A N 1
ATOM 2537 C CA . CYS A 1 311 ? -27.430 -7.828 -41.132 1.00 69.94 311 CYS A CA 1
ATOM 2538 C C . CYS A 1 311 ? -28.520 -7.360 -40.164 1.00 69.94 311 CYS A C 1
ATOM 2540 O O . CYS A 1 311 ? -29.707 -7.434 -40.477 1.00 69.94 311 CYS A O 1
ATOM 2542 N N . THR A 1 312 ? -28.141 -6.884 -38.980 1.00 75.50 312 THR A N 1
ATOM 2543 C CA . THR A 1 312 ? -29.077 -6.390 -37.964 1.00 75.50 312 THR A CA 1
ATOM 2544 C C . THR A 1 312 ? -29.698 -5.059 -38.375 1.00 75.50 312 THR A C 1
ATOM 2546 O O . THR A 1 312 ? -30.922 -4.922 -38.298 1.00 75.50 312 THR A O 1
ATOM 2549 N N . VAL A 1 313 ? -28.908 -4.130 -38.917 1.00 75.44 313 VAL A N 1
ATOM 2550 C CA . VAL A 1 313 ? -29.412 -2.876 -39.500 1.00 75.44 313 VAL A CA 1
ATOM 2551 C C . VAL A 1 313 ? -30.347 -3.168 -40.677 1.00 75.44 313 VAL A C 1
ATOM 2553 O O . VAL A 1 313 ? -31.477 -2.684 -40.694 1.00 75.44 313 VAL A O 1
ATOM 2556 N N . TYR A 1 314 ? -29.946 -4.042 -41.606 1.00 76.56 314 TYR A N 1
ATOM 2557 C CA . TYR A 1 314 ? -30.773 -4.440 -42.748 1.00 76.56 314 TYR A CA 1
ATOM 2558 C C . TYR A 1 314 ? -32.110 -5.069 -42.324 1.00 76.56 314 TYR A C 1
ATOM 2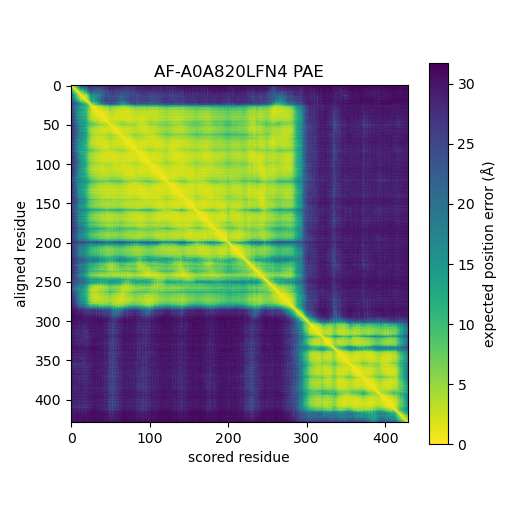560 O O . TYR A 1 314 ? -33.171 -4.656 -42.794 1.00 76.56 314 TYR A O 1
ATOM 2568 N N . ARG A 1 315 ? -32.088 -6.027 -41.384 1.00 76.25 315 ARG A N 1
ATOM 2569 C CA . ARG A 1 315 ? -33.305 -6.653 -40.834 1.00 76.25 315 ARG A CA 1
ATOM 2570 C C . ARG A 1 315 ? -34.212 -5.633 -40.152 1.00 76.25 315 ARG A C 1
ATOM 2572 O O . ARG A 1 315 ? -35.434 -5.735 -40.253 1.00 76.25 315 ARG A O 1
ATOM 2579 N N . THR A 1 316 ? -33.632 -4.646 -39.476 1.00 78.25 316 THR A N 1
ATOM 2580 C CA . THR A 1 316 ? -34.390 -3.567 -38.835 1.00 78.25 316 THR A CA 1
ATOM 2581 C C . THR A 1 316 ? -35.070 -2.697 -39.888 1.00 78.25 316 THR A C 1
ATOM 2583 O O . THR A 1 316 ? -36.269 -2.466 -39.789 1.00 78.25 316 THR A O 1
ATOM 2586 N N . ILE A 1 317 ? -34.372 -2.308 -40.955 1.00 77.56 317 ILE A N 1
ATOM 2587 C CA . ILE A 1 317 ? -34.969 -1.519 -42.043 1.00 77.56 317 ILE A CA 1
ATOM 2588 C C . ILE A 1 317 ? -36.079 -2.305 -42.760 1.00 77.56 317 ILE A C 1
ATOM 2590 O O . ILE A 1 317 ? -37.132 -1.749 -43.047 1.00 77.56 317 ILE A O 1
ATOM 2594 N N . GLN A 1 318 ? -35.891 -3.606 -43.001 1.00 72.88 318 GLN A N 1
ATOM 2595 C CA . GLN A 1 318 ? -36.873 -4.423 -43.725 1.00 72.88 318 GLN A CA 1
ATOM 2596 C C . GLN A 1 318 ? -38.110 -4.796 -42.886 1.00 72.88 318 GLN A C 1
ATOM 2598 O O . GLN A 1 318 ? -39.185 -5.023 -43.440 1.00 72.88 318 GLN A O 1
ATOM 2603 N N . SER A 1 319 ? -37.970 -4.901 -41.561 1.00 74.62 319 SER A N 1
ATOM 2604 C CA . SER A 1 319 ? -39.068 -5.302 -40.666 1.00 74.62 319 SER A CA 1
ATOM 2605 C C . SER A 1 319 ? -39.978 -4.149 -40.246 1.00 74.62 319 SER A C 1
ATOM 2607 O O . SER A 1 319 ? -41.113 -4.397 -39.840 1.00 74.62 319 SER A O 1
ATOM 2609 N N . ASN A 1 320 ? -39.512 -2.900 -40.334 1.00 68.44 320 ASN A N 1
ATOM 2610 C CA . ASN A 1 320 ? -40.296 -1.738 -39.931 1.00 68.44 320 ASN A CA 1
ATOM 2611 C C . ASN A 1 320 ? -40.996 -1.113 -41.142 1.00 68.44 320 ASN A C 1
ATOM 2613 O O . ASN A 1 320 ? -40.359 -0.649 -42.080 1.00 68.44 320 ASN A O 1
ATOM 2617 N N . THR A 1 321 ? -42.326 -1.047 -41.094 1.00 61.75 321 THR A N 1
ATOM 2618 C CA . THR A 1 321 ? -43.138 -0.354 -42.107 1.00 61.75 321 THR A CA 1
ATOM 2619 C C . THR A 1 321 ? -43.178 1.163 -41.916 1.00 61.75 321 THR A C 1
ATOM 2621 O O . THR A 1 321 ? -43.500 1.875 -42.863 1.00 61.75 321 THR A O 1
ATOM 2624 N N . ASN A 1 322 ? -42.863 1.667 -40.715 1.00 79.50 322 ASN A N 1
ATOM 2625 C CA . ASN A 1 322 ? -42.848 3.097 -40.398 1.00 79.50 322 ASN A CA 1
ATOM 2626 C C . ASN A 1 322 ? -41.406 3.626 -40.264 1.00 79.50 322 ASN A C 1
ATOM 2628 O O . ASN A 1 322 ? -40.593 3.054 -39.534 1.00 79.50 322 ASN A O 1
ATOM 2632 N N . VAL A 1 323 ? -41.102 4.730 -40.955 1.00 78.81 323 VAL A N 1
ATOM 2633 C CA . VAL A 1 323 ? -39.752 5.315 -41.045 1.00 78.81 323 VAL A CA 1
ATOM 2634 C C . VAL A 1 323 ? -39.311 5.933 -39.718 1.00 78.81 323 VAL A C 1
ATOM 2636 O O . VAL A 1 323 ? -38.159 5.767 -39.326 1.00 78.81 323 VAL A O 1
ATOM 2639 N N . GLU A 1 324 ? -40.228 6.575 -38.992 1.00 77.88 324 GLU A N 1
ATOM 2640 C CA . GLU A 1 324 ? -39.942 7.220 -37.702 1.00 77.88 324 GLU A CA 1
ATOM 2641 C C . GLU A 1 324 ? -39.545 6.197 -36.629 1.00 77.88 324 GLU A C 1
ATOM 2643 O O . GLU A 1 324 ? -38.534 6.349 -35.942 1.00 77.88 324 GLU A O 1
ATOM 2648 N N . GLU A 1 325 ? -40.298 5.098 -36.534 1.00 78.19 325 GLU A N 1
ATOM 2649 C CA . GLU A 1 325 ? -39.989 4.000 -35.615 1.00 78.19 325 GLU A CA 1
ATOM 2650 C C . GLU A 1 325 ? -38.685 3.292 -35.992 1.00 78.19 325 GLU A C 1
ATOM 2652 O O . GLU A 1 325 ? -37.926 2.882 -35.112 1.00 78.19 325 GLU A O 1
ATOM 2657 N N . CYS A 1 326 ? -38.405 3.165 -37.293 1.00 82.50 326 CYS A N 1
ATOM 2658 C CA . CYS A 1 326 ? -37.148 2.612 -37.780 1.00 82.50 326 CYS A CA 1
ATOM 2659 C C . CYS A 1 326 ? -35.958 3.498 -37.382 1.00 82.50 326 CYS A C 1
ATOM 2661 O O . CYS A 1 326 ? -34.974 2.985 -36.852 1.00 82.50 326 CYS A O 1
ATOM 2663 N N . ALA A 1 327 ? -36.054 4.817 -37.584 1.00 80.62 327 ALA A N 1
ATOM 2664 C CA . ALA A 1 327 ? -35.009 5.770 -37.214 1.00 80.62 327 ALA A CA 1
ATOM 2665 C C . ALA A 1 327 ? -34.735 5.740 -35.704 1.00 80.62 327 ALA A C 1
ATOM 2667 O O . ALA A 1 327 ? -33.588 5.594 -35.283 1.00 80.62 327 ALA A O 1
ATOM 2668 N N . GLN A 1 328 ? -35.786 5.773 -34.879 1.00 79.44 328 GLN A N 1
ATOM 2669 C CA . GLN A 1 328 ? -35.638 5.755 -33.425 1.00 79.44 328 GLN A CA 1
ATOM 2670 C C . GLN A 1 328 ? -35.018 4.447 -32.913 1.00 79.44 328 GLN A C 1
ATOM 2672 O O . GLN A 1 328 ? -34.191 4.473 -32.001 1.00 79.44 328 GLN A O 1
ATOM 2677 N N . LYS A 1 329 ? -35.382 3.298 -33.501 1.00 80.94 329 LYS A N 1
ATOM 2678 C CA . LYS A 1 329 ? -34.773 2.001 -33.160 1.00 80.94 329 LYS A CA 1
ATOM 2679 C C . LYS A 1 329 ? -33.293 1.953 -33.530 1.00 80.94 329 LYS A C 1
ATOM 2681 O O . LYS A 1 329 ? -32.514 1.428 -32.745 1.00 80.94 329 LYS A O 1
ATOM 2686 N N . LEU A 1 330 ? -32.908 2.511 -34.678 1.00 80.25 330 LEU A N 1
ATOM 2687 C CA . LEU A 1 330 ? -31.510 2.559 -35.116 1.00 80.25 330 LEU A CA 1
ATOM 2688 C C . LEU A 1 330 ? -30.658 3.501 -34.252 1.00 80.25 330 LEU A C 1
ATOM 2690 O O . LEU A 1 330 ? -29.523 3.162 -33.942 1.00 80.25 330 LEU A O 1
ATOM 2694 N N . ILE A 1 331 ? -31.212 4.634 -33.806 1.00 78.25 331 ILE A N 1
ATOM 2695 C CA . ILE A 1 331 ? -30.533 5.570 -32.890 1.00 78.25 331 ILE A CA 1
ATOM 2696 C C . ILE A 1 331 ? -30.368 4.965 -31.485 1.00 78.25 331 ILE A C 1
ATOM 2698 O O . ILE A 1 331 ? -29.377 5.226 -30.810 1.00 7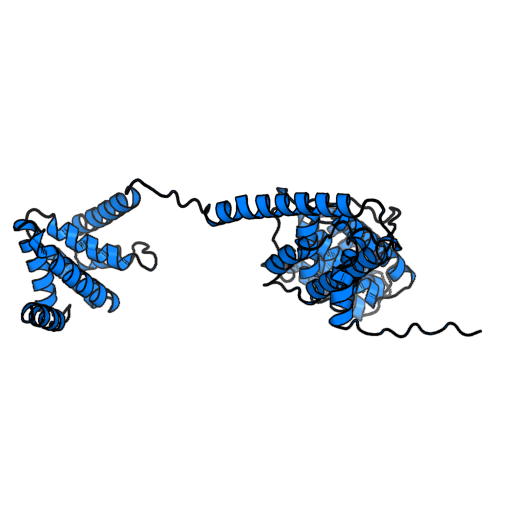8.25 331 ILE A O 1
ATOM 2702 N N . ASN A 1 332 ? -31.332 4.152 -31.040 1.00 71.50 332 ASN A N 1
ATOM 2703 C CA . ASN A 1 332 ? -31.322 3.525 -29.715 1.00 71.50 332 ASN A CA 1
ATOM 2704 C C . ASN A 1 332 ? -30.562 2.187 -29.665 1.00 71.50 332 ASN A C 1
ATOM 2706 O O . ASN A 1 332 ? -30.415 1.616 -28.582 1.00 71.50 332 ASN A O 1
ATOM 2710 N N . MET A 1 333 ? -30.096 1.656 -30.800 1.00 72.69 333 MET A N 1
ATOM 2711 C CA . MET A 1 333 ? -29.113 0.571 -30.782 1.00 72.69 333 MET A CA 1
ATOM 2712 C C . MET A 1 333 ? -27.813 1.138 -30.210 1.00 72.69 333 MET A C 1
ATOM 2714 O O . MET A 1 333 ? -27.401 2.215 -30.613 1.00 72.69 333 MET A O 1
ATOM 2718 N N . ASN A 1 334 ? -27.203 0.452 -29.238 1.00 55.00 334 ASN A N 1
ATOM 2719 C CA . ASN A 1 334 ? -26.017 0.910 -28.501 1.00 55.00 334 ASN A CA 1
ATOM 2720 C C . ASN A 1 334 ? -24.816 1.187 -29.432 1.00 55.00 334 ASN A C 1
ATOM 2722 O O . ASN A 1 334 ? -23.940 0.338 -29.584 1.00 55.00 334 ASN A O 1
ATOM 2726 N N . LEU A 1 335 ? -24.774 2.364 -30.054 1.00 63.09 335 LEU A N 1
ATOM 2727 C CA . LEU A 1 335 ? -23.657 2.828 -30.868 1.00 63.09 335 LEU A CA 1
ATOM 2728 C C . LEU A 1 335 ? -22.584 3.387 -29.931 1.00 63.09 335 LEU A C 1
ATOM 2730 O O . LEU A 1 335 ? -22.843 4.293 -29.135 1.00 63.09 335 LEU A O 1
ATOM 2734 N N . HIS A 1 336 ? -21.367 2.852 -30.012 1.00 57.41 336 HIS A N 1
ATOM 2735 C CA . HIS A 1 336 ? -20.219 3.472 -29.358 1.00 57.41 336 HIS A CA 1
ATOM 2736 C C . HIS A 1 336 ? -19.871 4.795 -30.060 1.00 57.41 336 HIS A C 1
ATOM 2738 O O . HIS A 1 336 ? -20.062 4.941 -31.270 1.00 57.41 336 HIS A O 1
ATOM 2744 N N . SER A 1 337 ? -19.322 5.760 -29.316 1.00 52.50 337 SER A N 1
ATOM 2745 C CA . SER A 1 337 ? -18.875 7.053 -29.852 1.00 52.50 337 SER A CA 1
ATOM 2746 C C . SER A 1 337 ? -17.879 6.844 -31.004 1.00 52.50 337 SER A C 1
ATOM 2748 O O . SER A 1 337 ? -16.756 6.399 -30.765 1.00 52.50 337 SER A O 1
ATOM 2750 N N . GLY A 1 338 ? -18.308 7.133 -32.240 1.00 66.00 338 GLY A N 1
ATOM 2751 C CA . GLY A 1 338 ? -17.534 6.958 -33.478 1.00 66.00 338 GLY A CA 1
ATOM 2752 C C . GLY A 1 338 ? -18.146 6.017 -34.532 1.00 66.00 338 GLY A C 1
ATOM 2753 O O . GLY A 1 338 ? -17.779 6.132 -35.696 1.00 66.00 338 GLY A O 1
ATOM 2754 N N . GLN A 1 339 ? -19.104 5.147 -34.180 1.00 72.12 339 GLN A N 1
ATOM 2755 C CA . GLN A 1 339 ? -19.758 4.218 -35.134 1.00 72.12 339 GLN A CA 1
ATOM 2756 C C . GLN A 1 339 ? -20.953 4.829 -35.890 1.00 72.12 339 GLN A C 1
ATOM 2758 O O . GLN A 1 339 ? -21.518 4.218 -36.794 1.00 72.12 339 GLN A O 1
ATOM 2763 N N . GLU A 1 340 ? -21.346 6.054 -35.546 1.00 80.06 340 GLU A N 1
ATOM 2764 C CA . GLU A 1 340 ? -22.498 6.740 -36.142 1.00 80.06 340 GLU A CA 1
ATOM 2765 C C . GLU A 1 340 ? -22.295 7.041 -37.639 1.00 80.06 340 GLU A C 1
ATOM 2767 O O . GLU A 1 340 ? -23.237 6.928 -38.424 1.00 80.06 340 GLU A O 1
ATOM 2772 N N . ILE A 1 341 ? -21.059 7.332 -38.063 1.00 83.44 341 ILE A N 1
ATOM 2773 C CA . ILE A 1 341 ? -20.730 7.531 -39.483 1.00 83.44 341 ILE A CA 1
ATOM 2774 C C . ILE A 1 341 ? -20.801 6.223 -40.284 1.00 83.44 341 ILE A C 1
ATOM 2776 O O . ILE A 1 341 ? -21.271 6.221 -41.422 1.00 83.44 341 ILE A O 1
ATOM 2780 N N . GLU A 1 342 ? -20.393 5.099 -39.685 1.00 81.31 342 GLU A N 1
ATOM 2781 C CA . GLU A 1 342 ? -20.488 3.772 -40.307 1.00 81.31 342 GLU A CA 1
ATOM 2782 C C . GLU A 1 342 ? -21.954 3.371 -40.495 1.00 81.31 342 GLU A C 1
ATOM 2784 O O . GLU A 1 342 ? -22.315 2.821 -41.534 1.00 81.31 342 GLU A O 1
ATOM 2789 N N . LEU A 1 343 ? -22.827 3.723 -39.545 1.00 84.00 343 LEU A N 1
ATOM 2790 C CA . LEU A 1 343 ? -24.269 3.528 -39.681 1.00 84.00 343 LEU A CA 1
ATOM 2791 C C . LEU A 1 343 ? -24.852 4.296 -40.872 1.00 84.00 343 LEU A C 1
ATOM 2793 O O . LEU A 1 343 ? -25.584 3.714 -41.677 1.00 84.00 343 LEU A O 1
ATOM 2797 N N . CYS A 1 344 ? -24.501 5.574 -41.024 1.00 86.69 344 CYS A N 1
ATOM 2798 C CA . CYS A 1 344 ? -24.912 6.370 -42.181 1.00 86.69 344 CYS A CA 1
ATOM 2799 C C . CYS A 1 344 ? -24.419 5.755 -43.500 1.00 86.69 344 CYS A C 1
ATOM 2801 O O . CYS A 1 344 ? -25.188 5.663 -44.459 1.00 86.69 344 CYS A O 1
ATOM 2803 N N . GLN A 1 345 ? -23.171 5.276 -43.534 1.00 85.75 345 GLN A N 1
ATOM 2804 C CA . GLN A 1 345 ? -22.592 4.612 -44.703 1.00 85.75 345 GLN A CA 1
ATOM 2805 C C . GLN A 1 345 ? -23.341 3.313 -45.044 1.00 85.75 345 GLN A C 1
ATOM 2807 O O . GLN A 1 345 ? -23.733 3.114 -46.194 1.00 85.75 345 GLN A O 1
ATOM 2812 N N . MET A 1 346 ? -23.647 2.476 -44.047 1.00 83.94 346 MET A N 1
ATOM 2813 C CA . MET A 1 346 ? -24.412 1.240 -44.242 1.00 83.94 346 MET A CA 1
ATOM 2814 C C . MET A 1 346 ? -25.811 1.498 -44.815 1.00 83.94 346 MET A C 1
ATOM 2816 O O . MET A 1 346 ? -26.266 0.740 -45.669 1.00 83.94 346 MET A O 1
ATOM 2820 N N . ILE A 1 347 ? -26.500 2.565 -44.395 1.00 86.38 347 ILE A N 1
ATOM 2821 C CA . ILE A 1 347 ? -27.819 2.928 -44.948 1.00 86.38 347 ILE A CA 1
ATOM 2822 C C . ILE A 1 347 ? -27.714 3.223 -46.453 1.00 86.38 347 ILE A C 1
ATOM 2824 O O . ILE A 1 347 ? -28.548 2.756 -47.238 1.00 86.38 347 ILE A O 1
ATOM 2828 N N . VAL A 1 348 ? -26.679 3.962 -46.864 1.00 87.19 348 VAL A N 1
ATOM 2829 C CA . VAL A 1 348 ? -26.417 4.274 -48.278 1.00 87.19 348 VAL A CA 1
ATOM 2830 C C . VAL A 1 348 ? -26.055 3.008 -49.056 1.00 87.19 348 VAL A C 1
ATOM 2832 O O . VAL A 1 348 ? -26.586 2.794 -50.148 1.00 87.19 348 VAL A O 1
ATOM 2835 N N . ASP A 1 349 ? -25.231 2.131 -48.486 1.00 83.75 349 ASP A N 1
ATOM 2836 C CA . ASP A 1 349 ? -24.820 0.880 -49.129 1.00 83.75 349 ASP A CA 1
ATOM 2837 C C . ASP A 1 349 ? -25.996 -0.090 -49.304 1.00 83.75 349 ASP A C 1
ATOM 2839 O O . ASP A 1 349 ? -26.165 -0.677 -50.377 1.00 83.75 349 ASP A O 1
ATOM 2843 N N . ILE A 1 350 ? -26.879 -0.201 -48.306 1.00 83.12 350 ILE A N 1
ATOM 2844 C CA . ILE A 1 350 ? -28.113 -0.990 -48.407 1.00 83.12 350 ILE A CA 1
ATOM 2845 C C . ILE A 1 350 ? -29.004 -0.425 -49.521 1.00 83.12 350 ILE A C 1
ATOM 2847 O O . ILE A 1 350 ? -29.477 -1.185 -50.369 1.00 83.12 350 ILE A O 1
ATOM 2851 N N . CYS A 1 351 ? -29.186 0.899 -49.581 1.00 86.06 351 CYS A N 1
ATOM 2852 C CA . CYS A 1 351 ? -29.923 1.563 -50.661 1.00 86.06 351 CYS A CA 1
ATOM 2853 C C . CYS A 1 351 ? -29.301 1.261 -52.039 1.00 86.06 351 CYS A C 1
ATOM 2855 O O . CYS A 1 351 ? -30.009 0.945 -53.002 1.00 86.06 351 CYS A O 1
ATOM 2857 N N . ALA A 1 352 ? -27.969 1.282 -52.136 1.00 84.50 352 ALA A N 1
ATOM 2858 C CA . ALA A 1 352 ? -27.235 0.972 -53.356 1.00 84.50 352 ALA A CA 1
ATOM 2859 C C . ALA A 1 352 ? -27.369 -0.500 -53.778 1.00 84.50 352 ALA A C 1
ATOM 2861 O O . ALA A 1 352 ? -27.312 -0.791 -54.974 1.00 84.50 352 ALA A O 1
ATOM 2862 N N . GLN A 1 353 ? -27.579 -1.433 -52.848 1.00 82.31 353 GLN A N 1
ATOM 2863 C CA . GLN A 1 353 ? -27.719 -2.867 -53.131 1.00 82.31 353 GLN A CA 1
ATOM 2864 C C . GLN A 1 353 ? -29.145 -3.291 -53.524 1.00 82.31 353 GLN A C 1
ATOM 2866 O O . GLN A 1 353 ? -29.306 -4.321 -54.181 1.00 82.31 353 GLN A O 1
ATOM 2871 N N . GLN A 1 354 ? -30.177 -2.493 -53.221 1.00 80.69 354 GLN A N 1
ATOM 2872 C CA . GLN A 1 354 ? -31.570 -2.833 -53.549 1.00 80.69 354 GLN A CA 1
ATOM 2873 C C . GLN A 1 354 ? -31.825 -3.015 -55.050 1.00 80.69 354 GLN A C 1
ATOM 2875 O O . GLN A 1 354 ? -31.214 -2.352 -55.888 1.00 80.69 354 GLN A O 1
ATOM 2880 N N . ARG A 1 355 ? -32.778 -3.875 -55.433 1.00 80.50 355 ARG A N 1
ATOM 2881 C CA . ARG A 1 355 ? -33.125 -4.085 -56.858 1.00 80.50 355 ARG A CA 1
ATOM 2882 C C . ARG A 1 355 ? -33.646 -2.807 -57.521 1.00 80.50 355 ARG A C 1
ATOM 2884 O O . ARG A 1 355 ? -33.320 -2.527 -58.672 1.00 80.50 355 ARG A O 1
ATOM 2891 N N . THR A 1 356 ? -34.416 -2.017 -56.779 1.00 83.56 356 THR A N 1
ATOM 2892 C CA . THR A 1 356 ? -34.987 -0.732 -57.198 1.00 83.56 356 THR A CA 1
ATOM 2893 C C . THR A 1 356 ? -34.842 0.292 -56.080 1.00 83.56 356 THR A C 1
ATOM 2895 O O . THR A 1 356 ? -34.786 -0.076 -54.914 1.00 83.56 356 THR A O 1
ATOM 2898 N N . TYR A 1 357 ? -34.779 1.579 -56.429 1.00 85.56 357 TYR A N 1
ATOM 2899 C CA . TYR A 1 357 ? -34.768 2.646 -55.425 1.00 85.56 357 TYR A CA 1
ATOM 2900 C C . TYR A 1 357 ? -36.123 2.719 -54.714 1.00 85.56 357 TYR A C 1
ATOM 2902 O O . TYR A 1 357 ? -37.148 2.889 -55.377 1.00 85.56 357 TYR A O 1
ATOM 2910 N N . GLU A 1 358 ? -36.103 2.650 -53.387 1.00 85.62 358 GLU A N 1
ATOM 2911 C CA . GLU A 1 358 ? -37.272 2.844 -52.534 1.00 85.62 358 GLU A CA 1
ATOM 2912 C C . GLU A 1 358 ? -37.178 4.190 -51.812 1.00 85.62 358 GLU A C 1
ATOM 2914 O O . GLU A 1 358 ? -36.144 4.541 -51.244 1.00 85.62 358 GLU A O 1
ATOM 2919 N N . HIS A 1 359 ? -38.279 4.942 -51.807 1.00 84.62 359 HIS A N 1
ATOM 2920 C CA . HIS A 1 359 ? -38.344 6.278 -51.204 1.00 84.62 359 HIS A CA 1
ATOM 2921 C C . HIS A 1 359 ? -38.093 6.274 -49.684 1.00 84.62 359 HIS A C 1
ATOM 2923 O O . HIS A 1 359 ? -37.664 7.277 -49.119 1.00 84.62 359 HIS A O 1
ATOM 2929 N N . VAL A 1 360 ? -38.318 5.131 -49.029 1.00 83.38 360 VAL A N 1
ATOM 2930 C CA . VAL A 1 360 ? -38.106 4.928 -47.589 1.00 83.38 360 VAL A CA 1
ATOM 2931 C C . VAL A 1 360 ? -36.682 5.291 -47.165 1.00 83.38 360 VAL A C 1
ATOM 2933 O O . VAL A 1 360 ? -36.507 5.902 -46.116 1.00 83.38 360 VAL A O 1
ATOM 2936 N N . PHE A 1 361 ? -35.671 4.998 -47.990 1.00 86.25 361 PHE A N 1
ATOM 2937 C CA . PHE A 1 361 ? -34.282 5.332 -47.665 1.00 86.25 361 PHE A CA 1
ATOM 2938 C C . PHE A 1 361 ? -34.044 6.846 -47.633 1.00 86.25 361 PHE A C 1
ATOM 2940 O O . PHE A 1 361 ? -33.379 7.332 -46.724 1.00 86.25 361 PHE A O 1
ATOM 2947 N N . GLY A 1 362 ? -34.623 7.599 -48.576 1.00 87.50 362 GLY A N 1
ATOM 2948 C CA . GLY A 1 362 ? -34.529 9.062 -48.582 1.00 87.50 362 GLY A CA 1
ATOM 2949 C C . GLY A 1 362 ? -35.145 9.682 -47.326 1.00 87.50 362 GLY A C 1
ATOM 2950 O O . GLY A 1 362 ? -34.491 10.477 -46.654 1.00 87.50 362 GLY A O 1
ATOM 2951 N N . LEU A 1 363 ? -36.351 9.236 -46.959 1.00 88.56 363 LEU A N 1
ATOM 2952 C CA . LEU A 1 363 ? -37.031 9.676 -45.735 1.00 88.56 363 LEU A CA 1
ATOM 2953 C C . LEU A 1 363 ? -36.247 9.306 -44.474 1.00 88.56 363 LEU A C 1
ATOM 2955 O O . LEU A 1 363 ? -36.170 10.099 -43.540 1.00 88.56 363 LEU A O 1
ATOM 2959 N N . LEU A 1 364 ? -35.647 8.113 -44.442 1.00 87.56 364 LEU A N 1
ATOM 2960 C CA . LEU A 1 364 ? -34.828 7.680 -43.317 1.00 87.56 364 LEU A CA 1
ATOM 2961 C C . LEU A 1 364 ? -33.629 8.620 -43.145 1.00 87.56 364 LEU A C 1
ATOM 2963 O O . LEU A 1 364 ? -33.437 9.156 -42.058 1.00 87.56 364 LEU A O 1
ATOM 2967 N N . GLY A 1 365 ? -32.881 8.889 -44.220 1.00 87.00 365 GLY A N 1
ATOM 2968 C CA . GLY A 1 365 ? -31.766 9.841 -44.195 1.00 87.00 365 GLY A CA 1
ATOM 2969 C C . GLY A 1 365 ? -32.197 11.244 -43.753 1.00 87.00 365 GLY A C 1
ATOM 2970 O O . GLY A 1 365 ? -31.533 11.852 -42.917 1.00 87.00 365 GLY A O 1
ATOM 2971 N N . GLN A 1 366 ? -33.356 11.718 -44.224 1.00 88.00 366 GLN A N 1
ATOM 2972 C CA . GLN A 1 366 ? -33.925 13.002 -43.811 1.00 88.00 366 GLN A CA 1
ATOM 2973 C C . GLN A 1 366 ? -34.207 13.034 -42.301 1.00 88.00 366 GLN A C 1
ATOM 2975 O O . GLN A 1 366 ? -33.833 13.992 -41.626 1.00 88.00 366 GLN A O 1
ATOM 2980 N N . HIS A 1 367 ? -34.819 11.984 -41.746 1.00 87.56 367 HIS A N 1
ATOM 2981 C CA . HIS A 1 367 ? -35.076 11.892 -40.307 1.00 87.56 367 HIS A CA 1
ATOM 2982 C C . HIS A 1 367 ? -33.786 11.900 -39.475 1.00 87.56 367 HIS A C 1
ATOM 2984 O O . HIS A 1 367 ? -33.754 12.551 -38.429 1.00 87.56 367 HIS A O 1
ATOM 2990 N N . PHE A 1 368 ? -32.716 11.237 -39.929 1.00 86.25 368 PHE A N 1
ATOM 2991 C CA . PHE A 1 368 ? -31.409 11.294 -39.259 1.00 86.25 368 PHE A CA 1
ATOM 2992 C C . PHE A 1 368 ? -30.838 12.719 -39.253 1.00 86.25 368 PHE A C 1
ATOM 2994 O O . PHE A 1 368 ? -30.467 13.216 -38.187 1.00 86.25 368 PHE A O 1
ATOM 3001 N N . CYS A 1 369 ? -30.854 13.409 -40.399 1.00 86.38 369 CYS A N 1
ATOM 3002 C CA . CYS A 1 369 ? -30.410 14.803 -40.503 1.00 86.38 369 CYS A CA 1
ATOM 3003 C C . CYS A 1 369 ? -31.222 15.760 -39.611 1.00 86.38 369 CYS A C 1
ATOM 3005 O O . CYS A 1 369 ? -30.660 16.674 -39.010 1.00 86.38 369 CYS A O 1
ATOM 3007 N N . LEU A 1 370 ? -32.537 15.542 -39.484 1.00 84.62 370 LEU A N 1
ATOM 3008 C CA . LEU A 1 370 ? -33.407 16.344 -38.613 1.00 84.62 370 LEU A CA 1
ATOM 3009 C C . LEU A 1 370 ? -33.218 16.038 -37.118 1.00 84.62 370 LEU A C 1
ATOM 3011 O O . LEU A 1 370 ? -33.529 16.884 -36.281 1.00 84.62 370 LEU A O 1
ATOM 3015 N N . SER A 1 371 ? -32.714 14.850 -36.772 1.00 84.56 371 SER A N 1
ATOM 3016 C CA . SER A 1 371 ? -32.556 14.417 -35.378 1.00 84.56 371 SER A CA 1
ATOM 3017 C C . SER A 1 371 ? -31.341 15.050 -34.694 1.00 84.56 371 SER A C 1
ATOM 3019 O O . SER A 1 371 ? -31.463 15.574 -33.586 1.00 84.56 371 SER A O 1
ATOM 3021 N N . ARG A 1 372 ? -30.158 15.013 -35.328 1.00 83.56 372 ARG A N 1
ATOM 3022 C CA . ARG A 1 372 ? -28.927 15.644 -34.811 1.00 83.56 372 ARG A CA 1
ATOM 3023 C C . ARG A 1 372 ? -28.118 16.269 -35.944 1.00 83.56 372 ARG A C 1
ATOM 3025 O O . ARG A 1 372 ? -27.988 15.680 -37.011 1.00 83.56 372 ARG A O 1
ATOM 3032 N N . LYS A 1 373 ? -27.495 17.421 -35.667 1.00 82.25 373 LYS A N 1
ATOM 3033 C CA . LYS A 1 373 ? -26.652 18.148 -36.637 1.00 82.25 373 LYS A CA 1
ATOM 3034 C C . LYS A 1 373 ? -25.409 17.363 -37.071 1.00 82.25 373 LYS A C 1
ATOM 3036 O O . LYS A 1 373 ? -24.961 17.532 -38.195 1.00 82.25 373 LYS A O 1
ATOM 3041 N N . GLU A 1 374 ? -24.902 16.477 -36.218 1.00 85.12 374 GLU A N 1
ATOM 3042 C CA . GLU A 1 374 ? -23.740 15.620 -36.504 1.00 85.12 374 GLU A CA 1
ATOM 3043 C C . GLU A 1 374 ? -23.992 14.683 -37.702 1.00 85.12 374 GLU A C 1
ATOM 3045 O O . GLU A 1 374 ? -23.103 14.479 -38.526 1.00 85.12 374 GLU A O 1
ATOM 3050 N N . TYR A 1 375 ? -25.226 14.187 -37.879 1.00 85.50 375 TYR A N 1
ATOM 3051 C CA . TYR A 1 375 ? -25.575 13.332 -39.021 1.00 85.50 375 TYR A CA 1
ATOM 3052 C C . TYR A 1 375 ? -25.543 14.073 -40.359 1.00 85.50 375 TYR A C 1
ATOM 3054 O O . TYR A 1 375 ? -25.271 13.450 -41.385 1.00 85.50 375 TYR A O 1
ATOM 3062 N N . VAL A 1 376 ? -25.779 15.390 -40.358 1.00 85.94 376 VAL A N 1
ATOM 3063 C CA . VAL A 1 376 ? -25.656 16.214 -41.569 1.00 85.94 376 VAL A CA 1
ATOM 3064 C C . VAL A 1 376 ? -24.207 16.187 -42.053 1.00 85.94 376 VAL A C 1
ATOM 3066 O O . VAL A 1 376 ? -23.959 15.839 -43.204 1.00 85.94 376 VAL A O 1
ATOM 3069 N N . GLU A 1 377 ? -23.246 16.425 -41.155 1.00 85.69 377 GLU A N 1
ATOM 3070 C CA . GLU A 1 377 ? -21.813 16.380 -41.478 1.00 85.69 377 GLU A CA 1
ATOM 3071 C C . GLU A 1 377 ? -21.376 14.983 -41.959 1.00 85.69 377 GLU A C 1
ATOM 3073 O O . GLU A 1 377 ? -20.563 14.855 -42.879 1.00 85.69 377 GLU A O 1
ATOM 3078 N N . TYR A 1 378 ? -21.943 13.917 -41.384 1.00 88.12 378 TYR A N 1
ATOM 3079 C CA . TYR A 1 378 ? -21.664 12.546 -41.816 1.00 88.12 378 TYR A CA 1
ATOM 3080 C C . TYR A 1 378 ? -22.176 12.258 -43.226 1.00 88.12 378 TYR A C 1
ATOM 3082 O O . TYR A 1 378 ? -21.413 11.745 -44.046 1.00 88.12 378 TYR A O 1
ATOM 3090 N N . PHE A 1 379 ? -23.423 12.610 -43.551 1.00 88.38 379 PHE A N 1
ATOM 3091 C CA . PHE A 1 379 ? -23.944 12.401 -44.903 1.00 88.38 379 PHE A CA 1
ATOM 3092 C C . PHE A 1 379 ? -23.269 13.304 -45.945 1.00 88.38 379 PHE A C 1
ATOM 3094 O O . PHE A 1 379 ? -23.071 12.858 -47.076 1.00 88.38 379 PHE A O 1
ATOM 3101 N N . GLU A 1 380 ? -22.853 14.519 -45.580 1.00 86.62 380 GLU A N 1
ATOM 3102 C CA . GLU A 1 380 ? -22.049 15.394 -46.445 1.00 86.62 380 GLU A CA 1
ATOM 3103 C C . GLU A 1 380 ? -20.693 14.767 -46.777 1.00 86.62 380 GLU A C 1
ATOM 3105 O O . GLU A 1 380 ? -20.292 14.704 -47.943 1.00 86.62 380 GLU A O 1
ATOM 3110 N N . LYS A 1 381 ? -20.004 14.231 -45.765 1.00 85.75 381 LYS A N 1
ATOM 3111 C CA . LYS A 1 381 ? -18.730 13.536 -45.956 1.00 85.75 381 LYS A CA 1
ATOM 3112 C C . LYS A 1 381 ? -18.890 12.276 -46.809 1.00 85.75 381 LYS A C 1
ATOM 3114 O O . LYS A 1 381 ? -18.111 12.069 -47.739 1.00 85.75 381 LYS A O 1
ATOM 3119 N N . ILE A 1 382 ? -19.928 11.476 -46.551 1.00 86.56 382 ILE A N 1
ATOM 3120 C CA . ILE A 1 382 ? -20.233 10.283 -47.352 1.00 86.56 382 ILE A CA 1
ATOM 3121 C C . ILE A 1 382 ? -20.517 10.672 -48.803 1.00 86.56 382 ILE A C 1
ATOM 3123 O O . ILE A 1 382 ? -20.012 10.019 -49.710 1.00 86.56 382 ILE A O 1
ATOM 3127 N N . PHE A 1 383 ? -21.269 11.745 -49.052 1.00 86.81 383 PHE A N 1
ATOM 3128 C CA . PHE A 1 383 ? -21.520 12.219 -50.411 1.00 86.81 383 PHE A CA 1
ATOM 3129 C C . PHE A 1 383 ? -20.220 12.571 -51.145 1.00 86.81 383 PHE A C 1
ATOM 3131 O O . PHE A 1 383 ? -20.024 12.133 -52.279 1.00 86.81 383 PHE A O 1
ATOM 3138 N N . GLN A 1 384 ? -19.299 13.289 -50.494 1.00 84.25 384 GLN A N 1
ATOM 3139 C CA . GLN A 1 384 ? -17.994 13.618 -51.078 1.00 84.25 384 GLN A CA 1
ATOM 3140 C C . GLN A 1 384 ? -17.165 12.368 -51.390 1.00 84.25 384 GLN A C 1
ATOM 3142 O O . GLN A 1 384 ? -16.516 12.299 -52.436 1.00 84.25 384 GLN A O 1
ATOM 3147 N N . ASP A 1 385 ? -17.173 11.380 -50.497 1.00 83.56 385 ASP A N 1
ATOM 3148 C CA . ASP A 1 385 ? -16.408 10.148 -50.676 1.00 83.56 385 ASP A CA 1
ATOM 3149 C C . ASP A 1 385 ? -17.026 9.246 -51.756 1.00 83.56 385 ASP A C 1
ATOM 3151 O O . ASP A 1 385 ? -16.300 8.728 -52.605 1.00 83.56 385 ASP A O 1
ATOM 3155 N N . GLN A 1 386 ? -18.359 9.153 -51.826 1.00 82.56 386 GLN A N 1
ATOM 3156 C CA . GLN A 1 386 ? -19.061 8.495 -52.933 1.00 82.56 386 GLN A CA 1
ATOM 3157 C C . GLN A 1 386 ? -18.789 9.202 -54.265 1.00 82.56 386 GLN A C 1
ATOM 3159 O O . GLN A 1 386 ? -18.588 8.526 -55.271 1.00 82.56 386 GLN A O 1
ATOM 3164 N N . TYR A 1 387 ? -18.710 10.540 -54.273 1.00 82.25 387 TYR A N 1
ATOM 3165 C CA . TYR A 1 387 ? -18.428 11.323 -55.477 1.00 82.25 387 TYR A CA 1
ATOM 3166 C C . TYR A 1 387 ? -17.020 11.060 -56.037 1.00 82.25 387 TYR A C 1
ATOM 3168 O O . TYR A 1 387 ? -16.848 10.902 -57.244 1.00 82.25 387 TYR A O 1
ATOM 3176 N N . LYS A 1 388 ? -16.006 10.933 -55.170 1.00 82.75 388 LYS A N 1
ATOM 3177 C CA . LYS A 1 388 ? -14.626 10.593 -55.581 1.00 82.75 388 LYS A CA 1
ATOM 3178 C C . LYS A 1 388 ? -14.512 9.204 -56.213 1.00 82.75 388 LYS A C 1
ATOM 3180 O O . LYS A 1 388 ? -13.599 8.970 -56.998 1.00 82.75 388 LYS A O 1
ATOM 3185 N N . ILE A 1 389 ? -15.402 8.281 -55.848 1.00 80.81 389 ILE A N 1
ATOM 3186 C CA . ILE A 1 389 ? -15.363 6.873 -56.272 1.00 80.81 389 ILE A CA 1
ATOM 3187 C C . ILE A 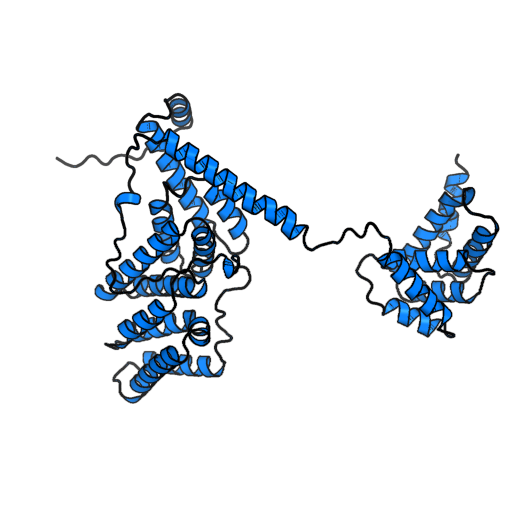1 389 ? -16.361 6.610 -57.425 1.00 80.81 389 ILE A C 1
ATOM 3189 O O . ILE A 1 389 ? -16.500 5.474 -57.873 1.00 80.81 389 ILE A O 1
ATOM 3193 N N . ILE A 1 390 ? -17.016 7.648 -57.976 1.00 80.75 390 ILE A N 1
ATOM 3194 C CA . ILE A 1 390 ? -18.020 7.520 -59.057 1.00 80.75 390 ILE A CA 1
ATOM 3195 C C . ILE A 1 390 ? -17.516 6.694 -60.240 1.00 80.75 390 ILE A C 1
ATOM 3197 O O . ILE A 1 390 ? -18.259 5.846 -60.733 1.00 80.75 390 ILE A O 1
ATOM 3201 N N . ASP A 1 391 ? -16.262 6.885 -60.654 1.00 75.94 391 ASP A N 1
ATOM 3202 C CA . ASP A 1 391 ? -15.683 6.193 -61.814 1.00 75.94 391 ASP A CA 1
ATOM 3203 C C . ASP A 1 391 ? -15.617 4.664 -61.639 1.00 75.94 391 ASP A C 1
ATOM 3205 O O . ASP A 1 391 ? -15.574 3.921 -62.619 1.00 75.94 391 ASP A O 1
ATOM 3209 N N . TYR A 1 392 ? -15.650 4.184 -60.393 1.00 75.06 392 TYR A N 1
ATOM 3210 C CA . TYR A 1 392 ? -15.591 2.765 -60.041 1.00 75.06 392 TYR A CA 1
ATOM 3211 C C . TYR A 1 392 ? -16.967 2.173 -59.684 1.00 75.06 392 TYR A C 1
ATOM 3213 O O . TYR A 1 392 ? -17.071 0.973 -59.418 1.00 75.06 392 TYR A O 1
ATOM 3221 N N . LEU A 1 393 ? -18.034 2.981 -59.676 1.00 72.75 393 LEU A N 1
ATOM 3222 C CA . LEU A 1 393 ? -19.384 2.546 -59.315 1.00 72.75 393 LEU A CA 1
ATOM 3223 C C . LEU A 1 393 ? -20.174 2.045 -60.533 1.00 72.75 393 LEU A C 1
ATOM 3225 O O . LEU A 1 393 ? -20.298 2.699 -61.564 1.00 72.75 393 LEU A O 1
ATOM 3229 N N . GLU A 1 394 ? -20.802 0.879 -60.383 1.00 79.94 394 GLU A N 1
ATOM 3230 C CA . GLU A 1 394 ? -21.701 0.318 -61.393 1.00 79.94 394 GLU A CA 1
ATOM 3231 C C . GLU A 1 394 ? -22.921 1.236 -61.624 1.00 79.94 394 GLU A C 1
ATOM 3233 O O . GLU A 1 394 ? -23.574 1.672 -60.671 1.00 79.94 394 GLU A O 1
ATOM 3238 N N . TYR A 1 395 ? -23.285 1.479 -62.890 1.00 79.94 395 TYR A N 1
ATOM 3239 C CA . TYR A 1 395 ? -24.330 2.437 -63.298 1.00 79.94 395 TYR A CA 1
ATOM 3240 C C . TYR A 1 395 ? -25.662 2.291 -62.535 1.00 79.94 395 TYR A C 1
ATOM 3242 O O . TYR A 1 395 ? -26.306 3.277 -62.167 1.00 79.94 395 TYR A O 1
ATOM 3250 N N . VAL A 1 396 ? -26.081 1.053 -62.253 1.00 81.56 396 VAL A N 1
ATOM 3251 C CA . VAL A 1 396 ? -27.327 0.770 -61.524 1.00 81.56 396 VAL A CA 1
ATOM 3252 C C . VAL A 1 396 ? -27.237 1.216 -60.060 1.00 81.56 396 VAL A C 1
ATOM 3254 O O . VAL A 1 396 ? -28.210 1.757 -59.530 1.00 81.56 396 VAL A O 1
ATOM 3257 N N . LYS A 1 397 ? -26.084 1.022 -59.407 1.00 82.31 397 LYS A N 1
ATOM 3258 C CA . LYS A 1 397 ? -25.827 1.457 -58.024 1.00 82.31 397 LYS A CA 1
ATOM 3259 C C . LYS A 1 397 ? -25.747 2.977 -57.945 1.00 82.31 397 LYS A C 1
ATOM 3261 O O . LYS A 1 397 ? -26.460 3.572 -57.138 1.00 82.31 397 LYS A O 1
ATOM 3266 N N . LEU A 1 398 ? -25.003 3.594 -58.866 1.00 85.50 398 LEU A N 1
ATOM 3267 C CA . LEU A 1 398 ? -24.878 5.047 -58.984 1.00 85.50 398 LEU A CA 1
ATOM 3268 C C . LEU A 1 398 ? -26.251 5.726 -59.074 1.00 85.50 398 LEU A C 1
ATOM 3270 O O . LEU A 1 398 ? -26.531 6.668 -58.342 1.00 85.50 398 LEU A O 1
ATOM 3274 N N . ARG A 1 399 ? -27.160 5.204 -59.910 1.00 85.50 399 ARG A N 1
ATOM 3275 C CA . ARG A 1 399 ? -28.510 5.769 -60.069 1.00 85.50 399 ARG A CA 1
ATOM 3276 C C . ARG A 1 399 ? -29.336 5.746 -58.776 1.00 85.50 399 ARG A C 1
ATOM 3278 O O . ARG A 1 399 ? -30.167 6.630 -58.582 1.00 85.50 399 ARG A O 1
ATOM 3285 N N . LYS A 1 400 ? -29.159 4.738 -57.915 1.00 89.38 400 LYS A N 1
ATOM 3286 C CA . LYS A 1 400 ? -29.874 4.625 -56.629 1.00 89.38 400 LYS A CA 1
ATOM 3287 C C . LYS A 1 400 ? -29.296 5.584 -55.590 1.00 89.38 400 LYS A C 1
ATOM 3289 O O . LYS A 1 400 ? -30.057 6.324 -54.975 1.00 89.38 400 LYS A O 1
ATOM 3294 N N . VAL A 1 401 ? -27.971 5.630 -55.477 1.00 86.81 401 VAL A N 1
ATOM 3295 C CA . VAL A 1 401 ? -27.259 6.554 -54.582 1.00 86.81 401 VAL A CA 1
ATOM 3296 C C . VAL A 1 401 ? -27.535 8.010 -54.970 1.00 86.81 401 VAL A C 1
ATOM 3298 O O . VAL A 1 401 ? -27.886 8.820 -54.119 1.00 86.81 401 VAL A O 1
ATOM 3301 N N . ALA A 1 402 ? -27.517 8.330 -56.267 1.00 87.56 402 ALA A N 1
ATOM 3302 C CA . ALA A 1 402 ? -27.864 9.660 -56.764 1.00 87.56 402 ALA A CA 1
ATOM 3303 C C . ALA A 1 402 ? -29.302 10.063 -56.404 1.00 87.56 402 ALA A C 1
ATOM 3305 O O . ALA A 1 402 ? -29.537 11.196 -56.003 1.00 87.56 402 ALA A O 1
ATOM 3306 N N . LYS A 1 403 ? -30.273 9.142 -56.495 1.00 88.38 403 LYS A N 1
ATOM 3307 C CA . LYS A 1 403 ? -31.660 9.409 -56.072 1.00 88.38 403 LYS A CA 1
ATOM 3308 C C . LYS A 1 403 ? -31.791 9.616 -54.563 1.00 88.38 403 LYS A C 1
ATOM 3310 O O . LYS A 1 403 ? -32.592 10.445 -54.147 1.00 88.38 403 LYS A O 1
ATOM 3315 N N . PHE A 1 404 ? -31.020 8.879 -53.764 1.00 90.12 404 PHE A N 1
ATOM 3316 C CA . PHE A 1 404 ? -30.968 9.052 -52.313 1.00 90.12 404 PHE A CA 1
ATOM 3317 C C . PHE A 1 404 ? -30.475 10.454 -51.939 1.00 90.12 404 PHE A C 1
ATOM 3319 O O . PHE A 1 404 ? -31.180 11.175 -51.240 1.00 90.12 404 PHE A O 1
ATOM 3326 N N . PHE A 1 405 ? -29.326 10.880 -52.470 1.00 89.19 405 PHE A N 1
ATOM 3327 C CA . PHE A 1 405 ? -28.787 12.211 -52.182 1.00 89.19 405 PHE A CA 1
ATOM 3328 C C . PHE A 1 405 ? -29.607 13.340 -52.810 1.00 89.19 405 PHE A C 1
ATOM 3330 O O . PHE A 1 405 ? -29.798 14.371 -52.173 1.00 89.19 405 PHE A O 1
ATOM 3337 N N . ALA A 1 406 ? -30.185 13.131 -53.998 1.00 88.81 406 ALA A N 1
ATOM 3338 C CA . ALA A 1 406 ? -31.112 14.092 -54.593 1.00 88.81 406 ALA A CA 1
ATOM 3339 C C . ALA A 1 406 ? -32.334 14.340 -53.697 1.00 88.81 406 ALA A C 1
ATOM 3341 O O . ALA A 1 406 ? -32.787 15.475 -53.590 1.00 88.81 406 ALA A O 1
ATOM 3342 N N . HIS A 1 407 ? -32.854 13.301 -53.034 1.00 89.19 407 HIS A N 1
ATOM 3343 C CA . HIS A 1 407 ? -33.933 13.465 -52.064 1.00 89.19 407 HIS A CA 1
ATOM 3344 C C . HIS A 1 407 ? -33.490 14.343 -50.887 1.00 89.19 407 HIS A C 1
ATOM 3346 O O . HIS A 1 407 ? -34.175 15.312 -50.585 1.00 89.19 407 HIS A O 1
ATOM 3352 N N . LEU A 1 408 ? -32.324 14.067 -50.290 1.00 87.25 408 LEU A N 1
ATOM 3353 C CA . LEU A 1 408 ? -31.807 14.841 -49.154 1.00 87.25 408 LEU A CA 1
ATOM 3354 C C . LEU A 1 408 ? -31.575 16.319 -49.497 1.00 87.25 408 LEU A C 1
ATOM 3356 O O . LEU A 1 408 ? -31.934 17.182 -48.696 1.00 87.25 408 LEU A O 1
ATOM 3360 N N . LEU A 1 409 ? -31.054 16.605 -50.694 1.00 86.06 409 LEU A N 1
ATOM 3361 C CA . LEU A 1 409 ? -30.856 17.968 -51.197 1.00 86.06 409 LEU A CA 1
ATOM 3362 C C . LEU A 1 409 ? -32.185 18.692 -51.450 1.00 86.06 409 LEU A C 1
ATOM 3364 O O . LEU A 1 409 ? -32.339 19.839 -51.056 1.00 86.06 409 LEU A O 1
ATOM 3368 N N . VAL A 1 410 ? -33.171 18.027 -52.063 1.00 87.31 410 VAL A N 1
ATOM 3369 C CA . VAL A 1 410 ? -34.494 18.634 -52.321 1.00 87.31 410 VAL A CA 1
ATOM 3370 C C . VAL A 1 410 ? -35.258 18.904 -51.022 1.00 87.31 410 VAL A C 1
ATOM 3372 O O . VAL A 1 410 ? -36.054 19.837 -50.963 1.00 87.31 410 VAL A O 1
ATOM 3375 N N . THR A 1 411 ? -35.035 18.096 -49.985 1.00 84.44 411 THR A N 1
ATOM 3376 C CA . THR A 1 411 ? -35.661 18.274 -48.667 1.00 84.44 411 THR A CA 1
ATOM 3377 C C . THR A 1 411 ? -34.904 19.226 -47.732 1.00 84.44 411 THR A C 1
ATOM 3379 O O . THR A 1 411 ? -35.265 19.297 -46.560 1.00 84.44 411 THR A O 1
ATOM 3382 N N . ASP A 1 412 ? -33.856 19.915 -48.209 1.00 80.69 412 ASP A N 1
ATOM 3383 C CA . ASP A 1 412 ? -32.957 20.769 -47.408 1.00 80.69 412 ASP A CA 1
ATOM 3384 C C . ASP A 1 412 ? -32.363 20.058 -46.169 1.00 80.69 412 ASP A C 1
ATOM 3386 O O . ASP A 1 412 ? -32.040 20.677 -45.154 1.00 80.69 412 ASP A O 1
ATOM 3390 N N . ALA A 1 413 ? -32.209 18.731 -46.236 1.00 79.25 413 ALA A N 1
ATOM 3391 C CA . ALA A 1 413 ? -31.630 17.928 -45.157 1.00 79.25 413 ALA A CA 1
ATOM 3392 C C . ALA A 1 413 ? -30.092 17.999 -45.138 1.00 79.25 413 ALA A C 1
ATOM 3394 O O . ALA A 1 413 ? -29.470 17.700 -44.120 1.00 79.25 413 ALA A O 1
ATOM 3395 N N . ILE A 1 414 ? -29.490 18.373 -46.270 1.00 81.25 414 ILE A N 1
ATOM 3396 C CA . ILE A 1 414 ? -28.055 18.590 -46.476 1.00 81.25 414 ILE A CA 1
ATOM 3397 C C . ILE A 1 414 ? -27.879 19.920 -47.214 1.00 81.25 414 ILE A C 1
ATOM 3399 O O . ILE A 1 414 ? -28.722 20.288 -48.033 1.00 81.25 414 ILE A O 1
ATOM 3403 N N . SER A 1 415 ? -26.791 20.646 -46.945 1.00 74.94 415 SER A N 1
ATOM 3404 C CA . SER A 1 415 ? -26.540 21.933 -47.589 1.00 74.94 415 SER A CA 1
ATOM 3405 C C . SER A 1 415 ? -26.199 21.788 -49.079 1.00 74.94 415 SER A C 1
ATOM 3407 O O . SER A 1 415 ? -25.259 21.086 -49.452 1.00 74.94 415 SER A O 1
ATOM 3409 N N . CYS A 1 416 ? -26.866 22.565 -49.942 1.00 59.12 416 CYS A N 1
ATOM 3410 C CA . CYS A 1 416 ? -26.498 22.724 -51.360 1.00 59.12 416 CYS A CA 1
ATOM 3411 C C . CYS A 1 416 ? -25.089 23.321 -51.575 1.00 59.12 416 CYS A C 1
ATOM 3413 O O . CYS A 1 416 ? -24.606 23.372 -52.705 1.00 59.12 416 CYS A O 1
ATOM 3415 N N . ALA A 1 417 ? -24.404 23.781 -50.519 1.00 57.34 417 ALA A N 1
ATOM 3416 C CA . ALA A 1 417 ? -23.021 24.254 -50.607 1.00 57.34 417 ALA A CA 1
ATOM 3417 C C . ALA A 1 417 ? -22.031 23.149 -51.029 1.00 57.34 417 ALA A C 1
ATOM 3419 O O . ALA A 1 417 ? -20.987 23.459 -51.605 1.00 57.34 417 ALA A O 1
ATOM 3420 N N . VAL A 1 418 ? -22.374 21.874 -50.807 1.00 56.50 418 VAL A N 1
ATOM 3421 C CA . VAL A 1 418 ? -21.530 20.729 -51.184 1.00 56.50 418 VAL A CA 1
ATOM 3422 C C . VAL A 1 418 ? -21.399 20.582 -52.709 1.00 56.50 418 VAL A C 1
ATOM 3424 O O . VAL A 1 418 ? -20.326 20.225 -53.198 1.00 56.50 418 VAL A O 1
ATOM 3427 N N . ASP A 1 419 ? -22.430 20.949 -53.480 1.00 52.41 419 ASP A N 1
ATOM 3428 C CA . ASP A 1 419 ? -22.373 20.959 -54.951 1.00 52.41 419 ASP A CA 1
ATOM 3429 C C . ASP A 1 419 ? -21.424 22.046 -55.488 1.00 52.41 419 ASP A C 1
ATOM 3431 O O . ASP A 1 419 ? -20.732 21.848 -56.489 1.00 52.41 419 ASP A O 1
ATOM 3435 N N . VAL A 1 420 ? -21.341 23.198 -54.812 1.00 48.97 420 VAL A N 1
ATOM 3436 C CA . VAL A 1 420 ? -20.535 24.341 -55.273 1.00 48.97 420 VAL A CA 1
ATOM 3437 C C . VAL A 1 420 ? -19.036 24.069 -55.106 1.00 48.97 420 VAL A C 1
ATOM 3439 O O . VAL A 1 420 ? -18.253 24.397 -55.997 1.00 48.97 420 VAL A O 1
ATOM 3442 N N . GLU A 1 421 ? -18.613 23.414 -54.022 1.00 50.50 421 GLU A N 1
ATOM 3443 C CA . GLU A 1 421 ? -17.201 23.048 -53.821 1.00 50.50 421 GLU A CA 1
ATOM 3444 C C . GLU A 1 421 ? -16.716 21.942 -54.776 1.00 50.50 421 GLU A C 1
ATOM 3446 O O . GLU A 1 421 ? -15.568 21.980 -55.234 1.00 50.50 421 GLU A O 1
ATOM 3451 N N . LEU A 1 422 ? -17.576 20.976 -55.116 1.00 53.28 422 LEU A N 1
ATOM 3452 C CA . LEU A 1 422 ? -17.230 19.876 -56.025 1.00 53.28 422 LEU A CA 1
ATOM 3453 C C . LEU A 1 422 ? -17.149 20.334 -57.491 1.00 53.28 422 LEU A C 1
ATOM 3455 O O . LEU A 1 422 ? -16.222 19.944 -58.207 1.00 53.28 422 LEU A O 1
ATOM 3459 N N . VAL A 1 423 ? -18.057 21.211 -57.935 1.00 50.56 423 VAL A N 1
ATOM 3460 C CA . VAL A 1 423 ? -18.044 21.756 -59.307 1.00 50.56 423 VAL A CA 1
ATOM 3461 C C . VAL A 1 423 ? -16.866 22.717 -59.527 1.00 50.56 423 VAL A C 1
ATOM 3463 O O . VAL A 1 423 ? -16.232 22.683 -60.585 1.00 50.56 423 VAL A O 1
ATOM 3466 N N . VAL A 1 424 ? -16.501 23.532 -58.529 1.00 48.88 424 VAL A N 1
ATOM 3467 C CA . VAL A 1 424 ? -15.367 24.473 -58.637 1.00 48.88 424 VAL A CA 1
ATOM 3468 C C . VAL A 1 424 ? -14.016 23.747 -58.698 1.00 48.88 424 VAL A C 1
ATOM 3470 O O . VAL A 1 424 ? -13.129 24.188 -59.427 1.00 48.88 424 VAL A O 1
ATOM 3473 N N . ARG A 1 425 ? -13.850 22.599 -58.022 1.00 47.53 425 ARG A N 1
ATOM 3474 C CA . ARG A 1 425 ? -12.609 21.803 -58.110 1.00 47.53 425 ARG A CA 1
ATOM 3475 C C . ARG A 1 425 ? -12.417 21.098 -59.455 1.00 47.53 425 ARG A C 1
ATOM 3477 O O . ARG A 1 425 ? -11.287 21.030 -59.924 1.00 47.53 425 ARG A O 1
ATOM 3484 N N . ASN A 1 426 ? -13.487 20.634 -60.102 1.00 46.66 426 ASN A N 1
ATOM 3485 C CA . ASN A 1 426 ? -13.387 19.970 -61.410 1.00 46.66 426 ASN A CA 1
ATOM 3486 C C . ASN A 1 426 ? -13.314 20.941 -62.602 1.00 46.66 426 ASN A C 1
ATOM 3488 O O . ASN A 1 426 ? -12.979 20.519 -63.701 1.00 46.66 426 ASN A O 1
ATOM 3492 N N . SER A 1 427 ? -13.596 22.231 -62.397 1.00 39.00 427 SER A N 1
ATOM 3493 C CA . SER A 1 427 ? -13.462 23.268 -63.436 1.00 39.00 427 SER A CA 1
ATOM 3494 C C . SER A 1 427 ? -12.048 23.871 -63.518 1.00 39.00 427 SER A C 1
ATOM 3496 O O . SER A 1 427 ? -11.771 24.655 -64.422 1.00 39.00 427 SER A O 1
ATOM 3498 N N . CYS A 1 428 ? -11.168 23.533 -62.568 1.00 44.53 428 CYS A N 1
ATOM 3499 C CA . CYS A 1 428 ? -9.805 24.062 -62.447 1.00 44.53 428 CYS A CA 1
ATOM 3500 C C . CYS A 1 428 ? -8.700 23.011 -62.678 1.00 44.53 428 CYS A C 1
ATOM 3502 O O . CYS A 1 428 ? -7.551 23.284 -62.332 1.00 44.53 428 CYS A O 1
ATOM 3504 N N . ASN A 1 429 ? -9.023 21.852 -63.262 1.00 36.66 429 ASN A N 1
ATOM 3505 C CA . ASN A 1 429 ? -8.039 20.868 -63.734 1.00 36.66 429 ASN A CA 1
ATOM 3506 C C . ASN A 1 429 ? -8.115 20.688 -65.247 1.00 36.66 429 ASN A C 1
ATOM 3508 O O . ASN A 1 429 ? -9.241 20.479 -65.751 1.00 36.66 429 ASN A O 1
#